Protein 3JTP (pdb70)

Solvent-accessible surface area: 18884 Å² total; per-residue (Å²): 129,109,35,17,0,70,0,54,64,42,94,37,0,18,1,0,0,25,2,12,10,28,0,46,98,0,15,0,15,30,35,124,142,100,56,7,0,47,0,20,1,65,107,43,48,122,67,47,15,95,84,21,28,41,10,0,63,18,8,7,87,93,22,119,58,50,49,127,124,0,91,130,156,22,144,84,63,47,60,95,104,0,0,33,43,4,12,171,133,108,23,131,171,67,102,14,15,0,93,0,50,68,40,111,34,0,16,7,0,4,31,2,30,10,59,40,15,82,2,13,0,17,30,39,128,140,105,58,9,0,44,0,30,0,65,71,16,62,116,107,21,9,110,60,15,27,47,6,1,66,14,12,6,82,75,16,118,60,55,35,117,117,0,102,122,148,20,140,84,65,38,52,94,81,0,11,46,26,3,69,87,124,108,23,138,176,77,75,25,12,0,52,0,56,67,39,106,47,0,34,43,0,0,103,81,100,14,24,3,58,54,1,9,0,12,23,6,68,139,46,55,0,0,22,0,12,0,51,139,38,78,121,113,73,20,121,78,37,17,68,72,0,74,137,64,9,79,84,14,56,1,32,28,14,8,2,38,56,52,24,134,75,71,26,55,100,101,0,1,82,29,2,73,168,125,107,22,136,155,79,75,28,17,0,52,2,62,71,45,108,48,0,16,38,0,0,84,82,93,16,28,15,43,72,0,1,0,2,26,8,44,116,48,56,0,0,12,0,15,0,47,153,43,64,125,91,82,1,100,80,32,23,68,63,0,63,143,64,8,85,93,19,54,4,31,7,14,33,2,51,68,42,21,147,92,71,30,45,62,99,0,0,64,31,4,78,163,132,107,23,140

Nearest PDB structures (foldseek):
  3jtp-assembly1_A  TM=1.011E+00  e=1.332E-16  Bacillus subtilis
  2y1r-assembly14_N  TM=9.772E-01  e=7.128E-13  Bacillus subtilis
  2y1r-assembly15_O  TM=9.683E-01  e=1.964E-12  Bacillus subtilis
  2y1r-assembly13_M  TM=9.655E-01  e=1.642E-12  Bacillus subtilis
  3j3r-assembly1_6  TM=8.863E-01  e=1.175E-11  Bacillus subtilis subsp. subtilis str. 168

Organism: Bacillus subtilis (strain 168) (NCBI:txid224308)

InterPro domains:
  IPR008681 Negative regulator of genetic competence, MecA [MF_01124] (1-216)
  IPR008681 Negative regulator of genetic competence, MecA [PF05389] (1-212)
  IPR008681 Negative regulator of genetic competence, MecA [PIRSF029008] (1-217)
  IPR008681 Negative regulator of genetic competence, MecA [PTHR39161] (1-217)
  IPR038471 MecA, C-terminal domain superfamily [G3DSA:3.30.70.1950] (121-218)

CATH classification: 3.30.70.1950

Sequence (371 aa):
LQFVLRFGDFEDVISLSKLNVNGSKTTLYSFENRYYLYVDFCDMTDEEVENQLSIMLEYANESSISIHRLEEYGKLIISEHALETIKKHFASKLQFVLRFGDFEDVISLSKLNVNGSKTTLYSFENRYYLYVDFCDMTDEEVENQLSIMLEYANESSISIHRLEEYGKLIISEHALETIKKHFASKLQFVLRFGDFEDVISLSKLNVNGSKTTLYSFENRYYLYVDFCDMTDEEVENQLSIMLEYANESSISIHRLEEYGKLIISEHALETIKKHFASKLQFVLRFGDFEDVISLSKLNVNGSKTTLYSFENRYYLYVDFCDMTDEEVENQLSIMLEYANESSISIHRLEEYGKLIISEHALETIKKHFAS

GO terms:
  GO:0005515 protein binding (F, IPI)

B-factor: mean 51.54, std 11.12, range [23.55, 122.08]

Structure (mmCIF, N/CA/C/O backbone):
data_3JTP
#
_entry.id   3JTP
#
_cell.length_a   69.518
_cell.length_b   107.270
_cell.length_c   109.607
_cell.angle_alpha   90.00
_cell.angle_beta   90.00
_cell.angle_gamma   90.00
#
_symmetry.space_group_name_H-M   'C 2 2 21'
#
loop_
_entity.id
_entity.type
_entity.pdbx_description
1 polymer 'Adapter protein mecA 1'
2 non-polymer 'IODIDE ION'
3 water water
#
loop_
_atom_site.group_PDB
_atom_site.id
_atom_site.type_symbol
_atom_site.label_atom_id
_atom_site.label_alt_id
_atom_site.label_comp_id
_atom_site.label_asym_id
_atom_site.label_entity_id
_atom_site.label_seq_id
_atom_site.pdbx_PDB_ins_code
_atom_site.Cartn_x
_atom_site.Cartn_y
_atom_site.Cartn_z
_atom_site.occupancy
_atom_site.B_iso_or_equiv
_atom_site.auth_seq_id
_atom_site.auth_comp_id
_atom_site.auth_asym_id
_atom_site.auth_atom_id
_atom_site.pdbx_PDB_model_num
ATOM 1 N N . LEU A 1 7 ? 22.939 7.529 104.221 1.00 69.95 8 LEU A N 1
ATOM 2 C CA . LEU A 1 7 ? 22.549 8.860 104.688 1.00 64.74 8 LEU A CA 1
ATOM 3 C C . LEU A 1 7 ? 21.094 9.206 104.335 1.00 66.08 8 LEU A C 1
ATOM 4 O O . LEU A 1 7 ? 20.415 8.464 103.612 1.00 63.13 8 LEU A O 1
ATOM 9 N N . GLN A 1 8 ? 20.628 10.338 104.853 1.00 61.08 9 GLN A N 1
ATOM 10 C CA . GLN A 1 8 ? 19.230 10.737 104.734 1.00 57.04 9 GLN A CA 1
ATOM 11 C C . GLN A 1 8 ? 18.990 11.864 103.722 1.00 56.01 9 GLN A C 1
ATOM 12 O O . GLN A 1 8 ? 19.866 12.694 103.464 1.00 54.92 9 GLN A O 1
ATOM 18 N N . PHE A 1 9 ? 17.807 11.859 103.119 1.00 52.35 10 PHE A N 1
ATOM 19 C CA . PHE A 1 9 ? 17.440 12.883 102.154 1.00 49.20 10 PHE A CA 1
ATOM 20 C C . PHE A 1 9 ? 15.974 13.241 102.268 1.00 46.90 10 PHE A C 1
ATOM 21 O O . PHE A 1 9 ? 15.127 12.377 102.521 1.00 44.91 10 PHE A O 1
ATOM 29 N N . VAL A 1 10 ? 15.673 14.522 102.093 1.00 46.12 11 VAL A N 1
ATOM 30 C CA . VAL A 1 10 ? 14.308 14.901 101.819 1.00 42.68 11 VAL A CA 1
ATOM 31 C C . VAL A 1 10 ? 14.250 15.378 100.389 1.00 42.94 11 VAL A C 1
ATOM 32 O O . VAL A 1 10 ? 14.963 16.309 100.015 1.00 42.64 11 VAL A O 1
ATOM 36 N N . LEU A 1 11 ? 13.390 14.742 99.599 1.00 40.76 12 LEU A N 1
ATOM 37 C CA . LEU A 1 11 ? 13.251 15.062 98.182 1.00 38.60 12 LEU A CA 1
ATOM 38 C C . LEU A 1 11 ? 11.879 15.674 97.947 1.00 38.54 12 LEU A C 1
ATOM 39 O O . LEU A 1 11 ? 10.880 15.214 98.515 1.00 37.73 12 LEU A O 1
ATOM 44 N N . ARG A 1 12 ? 11.810 16.717 97.125 1.00 37.07 13 ARG A N 1
ATOM 45 C CA . ARG A 1 12 ? 10.525 17.343 96.881 1.00 36.91 13 ARG A CA 1
ATOM 46 C C . ARG A 1 12 ? 10.021 17.057 95.485 1.00 39.35 13 ARG A C 1
ATOM 47 O O . ARG A 1 12 ? 10.787 17.098 94.501 1.00 38.86 13 ARG A O 1
ATOM 55 N N . PHE A 1 13 ? 8.726 16.773 95.408 1.00 39.49 14 PHE A N 1
ATOM 56 C CA . PHE A 1 13 ? 8.072 16.479 94.135 1.00 41.31 14 PHE A CA 1
ATOM 57 C C . PHE A 1 13 ? 7.077 17.570 93.799 1.00 37.94 14 PHE A C 1
ATOM 58 O O . PHE A 1 13 ? 6.275 17.954 94.636 1.00 38.52 14 PHE A O 1
ATOM 66 N N . GLY A 1 14 ? 7.115 18.042 92.559 1.00 41.61 15 GLY A N 1
ATOM 67 C CA . GLY A 1 14 ? 6.173 19.049 92.105 1.00 44.57 15 GLY A CA 1
ATOM 68 C C . GLY A 1 14 ? 4.734 18.557 92.043 1.00 44.79 15 GLY A C 1
ATOM 69 O O . GLY A 1 14 ? 3.807 19.344 92.164 1.00 45.05 15 GLY A O 1
ATOM 70 N N . ASP A 1 15 ? 4.531 17.258 91.846 1.00 41.39 16 ASP A N 1
ATOM 71 C CA . ASP A 1 15 ? 3.173 16.736 91.903 1.00 42.54 16 ASP A CA 1
ATOM 72 C C . ASP A 1 15 ? 3.101 15.236 92.175 1.00 40.06 16 ASP A C 1
ATOM 73 O O . ASP A 1 15 ? 4.077 14.513 92.031 1.00 40.49 16 ASP A O 1
ATOM 78 N N . PHE A 1 16 ? 1.928 14.783 92.579 1.00 38.72 17 PHE A N 1
ATOM 79 C CA . PHE A 1 16 ? 1.751 13.396 92.957 1.00 40.44 17 PHE A CA 1
ATOM 80 C C . PHE A 1 16 ? 2.091 12.388 91.847 1.00 41.75 17 PHE A C 1
ATOM 81 O O . PHE A 1 16 ? 2.576 11.302 92.146 1.00 39.70 17 PHE A O 1
ATOM 89 N N . GLU A 1 17 ? 1.850 12.728 90.582 1.00 39.08 18 GLU A N 1
ATOM 90 C CA . GLU A 1 17 ? 2.111 11.759 89.515 1.00 40.12 18 GLU A CA 1
ATOM 91 C C . GLU A 1 17 ? 3.579 11.373 89.508 1.00 40.36 18 GLU A C 1
ATOM 92 O O . GLU A 1 17 ? 3.918 10.226 89.239 1.00 42.33 18 GLU A O 1
ATOM 98 N N . ASP A 1 18 ? 4.455 12.320 89.817 1.00 37.22 19 ASP A N 1
ATOM 99 C CA . ASP A 1 18 ? 5.878 12.029 89.799 1.00 36.83 19 ASP A CA 1
ATOM 100 C C . ASP A 1 18 ? 6.260 11.103 90.945 1.00 38.75 19 ASP A C 1
ATOM 101 O O . ASP A 1 18 ? 7.175 10.310 90.802 1.00 38.40 19 ASP A O 1
ATOM 106 N N . VAL A 1 19 ? 5.567 11.208 92.076 1.00 37.46 20 VAL A N 1
ATOM 107 C CA . VAL A 1 19 ? 5.756 10.235 93.161 1.00 37.19 20 VAL A CA 1
ATOM 108 C C . VAL A 1 19 ? 5.358 8.824 92.700 1.00 37.50 20 VAL A C 1
ATOM 109 O O . VAL A 1 19 ? 6.134 7.889 92.838 1.00 38.42 20 VAL A O 1
ATOM 113 N N . ILE A 1 20 ? 4.162 8.685 92.126 1.00 38.65 21 ILE A N 1
ATOM 114 C CA . ILE A 1 20 ? 3.692 7.407 91.589 1.00 36.37 21 ILE A CA 1
ATOM 115 C C . ILE A 1 20 ? 4.696 6.835 90.568 1.00 41.30 21 ILE A C 1
ATOM 116 O O . ILE A 1 20 ? 5.086 5.673 90.679 1.00 39.81 21 ILE A O 1
ATOM 121 N N . SER A 1 21 ? 5.106 7.651 89.592 1.00 39.59 22 SER A N 1
ATOM 122 C CA . SER A 1 21 ? 6.150 7.267 88.629 1.00 42.96 22 SER A CA 1
ATOM 123 C C . SER A 1 21 ? 7.381 6.706 89.308 1.00 45.29 22 SER A C 1
ATOM 124 O O . SER A 1 21 ? 7.861 5.649 88.921 1.00 45.28 22 SER A O 1
ATOM 127 N N . LEU A 1 22 ? 7.903 7.414 90.313 1.00 43.48 23 LEU A N 1
ATOM 128 C CA . LEU A 1 22 ? 9.078 6.931 91.026 1.00 44.15 23 LEU A CA 1
ATOM 129 C C . LEU A 1 22 ? 8.803 5.572 91.641 1.00 45.03 23 LEU A C 1
ATOM 130 O O . LEU A 1 22 ? 9.637 4.672 91.579 1.00 45.46 23 LEU A O 1
ATOM 135 N N . SER A 1 23 ? 7.631 5.424 92.245 1.00 43.66 24 SER A N 1
ATOM 136 C CA . SER A 1 23 ? 7.321 4.184 92.940 1.00 46.31 24 SER A CA 1
ATOM 137 C C . SER A 1 23 ? 7.292 2.975 91.999 1.00 49.04 24 SER A C 1
ATOM 138 O O . SER A 1 23 ? 7.631 1.867 92.399 1.00 47.44 24 SER A O 1
ATOM 141 N N . LYS A 1 24 ? 6.877 3.181 90.756 1.00 49.95 25 LYS A N 1
ATOM 142 C CA . LYS A 1 24 ? 6.752 2.063 89.835 1.00 50.68 25 LYS A CA 1
ATOM 143 C C . LYS A 1 24 ? 8.134 1.482 89.536 1.00 58.35 25 LYS A C 1
ATOM 144 O O . LYS A 1 24 ? 8.260 0.308 89.164 1.00 57.83 25 LYS A O 1
ATOM 150 N N . LEU A 1 25 ? 9.168 2.301 89.725 1.00 54.61 26 LEU A N 1
ATOM 151 C CA . LEU A 1 25 ? 10.529 1.922 89.349 1.00 57.07 26 LEU A CA 1
ATOM 152 C C . LEU A 1 25 ? 11.192 0.892 90.273 1.00 62.09 26 LEU A C 1
ATOM 153 O O . LEU A 1 25 ? 12.316 0.444 90.021 1.00 63.84 26 LEU A O 1
ATOM 158 N N . ASN A 1 26 ? 10.494 0.503 91.332 1.00 60.61 27 ASN A N 1
ATOM 159 C CA . ASN A 1 26 ? 11.061 -0.425 92.303 1.00 60.98 27 ASN A CA 1
ATOM 160 C C . ASN A 1 26 ? 12.415 0.006 92.837 1.00 63.12 27 ASN A C 1
ATOM 161 O O . ASN A 1 26 ? 13.310 -0.818 93.014 1.00 64.11 27 ASN A O 1
ATOM 166 N N . VAL A 1 27 ? 12.555 1.304 93.086 1.00 63.80 28 VAL A N 1
ATOM 167 C CA . VAL A 1 27 ? 13.767 1.868 93.656 1.00 63.72 28 VAL A CA 1
ATOM 168 C C . VAL A 1 27 ? 13.459 2.318 95.076 1.00 67.23 28 VAL A C 1
ATOM 169 O O . VAL A 1 27 ? 14.222 3.069 95.689 1.00 66.29 28 VAL A O 1
ATOM 173 N N . ASN A 1 28 ? 12.313 1.879 95.584 1.00 65.78 29 ASN A N 1
ATOM 174 C CA . ASN A 1 28 ? 11.946 2.160 96.960 1.00 64.53 29 ASN A CA 1
ATOM 175 C C . ASN A 1 28 ? 13.119 1.849 97.876 1.00 67.15 29 ASN A C 1
ATOM 176 O O . ASN A 1 28 ? 13.285 0.713 98.346 1.00 70.27 29 ASN A O 1
ATOM 181 N N . GLY A 1 29 ? 13.927 2.884 98.105 1.00 67.40 30 GLY A N 1
ATOM 182 C CA . GLY A 1 29 ? 15.247 2.764 98.688 1.00 65.88 30 GLY A CA 1
ATOM 183 C C . GLY A 1 29 ? 15.205 2.598 100.177 1.00 66.25 30 GLY A C 1
ATOM 184 O O . GLY A 1 29 ? 15.326 3.572 100.914 1.00 69.93 30 GLY A O 1
ATOM 185 N N . SER A 1 30 ? 15.079 1.349 100.612 1.00 67.08 31 SER A N 1
ATOM 186 C CA . SER A 1 30 ? 14.739 1.059 101.989 1.00 67.46 31 SER A CA 1
ATOM 187 C C . SER A 1 30 ? 13.709 2.087 102.454 1.00 65.34 31 SER A C 1
ATOM 188 O O . SER A 1 30 ? 12.801 2.413 101.685 1.00 66.97 31 SER A O 1
ATOM 191 N N . LYS A 1 31 ? 13.845 2.619 103.669 1.00 64.06 32 LYS A N 1
ATOM 192 C CA . LYS A 1 31 ? 12.751 3.384 104.280 1.00 58.21 32 LYS A CA 1
ATOM 193 C C . LYS A 1 31 ? 12.431 4.719 103.588 1.00 51.96 32 LYS A C 1
ATOM 194 O O . LYS A 1 31 ? 13.311 5.541 103.335 1.00 49.59 32 LYS A O 1
ATOM 200 N N . THR A 1 32 ? 11.155 4.909 103.281 1.00 47.10 33 THR A N 1
ATOM 201 C CA . THR A 1 32 ? 10.680 6.162 102.732 1.00 42.95 33 THR A CA 1
ATOM 202 C C . THR A 1 32 ? 9.434 6.579 103.500 1.00 44.16 33 THR A C 1
ATOM 203 O O . THR A 1 32 ? 8.585 5.744 103.800 1.00 44.22 33 THR A O 1
ATOM 207 N N . THR A 1 33 ? 9.358 7.860 103.863 1.00 43.07 34 THR A N 1
ATOM 208 C CA . THR A 1 33 ? 8.142 8.428 104.439 1.00 42.25 34 THR A CA 1
ATOM 209 C C . THR A 1 33 ? 7.680 9.592 103.565 1.00 39.32 34 THR A C 1
ATOM 210 O O . THR A 1 33 ? 8.487 10.407 103.111 1.00 38.21 34 THR A O 1
ATOM 214 N N . LEU A 1 34 ? 6.380 9.648 103.305 1.00 39.18 35 LEU A N 1
ATOM 215 C CA . LEU A 1 34 ? 5.838 10.651 102.401 1.00 42.06 35 LEU A CA 1
ATOM 216 C C . LEU A 1 34 ? 4.973 11.672 103.137 1.00 39.86 35 LEU A C 1
ATOM 217 O O . LEU A 1 34 ? 4.114 11.295 103.933 1.00 40.69 35 LEU A O 1
ATOM 222 N N . TYR A 1 35 ? 5.213 12.957 102.865 1.00 39.62 36 TYR A N 1
ATOM 223 C CA . TYR A 1 35 ? 4.424 14.052 103.421 1.00 39.24 36 TYR A CA 1
ATOM 224 C C . TYR A 1 35 ? 3.903 14.940 102.283 1.00 42.03 36 TYR A C 1
ATOM 225 O O . TYR A 1 35 ? 4.467 14.926 101.186 1.00 42.46 36 TYR A O 1
ATOM 234 N N . SER A 1 36 ? 2.857 15.728 102.542 1.00 40.62 37 SER A N 1
ATOM 235 C CA . SER A 1 36 ? 2.574 16.897 101.694 1.00 41.88 37 SER A CA 1
ATOM 236 C C . SER A 1 36 ? 2.830 18.162 102.478 1.00 45.31 37 SER A C 1
ATOM 237 O O . SER A 1 36 ? 2.783 18.155 103.708 1.00 46.23 37 SER A O 1
ATOM 240 N N . PHE A 1 37 ? 3.078 19.250 101.757 1.00 45.75 38 PHE A N 1
ATOM 241 C CA . PHE A 1 37 ? 3.332 20.528 102.381 1.00 47.82 38 PHE A CA 1
ATOM 242 C C . PHE A 1 37 ? 3.279 21.627 101.319 1.00 50.28 38 PHE A C 1
ATOM 243 O O . PHE A 1 37 ? 4.019 21.598 100.333 1.00 46.69 38 PHE A O 1
ATOM 251 N N . GLU A 1 38 ? 2.369 22.578 101.507 1.00 53.21 39 GLU A N 1
ATOM 252 C CA . GLU A 1 38 ? 2.287 23.729 100.627 1.00 49.80 39 GLU A CA 1
ATOM 253 C C . GLU A 1 38 ? 2.231 23.330 99.157 1.00 50.91 39 GLU A C 1
ATOM 254 O O . GLU A 1 38 ? 2.983 23.865 98.345 1.00 52.45 39 GLU A O 1
ATOM 260 N N . ASN A 1 39 ? 1.360 22.393 98.811 1.00 50.07 40 ASN A N 1
ATOM 261 C CA . ASN A 1 39 ? 1.123 22.073 97.400 1.00 50.94 40 ASN A CA 1
ATOM 262 C C . ASN A 1 39 ? 2.143 21.122 96.807 1.00 44.33 40 ASN A C 1
ATOM 263 O O . ASN A 1 39 ? 1.995 20.698 95.676 1.00 49.16 40 ASN A O 1
ATOM 268 N N . ARG A 1 40 ? 3.181 20.779 97.556 1.00 41.10 41 ARG A N 1
ATOM 269 C CA . ARG A 1 40 ? 4.143 19.814 97.048 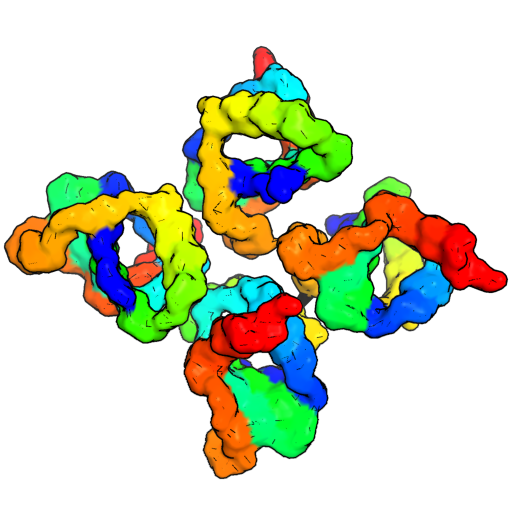1.00 41.22 41 ARG A CA 1
ATOM 270 C C . ARG A 1 40 ? 4.211 18.550 97.895 1.00 41.30 41 ARG A C 1
ATOM 271 O O . ARG A 1 40 ? 3.595 18.478 98.956 1.00 39.18 41 ARG A O 1
ATOM 279 N N . TYR A 1 41 ? 4.905 17.535 97.394 1.00 41.50 42 TYR A N 1
ATOM 280 C CA . TYR A 1 41 ? 5.060 16.278 98.133 1.00 36.37 42 TYR A CA 1
ATOM 281 C C . TYR A 1 41 ? 6.522 16.130 98.509 1.00 36.17 42 TYR A C 1
ATOM 282 O O . TYR A 1 41 ? 7.413 16.552 97.765 1.00 36.93 42 TYR A O 1
ATOM 291 N N . TYR A 1 42 ? 6.768 15.566 99.679 1.00 32.99 43 TYR A N 1
ATOM 292 C CA . TYR A 1 42 ? 8.118 15.417 100.176 1.00 35.99 43 TYR A CA 1
ATOM 293 C C . TYR A 1 42 ? 8.330 13.982 100.599 1.00 33.88 43 TYR A C 1
ATOM 294 O O . TYR A 1 42 ? 7.517 13.408 101.317 1.00 36.52 43 TYR A O 1
ATOM 303 N N . LEU A 1 43 ? 9.412 13.394 100.121 1.00 34.27 44 LEU A N 1
ATOM 304 C CA . LEU A 1 43 ? 9.697 12.011 100.432 1.00 39.48 44 LEU A CA 1
ATOM 305 C C . LEU A 1 43 ? 10.832 12.046 101.415 1.00 38.67 44 LEU A C 1
ATOM 306 O O . LEU A 1 43 ? 11.944 12.397 101.050 1.00 40.40 44 LEU A O 1
ATOM 311 N N . TYR A 1 44 ? 10.592 11.674 102.655 1.00 37.76 45 TYR A N 1
ATOM 312 C CA . TYR A 1 44 ? 11.754 11.445 103.493 1.00 45.41 45 TYR A CA 1
ATOM 313 C C . TYR A 1 44 ? 12.414 10.120 103.094 1.00 43.40 45 TYR A C 1
ATOM 314 O O . TYR A 1 44 ? 11.771 9.082 103.086 1.00 44.72 45 TYR A O 1
ATOM 323 N N . VAL A 1 45 ? 13.690 10.159 102.746 1.00 44.67 46 VAL A N 1
ATOM 324 C CA . VAL A 1 45 ? 14.349 8.962 102.229 1.00 46.45 46 VAL A CA 1
ATOM 325 C C . VAL A 1 45 ? 15.567 8.529 103.036 1.00 52.51 46 VAL A C 1
ATOM 326 O O . VAL A 1 45 ? 16.601 9.204 103.018 1.00 55.26 46 VAL A O 1
ATOM 330 N N . ASP A 1 46 ? 15.446 7.394 103.718 1.00 50.50 47 ASP A N 1
ATOM 331 C CA . ASP A 1 46 ? 16.532 6.866 104.532 1.00 57.28 47 ASP A CA 1
ATOM 332 C C . ASP A 1 46 ? 17.113 5.621 103.900 1.00 63.05 47 ASP A C 1
ATOM 333 O O . ASP A 1 46 ? 16.495 4.553 103.923 1.00 63.71 47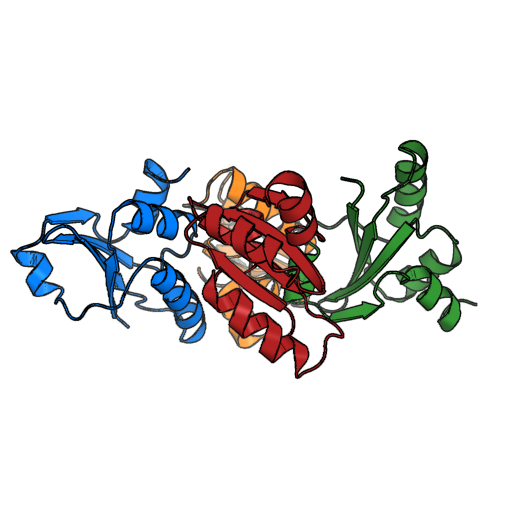 ASP A O 1
ATOM 338 N N . PHE A 1 47 ? 18.302 5.768 103.330 1.00 63.42 48 PHE A N 1
ATOM 339 C CA . PHE A 1 47 ? 19.019 4.644 102.753 1.00 67.72 48 PHE A CA 1
ATOM 340 C C . PHE A 1 47 ? 19.775 3.867 103.844 1.00 73.68 48 PHE A C 1
ATOM 341 O O . PHE A 1 47 ? 20.738 3.160 103.553 1.00 74.83 48 PHE A O 1
ATOM 349 N N . CYS A 1 48 ? 19.308 3.997 105.088 1.00 72.95 49 CYS A N 1
ATOM 350 C CA . CYS A 1 48 ? 20.045 3.581 106.289 1.00 76.40 49 CYS A CA 1
ATOM 351 C C . CYS A 1 48 ? 21.336 2.823 106.014 1.00 82.43 49 CYS A C 1
ATOM 352 O O . CYS A 1 48 ? 22.428 3.389 106.129 1.00 80.15 49 CYS A O 1
ATOM 355 N N . ASP A 1 49 ? 21.206 1.543 105.667 1.00 83.08 50 ASP A N 1
ATOM 356 C CA . ASP A 1 49 ? 22.359 0.727 105.299 1.00 84.69 50 ASP A CA 1
ATOM 357 C C . ASP A 1 49 ? 22.214 0.194 103.871 1.00 82.88 50 ASP A C 1
ATOM 358 O O . ASP A 1 49 ? 21.454 -0.736 103.595 1.00 84.65 50 ASP A O 1
ATOM 363 N N . MET A 1 50 ? 22.935 0.832 102.963 1.00 79.49 51 MET A N 1
ATOM 364 C CA . MET A 1 50 ? 23.029 0.406 101.585 1.00 76.84 51 MET A CA 1
ATOM 365 C C . MET A 1 50 ? 24.472 0.755 101.284 1.00 78.25 51 MET A C 1
ATOM 366 O O . MET A 1 50 ? 25.171 1.276 102.152 1.00 82.43 51 MET A O 1
ATOM 371 N N . THR A 1 51 ? 24.946 0.477 100.083 1.00 77.29 52 THR A N 1
ATOM 372 C CA . THR A 1 51 ? 26.324 0.827 99.775 1.00 79.24 52 THR A CA 1
ATOM 373 C C . THR A 1 51 ? 26.393 2.085 98.934 1.00 77.69 52 THR A C 1
ATOM 374 O O . THR A 1 51 ? 25.472 2.381 98.171 1.00 75.86 52 THR A O 1
ATOM 378 N N . ASP A 1 52 ? 27.495 2.815 99.084 1.00 81.89 53 ASP A N 1
ATOM 379 C CA . ASP A 1 52 ? 27.717 4.062 98.354 1.00 83.81 53 ASP A CA 1
ATOM 380 C C . ASP A 1 52 ? 27.534 3.877 96.853 1.00 79.89 53 ASP A C 1
ATOM 381 O O . ASP A 1 52 ? 27.592 4.836 96.088 1.00 81.47 53 ASP A O 1
ATOM 386 N N . GLU A 1 53 ? 27.316 2.641 96.429 1.00 78.83 54 GLU A N 1
ATOM 387 C CA . GLU A 1 53 ? 27.064 2.380 95.025 1.00 76.79 54 GLU A CA 1
ATOM 388 C C . GLU A 1 53 ? 25.567 2.259 94.775 1.00 76.41 54 GLU A C 1
ATOM 389 O O . GLU A 1 53 ? 25.023 2.914 93.885 1.00 76.56 54 GLU A O 1
ATOM 395 N N . GLU A 1 54 ? 24.902 1.417 95.560 1.00 75.12 55 GLU A N 1
ATOM 396 C CA . GLU A 1 54 ? 23.482 1.162 95.358 1.00 74.60 55 GLU A CA 1
ATOM 397 C C . GLU A 1 54 ? 22.770 2.499 95.529 1.00 72.55 55 GLU A C 1
ATOM 398 O O . GLU A 1 54 ? 21.855 2.843 94.774 1.00 68.44 55 GLU A O 1
ATOM 404 N N . VAL A 1 55 ? 23.244 3.263 96.508 1.00 73.92 56 VAL A N 1
ATOM 405 C CA . VAL A 1 55 ? 22.686 4.563 96.840 1.00 67.57 56 VAL A CA 1
ATOM 406 C C . VAL A 1 55 ? 22.816 5.571 95.706 1.00 68.92 56 VAL A C 1
ATOM 407 O O . VAL A 1 55 ? 21.877 6.308 95.421 1.00 66.33 56 VAL A O 1
ATOM 411 N N . GLU A 1 56 ? 23.978 5.599 95.062 1.00 70.60 57 GLU A N 1
ATOM 412 C CA . GLU A 1 56 ? 24.2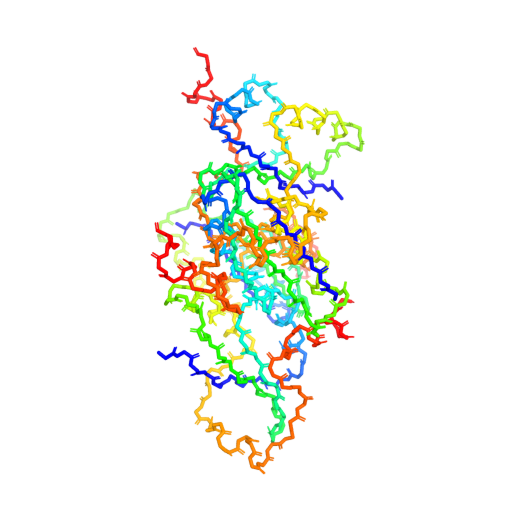50 6.569 94.005 1.00 70.29 57 GLU A CA 1
ATOM 413 C C . GLU A 1 56 ? 23.277 6.407 92.838 1.00 69.22 57 GLU A C 1
ATOM 414 O O . GLU A 1 56 ? 22.611 7.352 92.440 1.00 70.41 57 GLU A O 1
ATOM 420 N N . ASN A 1 57 ? 23.171 5.201 92.310 1.00 69.95 58 ASN A N 1
ATOM 421 C CA . ASN A 1 57 ? 22.284 4.946 91.192 1.00 67.30 58 ASN A CA 1
ATOM 422 C C . ASN A 1 57 ? 20.806 5.081 91.564 1.00 63.29 58 ASN A C 1
ATOM 423 O O . ASN A 1 57 ? 19.974 5.421 90.724 1.00 62.67 58 ASN A O 1
ATOM 428 N N . GLN A 1 58 ? 20.494 4.811 92.827 1.00 62.37 59 GLN A N 1
ATOM 429 C CA . GLN A 1 58 ? 19.137 4.911 93.361 1.00 60.39 59 GLN A CA 1
ATOM 430 C C . GLN A 1 58 ? 18.711 6.377 93.469 1.00 60.73 59 GLN A C 1
ATOM 431 O O . GLN A 1 58 ? 17.660 6.789 92.959 1.00 56.81 59 GLN A O 1
ATOM 437 N N . LEU A 1 59 ? 19.548 7.167 94.129 1.00 59.50 60 LEU A N 1
ATOM 438 C CA . LEU A 1 59 ? 19.304 8.593 94.264 1.00 58.19 60 LEU A CA 1
ATOM 439 C C . LEU A 1 59 ? 19.101 9.241 92.907 1.00 56.72 60 LEU A C 1
ATOM 440 O O . LEU A 1 59 ? 18.165 10.014 92.723 1.00 54.08 60 LEU A O 1
ATOM 445 N N . SER A 1 60 ? 19.984 8.917 91.963 1.00 57.41 61 SER A N 1
ATOM 446 C CA . SER A 1 60 ? 20.001 9.577 90.659 1.00 55.89 61 SER A CA 1
ATOM 447 C C . SER A 1 60 ? 18.712 9.362 89.859 1.00 55.88 61 SER A C 1
ATOM 448 O O . SER A 1 60 ? 18.327 10.219 89.065 1.00 52.34 61 SER A O 1
ATOM 451 N N . ILE A 1 61 ? 18.043 8.228 90.061 1.00 53.28 62 ILE A N 1
ATOM 452 C CA . ILE A 1 61 ? 16.737 8.046 89.434 1.00 53.10 62 ILE A CA 1
ATOM 453 C C . ILE A 1 61 ? 15.669 8.804 90.198 1.00 52.66 62 ILE A C 1
ATOM 454 O O . ILE A 1 61 ? 14.782 9.416 89.596 1.00 52.09 62 ILE A O 1
ATOM 459 N N . MET A 1 62 ? 15.759 8.783 91.526 1.00 53.29 63 MET A N 1
ATOM 460 C CA . MET A 1 62 ? 14.814 9.535 92.329 1.00 49.24 63 MET A CA 1
ATOM 461 C C . MET A 1 62 ? 14.843 10.983 91.875 1.00 49.10 63 MET A C 1
ATOM 462 O O . MET A 1 62 ? 13.804 11.630 91.802 1.00 50.22 63 MET A O 1
ATOM 467 N N . LEU A 1 63 ? 16.031 11.482 91.541 1.00 51.03 64 LEU A N 1
ATOM 468 C CA . LEU A 1 63 ? 16.191 12.887 91.173 1.00 47.28 64 LEU A CA 1
ATOM 469 C C . LEU A 1 63 ? 15.769 13.213 89.752 1.00 50.10 64 LEU A C 1
ATOM 470 O O . LEU A 1 63 ? 16.002 14.330 89.278 1.00 48.90 64 LEU A O 1
ATOM 475 N N . GLU A 1 64 ? 15.182 12.254 89.046 1.00 49.65 65 GLU A N 1
ATOM 476 C CA . GLU A 1 64 ? 14.561 12.600 87.769 1.00 49.92 65 GLU A CA 1
ATOM 477 C C . GLU A 1 64 ? 13.134 13.050 88.004 1.00 46.56 65 GLU A C 1
ATOM 478 O O . GLU A 1 64 ? 12.577 13.821 87.220 1.00 43.52 65 GLU A O 1
ATOM 484 N N . TYR A 1 65 ? 12.558 12.558 89.100 1.00 46.79 66 TYR A N 1
ATOM 485 C CA . TYR A 1 65 ? 11.196 12.884 89.471 1.00 43.37 66 TYR A CA 1
ATOM 486 C C . TYR A 1 65 ? 11.120 13.915 90.584 1.00 42.84 66 TYR A C 1
ATOM 487 O O . TYR A 1 65 ? 10.059 14.479 90.834 1.00 41.85 66 TYR A O 1
ATOM 496 N N . ALA A 1 66 ? 12.248 14.189 91.227 1.00 46.35 67 ALA A N 1
ATOM 497 C CA . ALA A 1 66 ? 12.265 15.125 92.355 1.00 42.67 67 ALA A CA 1
ATOM 498 C C . ALA A 1 66 ? 13.525 15.996 92.448 1.00 44.94 67 ALA A C 1
ATOM 499 O O . ALA A 1 66 ? 14.464 15.847 91.665 1.00 43.49 67 ALA A O 1
ATOM 501 N N . ASN A 1 67 ? 13.536 16.895 93.434 1.00 42.80 68 ASN A N 1
ATOM 502 C CA . ASN A 1 67 ? 14.683 17.750 93.702 1.00 42.00 68 ASN A CA 1
ATOM 503 C C . ASN A 1 67 ? 15.075 17.641 95.175 1.00 45.36 68 ASN A C 1
ATOM 504 O O . ASN A 1 67 ? 14.214 17.460 96.030 1.00 41.94 68 ASN A O 1
ATOM 509 N N . GLU A 1 68 ? 16.362 17.753 95.483 1.00 47.11 69 GLU A N 1
ATOM 510 C CA . GLU A 1 68 ? 16.780 17.749 96.877 1.00 48.66 69 GLU A CA 1
ATOM 511 C C . GLU A 1 68 ? 16.238 18.988 97.585 1.00 45.80 69 GLU A C 1
ATOM 512 O O . GLU A 1 68 ? 16.313 20.088 97.050 1.00 44.88 69 GLU A O 1
ATOM 518 N N . SER A 1 69 ? 15.649 18.808 98.762 1.00 42.25 70 SER A N 1
ATOM 519 C CA . SER A 1 69 ? 15.119 19.953 99.496 1.00 47.25 70 SER A CA 1
ATOM 520 C C . SER A 1 69 ? 15.878 20.199 100.796 1.00 47.27 70 SER A C 1
ATOM 521 O O . SER A 1 69 ? 16.427 19.269 101.396 1.00 46.07 70 SER A O 1
ATOM 524 N N . SER A 1 70 ? 15.892 21.454 101.235 1.00 45.31 71 SER A N 1
ATOM 525 C CA . SER A 1 70 ? 16.440 21.797 102.535 1.00 45.64 71 SER A CA 1
ATOM 526 C C . SER A 1 70 ? 15.316 21.883 103.551 1.00 51.07 71 SER A C 1
ATOM 527 O O . SER A 1 70 ? 15.563 22.100 104.741 1.00 49.15 71 SER A O 1
ATOM 530 N N . ILE A 1 71 ? 14.078 21.716 103.090 1.00 49.64 72 ILE A N 1
ATOM 531 C CA . ILE A 1 71 ? 12.949 21.679 104.019 1.00 51.23 72 ILE A CA 1
ATOM 532 C C . ILE A 1 71 ? 13.151 20.568 105.061 1.00 54.57 72 ILE A C 1
ATOM 533 O O . ILE A 1 71 ? 13.218 19.381 104.727 1.00 53.70 72 ILE A O 1
ATOM 538 N N . SER A 1 72 ? 13.231 20.963 106.324 1.00 55.47 73 SER A N 1
ATOM 539 C CA . SER A 1 72 ? 13.507 20.029 107.405 1.00 55.34 73 SER A CA 1
ATOM 540 C C . SER A 1 72 ? 12.382 19.045 107.713 1.00 52.98 73 SER A C 1
ATOM 541 O O . SER A 1 72 ? 11.189 19.367 107.665 1.00 51.53 73 SER A O 1
ATOM 544 N N . ILE A 1 73 ? 12.799 17.844 108.076 1.00 48.52 74 ILE A N 1
ATOM 545 C CA . ILE A 1 73 ? 11.879 16.807 108.494 1.00 52.75 74 ILE A CA 1
ATOM 546 C C . ILE A 1 73 ? 11.060 17.228 109.720 1.00 52.71 74 ILE A C 1
ATOM 547 O O . ILE A 1 73 ? 9.958 16.715 109.923 1.00 51.00 74 ILE A O 1
ATOM 552 N N . HIS A 1 74 ? 11.575 18.183 110.506 1.00 52.31 75 HIS A N 1
ATOM 553 C CA . HIS A 1 74 ? 10.835 18.718 111.666 1.00 54.53 75 HIS A CA 1
ATOM 554 C C . HIS A 1 74 ? 9.791 19.752 111.244 1.00 53.51 75 HIS A C 1
ATOM 555 O O . HIS A 1 74 ? 8.654 19.740 111.719 1.00 56.82 75 HIS A O 1
ATOM 562 N N . ARG A 1 75 ? 10.198 20.649 110.360 1.00 49.98 76 ARG A N 1
ATOM 563 C CA . ARG A 1 75 ? 9.265 21.487 109.625 1.00 54.13 76 ARG A CA 1
ATOM 564 C C . ARG A 1 75 ? 8.059 20.661 109.157 1.00 57.84 76 ARG A C 1
ATOM 565 O O . ARG A 1 75 ? 6.914 20.934 109.538 1.00 58.33 76 ARG A O 1
ATOM 573 N N . LEU A 1 76 ? 8.327 19.651 108.325 1.00 54.46 77 LEU A N 1
ATOM 574 C CA . LEU A 1 76 ? 7.280 18.785 107.791 1.00 52.18 77 LEU A CA 1
ATOM 575 C C . LEU A 1 76 ? 6.471 18.105 108.890 1.00 57.72 77 LEU A C 1
ATOM 576 O O . LEU A 1 76 ? 5.249 18.006 108.791 1.00 60.21 77 LEU A O 1
ATOM 581 N N . GLU A 1 77 ? 7.148 17.623 109.932 1.00 57.34 78 GLU A N 1
ATOM 582 C CA . GLU A 1 77 ? 6.472 16.862 110.990 1.00 61.81 78 GLU A CA 1
ATOM 583 C C . GLU A 1 77 ? 5.394 17.661 111.718 1.00 62.05 78 GLU A C 1
ATOM 584 O O . GLU A 1 77 ? 4.427 17.104 112.233 1.00 61.98 78 GLU A O 1
ATOM 590 N N . GLU A 1 78 ? 5.559 18.969 111.781 1.00 63.29 79 GLU A N 1
ATOM 591 C CA . GLU A 1 78 ? 4.639 19.753 112.593 1.00 65.07 79 GLU A CA 1
ATOM 592 C C . GLU A 1 78 ? 3.673 20.570 111.742 1.00 65.66 79 GLU A C 1
ATOM 593 O O . GLU A 1 78 ? 2.565 20.895 112.182 1.00 67.02 79 GLU A O 1
ATOM 599 N N . TYR A 1 79 ? 4.087 20.874 110.514 1.00 61.68 80 TYR A N 1
ATOM 600 C CA . TYR A 1 79 ? 3.276 21.677 109.606 1.00 61.11 80 TYR A CA 1
ATOM 601 C C . TYR A 1 79 ? 2.927 20.963 108.282 1.00 61.44 80 TYR A C 1
ATOM 602 O O . TYR A 1 79 ? 2.392 21.574 107.347 1.00 54.94 80 TYR A O 1
ATOM 611 N N . GLY A 1 80 ? 3.229 19.669 108.208 1.00 58.05 81 GLY A N 1
ATOM 612 C CA . GLY A 1 80 ? 2.899 18.889 107.032 1.00 52.55 81 GLY A CA 1
ATOM 613 C C . GLY A 1 80 ? 1.896 17.788 107.327 1.00 52.74 81 GLY A C 1
ATOM 614 O O . GLY A 1 80 ? 1.678 17.412 108.480 1.00 50.91 81 GLY A O 1
ATOM 615 N N . LYS A 1 81 ? 1.275 17.261 106.279 1.00 50.55 82 LYS A N 1
ATOM 616 C CA . LYS A 1 81 ? 0.392 16.118 106.445 1.00 48.17 82 LYS A CA 1
ATOM 617 C C . LYS A 1 81 ? 1.202 14.857 106.224 1.00 46.06 82 LYS A C 1
ATOM 618 O O . LYS A 1 81 ? 1.791 14.654 105.158 1.00 48.20 82 LYS A O 1
ATOM 624 N N . LEU A 1 82 ? 1.239 13.990 107.219 1.00 44.14 83 LEU A N 1
ATOM 625 C CA . LEU A 1 82 ? 1.912 12.722 107.053 1.00 39.74 83 LEU A CA 1
ATOM 626 C C . LEU A 1 82 ? 0.989 11.808 106.261 1.00 43.14 83 LEU A C 1
ATOM 627 O O . LEU A 1 82 ? -0.170 11.626 106.618 1.00 43.05 83 LEU A O 1
ATOM 632 N N . ILE A 1 83 ? 1.496 11.240 105.172 1.00 42.04 84 ILE A N 1
ATOM 633 C CA . ILE A 1 83 ? 0.629 10.482 104.263 1.00 41.22 84 ILE A CA 1
ATOM 634 C C . ILE A 1 83 ? 0.853 8.987 104.444 1.00 42.59 84 ILE A C 1
ATOM 635 O O . ILE A 1 83 ? -0.095 8.248 104.719 1.00 41.45 84 ILE A O 1
ATOM 640 N N . ILE A 1 84 ? 2.107 8.553 104.303 1.00 41.99 85 ILE A N 1
ATOM 641 C CA . ILE A 1 84 ? 2.510 7.180 104.618 1.00 45.42 85 ILE A CA 1
ATOM 642 C C . ILE A 1 84 ? 3.845 7.234 105.362 1.00 46.71 85 ILE A C 1
ATOM 643 O O . ILE A 1 84 ? 4.733 8.024 104.994 1.00 39.62 85 ILE A O 1
ATOM 648 N N . SER A 1 85 ? 4.008 6.407 106.395 1.00 43.72 86 SER A N 1
ATOM 649 C CA . SER A 1 85 ? 5.325 6.321 107.027 1.00 46.49 86 SER A CA 1
ATOM 650 C C . SER A 1 85 ? 6.062 5.025 106.712 1.00 45.54 86 SER A C 1
ATOM 651 O O . SER A 1 85 ? 5.455 3.966 106.577 1.00 49.64 86 SER A O 1
ATOM 654 N N . GLU A 1 86 ? 7.374 5.149 106.546 1.00 48.10 87 GLU A N 1
ATOM 655 C CA . GLU A 1 86 ? 8.288 4.009 106.517 1.00 52.52 87 GLU A CA 1
ATOM 656 C C . GLU A 1 86 ? 8.314 3.161 105.230 1.00 51.13 87 GLU A C 1
ATOM 657 O O . GLU A 1 86 ? 9.393 2.790 104.768 1.00 51.30 87 GLU A O 1
ATOM 663 N N . HIS A 1 87 ? 7.154 2.855 104.659 1.00 46.16 88 HIS A N 1
ATOM 664 C CA . HIS A 1 87 ? 7.140 2.089 103.427 1.00 47.15 88 HIS A CA 1
ATOM 665 C C . HIS A 1 87 ? 6.328 2.798 102.334 1.00 44.64 88 HIS A C 1
ATOM 666 O O . HIS A 1 87 ? 5.563 2.180 101.591 1.00 40.12 88 HIS A O 1
ATOM 673 N N . ALA A 1 88 ? 6.538 4.108 102.236 1.00 43.28 89 ALA A N 1
ATOM 674 C CA . ALA A 1 88 ? 5.732 4.959 101.368 1.00 43.87 89 ALA A CA 1
ATOM 675 C C . ALA A 1 88 ? 5.749 4.555 99.894 1.00 38.19 89 ALA A C 1
ATOM 676 O O . ALA A 1 88 ? 4.702 4.369 99.301 1.00 39.29 89 ALA A O 1
ATOM 678 N N . LEU A 1 89 ? 6.924 4.394 99.302 1.00 41.85 90 LEU A N 1
ATOM 679 C CA . LEU A 1 89 ? 6.984 4.131 97.861 1.00 42.94 90 LEU A CA 1
ATOM 680 C C . LEU A 1 89 ? 6.347 2.790 97.499 1.00 43.16 90 LEU A C 1
ATOM 681 O O . LEU A 1 89 ? 5.597 2.706 96.521 1.00 39.18 90 LEU A O 1
ATOM 686 N N . GLU A 1 90 ? 6.633 1.759 98.296 1.00 43.91 91 GLU A N 1
ATOM 687 C CA . GLU A 1 90 ? 5.984 0.451 98.142 1.00 43.73 91 GLU A CA 1
ATOM 688 C C . GLU A 1 90 ? 4.460 0.574 98.254 1.00 40.44 91 GLU A C 1
ATOM 689 O O . GLU A 1 90 ? 3.718 -0.053 97.513 1.00 39.14 91 GLU A O 1
ATOM 695 N N . THR A 1 91 ? 3.983 1.374 99.203 1.00 39.76 92 THR A N 1
ATOM 696 C CA . THR A 1 91 ? 2.543 1.497 99.367 1.00 41.39 92 THR A CA 1
ATOM 697 C C . THR A 1 91 ? 1.933 2.238 98.183 1.00 39.84 92 THR A C 1
ATOM 698 O O . THR A 1 91 ? 0.893 1.840 97.667 1.00 41.36 92 THR A O 1
ATOM 702 N N . ILE A 1 92 ? 2.587 3.314 97.749 1.00 38.98 93 ILE A N 1
ATOM 703 C CA . ILE A 1 92 ? 2.121 4.041 96.575 1.00 40.56 93 ILE A CA 1
ATOM 704 C C . ILE A 1 92 ? 2.125 3.129 95.312 1.00 38.15 93 ILE A C 1
ATOM 705 O O . ILE A 1 92 ? 1.157 3.089 94.549 1.00 36.10 93 ILE A O 1
ATOM 710 N N . LYS A 1 93 ? 3.210 2.397 95.093 1.00 38.55 94 LYS A N 1
ATOM 711 C CA . LYS A 1 93 ? 3.262 1.517 93.929 1.00 40.31 94 LYS A CA 1
ATOM 712 C C . LYS A 1 93 ? 2.056 0.573 93.929 1.00 39.49 94 LYS A C 1
ATOM 713 O O . LYS A 1 93 ? 1.358 0.450 92.928 1.00 39.74 94 LYS A O 1
ATOM 719 N N . LYS A 1 94 ? 1.789 -0.052 95.073 1.00 38.71 95 LYS A N 1
ATOM 720 C CA . LYS A 1 94 ? 0.705 -1.021 95.191 1.00 41.55 95 LYS A CA 1
ATOM 721 C C . LYS A 1 94 ? -0.688 -0.486 94.840 1.00 40.18 95 LYS A C 1
ATOM 722 O O . LYS A 1 94 ? -1.429 -1.124 94.112 1.00 39.45 95 LYS A O 1
ATOM 728 N N . HIS A 1 95 ? -1.057 0.675 95.369 1.00 43.24 96 HIS A N 1
ATOM 729 C CA . HIS A 1 95 ? -2.398 1.210 95.131 1.00 42.19 96 HIS A CA 1
ATOM 730 C C . HIS A 1 95 ? -2.488 2.154 93.940 1.00 43.28 96 HIS A C 1
ATOM 731 O O . HIS A 1 95 ? -3.561 2.313 93.362 1.00 42.32 96 HIS A O 1
ATOM 738 N N . PHE A 1 96 ? -1.382 2.799 93.586 1.00 41.78 97 PHE A N 1
ATOM 739 C CA . PHE A 1 96 ? -1.443 3.821 92.536 1.00 44.72 97 PHE A CA 1
ATOM 740 C C . PHE A 1 96 ? -0.785 3.439 91.209 1.00 44.64 97 PHE A C 1
ATOM 741 O O . PHE A 1 96 ? -1.163 3.963 90.167 1.00 45.91 97 PHE A O 1
ATOM 749 N N . ALA A 1 97 ? 0.201 2.545 91.239 1.00 45.08 98 ALA A N 1
ATOM 750 C CA . ALA A 1 97 ? 1.005 2.279 90.033 1.00 47.50 98 ALA A CA 1
ATOM 751 C C . ALA A 1 97 ? 0.319 1.406 88.970 1.00 48.94 98 ALA A C 1
ATOM 752 O O . ALA A 1 97 ? -0.146 0.307 89.263 1.00 48.40 98 ALA A O 1
ATOM 754 N N . SER A 1 98 ? 0.257 1.948 87.747 1.00 56.92 99 SER A N 1
ATOM 755 C CA . SER A 1 98 ? -0.216 1.278 86.511 1.00 57.11 99 SER A CA 1
ATOM 756 C C . SER A 1 98 ? -1.674 1.549 86.139 1.00 56.73 99 SER A C 1
ATOM 757 O O . SER A 1 98 ? -1.945 2.261 85.161 1.00 57.03 99 SER A O 1
ATOM 760 N N . LYS B 1 6 ? 3.313 -17.627 93.451 1.00 58.25 7 LYS B N 1
ATOM 761 C CA . LYS B 1 6 ? 4.494 -17.908 94.264 1.00 56.33 7 LYS B CA 1
ATOM 762 C C . LYS B 1 6 ? 5.463 -16.744 94.159 1.00 55.95 7 LYS B C 1
ATOM 763 O O . LYS B 1 6 ? 5.863 -16.357 93.054 1.00 57.09 7 LYS B O 1
ATOM 769 N N . LEU B 1 7 ? 5.826 -16.190 95.312 1.00 53.87 8 LEU B N 1
ATOM 770 C CA . LEU B 1 7 ? 6.672 -15.011 95.385 1.00 50.37 8 LEU B CA 1
ATOM 771 C C . LEU B 1 7 ? 7.978 -15.332 96.096 1.00 51.77 8 LEU B C 1
ATOM 772 O O . LEU B 1 7 ? 8.883 -14.491 96.179 1.00 51.32 8 LEU B O 1
ATOM 777 N N . GLN B 1 8 ? 8.068 -16.549 96.613 1.00 47.00 9 GLN B N 1
ATOM 778 C CA . GLN B 1 8 ? 9.275 -17.009 97.264 1.00 47.75 9 GLN B CA 1
ATOM 779 C C . GLN B 1 8 ? 9.832 -18.194 96.474 1.00 45.78 9 GLN B C 1
ATOM 780 O O . GLN B 1 8 ? 9.117 -19.140 96.175 1.00 46.31 9 GLN B O 1
ATOM 786 N N . PHE B 1 9 ? 11.107 -18.133 96.124 1.00 43.36 10 PHE B N 1
ATOM 787 C CA . PHE B 1 9 ? 11.715 -19.181 95.318 1.00 44.07 10 PHE B CA 1
ATOM 788 C C . PHE B 1 9 ? 13.075 -19.513 95.872 1.00 43.53 10 PHE B C 1
ATOM 789 O O . PHE B 1 9 ? 13.772 -18.640 96.405 1.00 39.35 10 PHE B O 1
ATOM 797 N N . VAL B 1 10 ? 13.468 -20.767 95.686 1.00 40.75 11 VAL B N 1
ATOM 798 C CA . VAL B 1 10 ? 14.839 -21.209 95.891 1.00 38.68 11 VAL B CA 1
ATOM 799 C C . VAL B 1 10 ? 15.443 -21.632 94.561 1.00 41.59 11 VAL B C 1
ATOM 800 O O . VAL B 1 10 ? 14.968 -22.582 93.921 1.00 44.95 11 VAL B O 1
ATOM 804 N N . LEU B 1 11 ? 16.501 -20.947 94.159 1.00 39.72 12 LEU B N 1
ATOM 805 C CA . LEU B 1 11 ? 17.130 -21.169 92.862 1.00 41.49 12 LEU B CA 1
ATOM 806 C C . LEU B 1 11 ? 18.506 -21.762 93.068 1.00 41.20 12 LEU B C 1
ATOM 807 O O . LEU B 1 11 ? 19.313 -21.199 93.819 1.00 40.74 12 LEU B O 1
ATOM 812 N N . ARG B 1 12 ? 18.784 -22.893 92.420 1.00 38.31 13 ARG B N 1
ATOM 813 C CA . ARG B 1 12 ? 20.121 -23.482 92.486 1.00 38.15 13 ARG B CA 1
ATOM 814 C C . ARG B 1 12 ? 21.022 -23.099 91.326 1.00 38.75 13 ARG B C 1
ATOM 815 O O . ARG B 1 12 ? 20.612 -23.105 90.164 1.00 41.41 13 ARG B O 1
ATOM 823 N N . PHE B 1 13 ? 22.270 -22.809 91.667 1.00 39.87 14 PHE B N 1
ATOM 824 C CA . PHE B 1 13 ? 23.306 -22.458 90.712 1.00 40.23 14 PHE B CA 1
ATOM 825 C C . PHE B 1 13 ? 24.369 -23.544 90.732 1.00 40.62 14 PHE B C 1
ATOM 826 O O . PHE B 1 13 ? 24.858 -23.931 91.797 1.00 42.11 14 PHE B O 1
ATOM 834 N N . GLY B 1 14 ? 24.729 -24.034 89.556 1.00 42.20 15 GLY B N 1
ATOM 835 C CA . GLY B 1 14 ? 25.763 -25.041 89.446 1.00 43.50 15 GLY B CA 1
ATOM 836 C C . GLY B 1 14 ? 27.137 -24.551 89.866 1.00 45.45 15 GLY B C 1
ATOM 837 O O . GLY B 1 14 ? 27.950 -25.340 90.336 1.00 45.36 15 GLY B O 1
ATOM 838 N N . ASP B 1 15 ? 27.419 -23.262 89.681 1.00 45.58 16 ASP B N 1
ATOM 839 C CA . ASP B 1 15 ? 28.708 -22.720 90.098 1.00 44.63 16 ASP B CA 1
ATOM 840 C C . ASP B 1 15 ? 28.661 -21.232 90.438 1.00 47.06 16 ASP B C 1
ATOM 841 O O . ASP B 1 15 ? 27.828 -20.481 89.923 1.00 44.20 16 ASP B O 1
ATOM 846 N N . PHE B 1 16 ? 29.577 -20.826 91.307 1.00 43.19 17 PHE B N 1
ATOM 847 C CA . PHE B 1 16 ? 29.642 -19.463 91.772 1.00 42.98 17 PHE B CA 1
ATOM 848 C C . PHE B 1 16 ? 29.616 -18.449 90.643 1.00 44.52 17 PHE B C 1
ATOM 849 O O . PHE B 1 16 ? 28.973 -17.395 90.775 1.00 38.53 17 PHE B O 1
ATOM 857 N N . GLU B 1 17 ? 30.294 -18.765 89.534 1.00 42.00 18 GLU B N 1
ATOM 858 C CA . GLU B 1 17 ? 30.435 -17.806 88.433 1.00 40.93 18 GLU B CA 1
ATOM 859 C C . GLU B 1 17 ? 29.078 -17.449 87.850 1.00 39.65 18 GLU B C 1
ATOM 860 O O . GLU B 1 17 ? 28.895 -16.365 87.332 1.00 38.80 18 GLU B O 1
ATOM 866 N N . ASP B 1 18 ? 28.128 -18.366 87.927 1.00 40.85 19 ASP B N 1
ATOM 867 C CA . ASP B 1 18 ? 26.783 -18.083 87.457 1.00 38.85 19 ASP B CA 1
ATOM 868 C C . ASP B 1 18 ? 26.053 -17.106 88.381 1.00 36.79 19 ASP B C 1
ATOM 869 O O . ASP B 1 18 ? 25.214 -16.340 87.925 1.00 36.41 19 ASP B O 1
ATOM 874 N N . VAL B 1 19 ? 26.353 -17.156 89.674 1.00 33.83 20 VAL B N 1
ATOM 875 C CA . VAL B 1 19 ? 25.762 -16.198 90.610 1.00 36.15 20 VAL B CA 1
ATOM 876 C C . VAL B 1 19 ? 26.281 -14.795 90.289 1.00 34.21 20 VAL B C 1
ATOM 877 O O . VAL B 1 19 ? 25.521 -13.840 90.202 1.00 32.60 20 VAL B O 1
ATOM 881 N N . ILE B 1 20 ? 27.587 -14.693 90.099 1.00 34.66 21 ILE B N 1
ATOM 882 C CA . ILE B 1 20 ? 28.216 -13.435 89.726 1.00 39.98 21 ILE B CA 1
ATOM 883 C C . ILE B 1 20 ? 27.618 -12.863 88.429 1.00 39.10 21 ILE B C 1
ATOM 884 O O . ILE B 1 20 ? 27.218 -11.707 88.387 1.00 35.79 21 ILE B O 1
ATOM 889 N N . SER B 1 21 ? 27.534 -13.696 87.394 1.00 36.11 22 SER B N 1
ATOM 890 C CA . SER B 1 21 ? 26.982 -13.262 86.118 1.00 39.56 22 SER B CA 1
ATOM 891 C C . SER B 1 21 ? 25.605 -12.664 86.314 1.00 37.08 22 SER B C 1
ATOM 892 O O . SER B 1 21 ? 25.300 -11.627 85.768 1.00 36.01 22 SER B O 1
ATOM 895 N N . LEU B 1 22 ? 24.768 -13.348 87.084 1.00 38.22 23 LEU B N 1
ATOM 896 C CA . LEU B 1 22 ? 23.423 -12.872 87.366 1.00 37.60 23 LEU B CA 1
ATOM 897 C C . LEU B 1 22 ? 23.472 -11.518 88.059 1.00 39.76 23 LEU B C 1
ATOM 898 O O . LEU B 1 22 ? 22.720 -10.589 87.699 1.00 39.09 23 LEU B O 1
ATOM 903 N N . SER B 1 23 ? 24.363 -11.392 89.038 1.00 36.15 24 SER B N 1
ATOM 904 C CA . SER B 1 23 ? 24.489 -10.116 89.747 1.00 39.88 24 SER B CA 1
ATOM 905 C C . SER B 1 23 ? 24.834 -8.970 88.791 1.00 43.24 24 SER B C 1
ATOM 906 O O . SER B 1 23 ? 24.356 -7.851 88.994 1.00 41.12 24 SER B O 1
ATOM 909 N N . LYS B 1 24 ? 25.634 -9.259 87.752 1.00 41.34 25 LYS B N 1
ATOM 910 C CA . LYS B 1 24 ? 26.060 -8.244 86.763 1.00 43.44 25 LYS B CA 1
ATOM 911 C C . LYS B 1 24 ? 24.909 -7.683 85.943 1.00 46.29 25 LYS B C 1
ATOM 912 O O . LYS B 1 24 ? 24.985 -6.567 85.438 1.00 49.85 25 LYS B O 1
ATOM 918 N N . LEU B 1 25 ? 23.865 -8.488 85.775 1.00 47.61 26 LEU B N 1
ATOM 919 C CA . LEU B 1 25 ? 22.734 -8.160 84.919 1.00 45.90 26 LEU B CA 1
ATOM 920 C C . LEU B 1 25 ? 21.831 -7.121 85.532 1.00 51.59 26 LEU B C 1
ATOM 921 O O . LEU B 1 25 ? 20.891 -6.656 84.881 1.00 52.47 26 LEU B O 1
ATOM 926 N N . ASN B 1 26 ? 22.087 -6.763 86.788 1.00 51.03 27 ASN B N 1
ATOM 927 C CA . ASN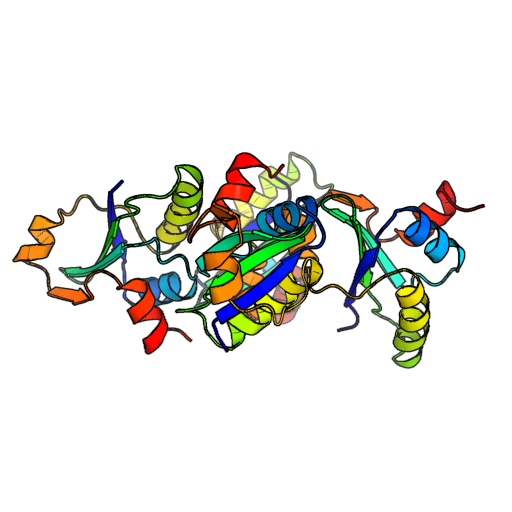 B 1 26 ? 21.279 -5.726 87.426 1.00 53.03 27 ASN B CA 1
ATOM 928 C C . ASN B 1 26 ? 19.790 -6.061 87.424 1.00 53.54 27 ASN B C 1
ATOM 929 O O . ASN B 1 26 ? 18.946 -5.238 87.068 1.00 51.40 27 ASN B O 1
ATOM 934 N N . VAL B 1 27 ? 19.473 -7.291 87.810 1.00 53.65 28 VAL B N 1
ATOM 935 C CA . VAL B 1 27 ? 18.083 -7.686 87.961 1.00 55.22 28 VAL B CA 1
ATOM 936 C C . VAL B 1 27 ? 17.645 -7.308 89.373 1.00 52.72 28 VAL B C 1
ATOM 937 O O . VAL B 1 27 ? 17.789 -8.096 90.312 1.00 53.52 28 VAL B O 1
ATOM 941 N N . ASN B 1 28 ? 17.093 -6.104 89.505 1.00 54.86 29 ASN B N 1
ATOM 942 C CA . ASN B 1 28 ? 16.921 -5.458 90.811 1.00 55.00 29 ASN B CA 1
ATOM 943 C C . ASN B 1 28 ? 15.485 -5.343 91.331 1.00 53.84 29 ASN B C 1
ATOM 944 O O . ASN B 1 28 ? 14.526 -5.326 90.558 1.00 51.69 29 ASN B O 1
ATOM 949 N N . GLY B 1 29 ? 15.355 -5.248 92.655 1.00 53.95 30 GLY B N 1
ATOM 950 C CA . GLY B 1 29 ? 14.068 -5.037 93.300 1.00 53.22 30 GLY B CA 1
ATOM 951 C C . GLY B 1 29 ? 13.704 -6.040 94.398 1.00 52.74 30 GLY B C 1
ATOM 952 O O . GLY B 1 29 ? 13.165 -5.653 95.435 1.00 50.94 30 GLY B O 1
ATOM 953 N N . SER B 1 30 ? 13.978 -7.325 94.160 1.00 51.94 31 SER B N 1
ATOM 954 C CA . SER B 1 30 ? 13.627 -8.396 95.098 1.00 49.89 31 SER B CA 1
ATOM 955 C C . SER B 1 30 ? 14.605 -8.492 96.264 1.00 45.68 31 SER B C 1
ATOM 956 O O . SER B 1 30 ? 15.653 -7.856 96.259 1.00 46.14 31 SER B O 1
ATOM 959 N N . LYS B 1 31 ? 14.262 -9.299 97.261 1.00 45.20 32 LYS B N 1
ATOM 960 C CA . LYS B 1 31 ? 15.203 -9.632 98.321 1.00 43.95 32 LYS B CA 1
ATOM 961 C C . LYS B 1 31 ? 15.873 -10.952 97.960 1.00 41.38 32 LYS B C 1
ATOM 962 O O . LYS B 1 31 ? 15.214 -11.888 97.513 1.00 42.51 32 LYS B O 1
ATOM 968 N N . THR B 1 32 ? 17.177 -11.029 98.157 1.00 38.92 33 THR B N 1
ATOM 969 C CA . THR B 1 32 ? 17.904 -12.233 97.821 1.00 41.16 33 THR B CA 1
ATOM 970 C C . THR B 1 32 ? 18.861 -12.604 98.934 1.00 38.02 33 THR B C 1
ATOM 971 O O . THR B 1 32 ? 19.589 -11.771 99.454 1.00 38.21 33 THR B O 1
ATOM 975 N N . THR B 1 33 ? 18.848 -13.882 99.277 1.00 39.47 34 THR B N 1
ATOM 976 C CA . THR B 1 33 ? 19.738 -14.447 100.273 1.00 38.84 34 THR B CA 1
ATOM 977 C C . THR B 1 33 ? 20.571 -15.562 99.613 1.00 38.60 34 THR B C 1
ATOM 978 O O . THR B 1 33 ? 20.018 -16.399 98.892 1.00 38.75 34 THR B O 1
ATOM 982 N N . LEU B 1 34 ? 21.887 -15.552 99.816 1.00 35.94 35 LEU B N 1
ATOM 983 C CA . LEU B 1 34 ? 22.760 -16.545 99.181 1.00 37.60 35 LEU B CA 1
ATOM 984 C C . LEU B 1 34 ? 23.304 -17.543 100.188 1.00 41.98 35 LEU B C 1
ATOM 985 O O . LEU B 1 34 ? 23.881 -17.138 101.212 1.00 41.26 35 LEU B O 1
ATOM 990 N N . TYR B 1 35 ? 23.085 -18.831 99.899 1.00 39.80 36 TYR B N 1
ATOM 991 C CA . TYR B 1 35 ? 23.663 -19.951 100.648 1.00 42.60 36 TYR B CA 1
ATOM 992 C C . TYR B 1 35 ? 24.538 -20.803 99.730 1.00 42.75 36 TYR B C 1
ATOM 993 O O . TYR B 1 35 ? 24.355 -20.807 98.511 1.00 39.88 36 TYR B O 1
ATOM 1002 N N . SER B 1 36 ? 25.476 -21.539 10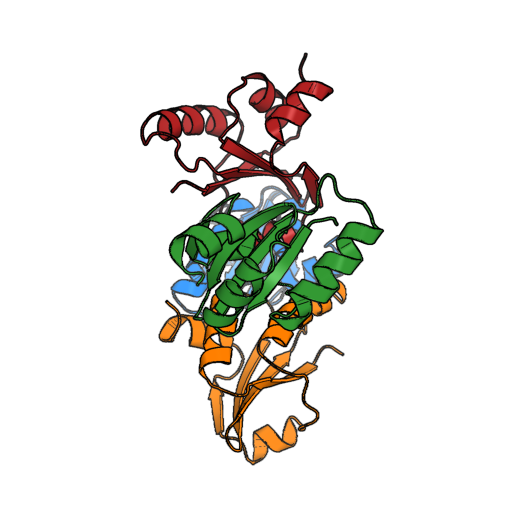0.322 1.00 41.59 37 SER B N 1
ATOM 1003 C CA . SER B 1 36 ? 26.124 -22.632 99.619 1.00 43.64 37 S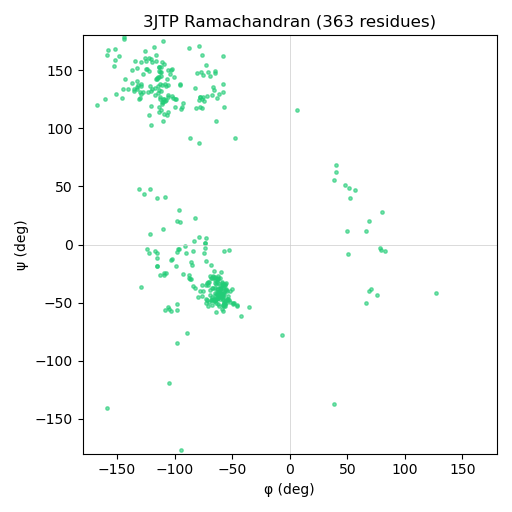ER B CA 1
ATOM 1004 C C . SER B 1 36 ? 25.674 -23.923 100.279 1.00 46.34 37 SER B C 1
ATOM 1005 O O . SER B 1 36 ? 25.450 -23.968 101.491 1.00 47.03 37 SER B O 1
ATOM 1008 N N . PHE B 1 37 ? 25.514 -24.964 99.480 1.00 46.96 38 PHE B N 1
ATOM 1009 C CA . PHE B 1 37 ? 25.075 -26.249 99.991 1.00 49.77 38 PHE B CA 1
ATOM 1010 C C . PHE B 1 37 ? 25.443 -27.343 98.985 1.00 48.30 38 PHE B C 1
ATOM 1011 O O . PHE B 1 37 ? 25.116 -27.245 97.799 1.00 46.81 38 PHE B O 1
ATOM 1019 N N . GLU B 1 38 ? 26.166 -28.353 99.474 1.00 53.75 39 GLU B N 1
ATOM 1020 C CA . GLU B 1 38 ? 26.577 -29.529 98.699 1.00 49.63 39 GLU B CA 1
ATOM 1021 C C . GLU B 1 38 ? 27.019 -29.241 97.260 1.00 51.29 39 GLU B C 1
ATOM 1022 O O . GLU B 1 38 ? 26.409 -29.728 96.304 1.00 50.71 39 GLU B O 1
ATOM 1028 N N . ASN B 1 39 ? 28.082 -28.465 97.116 1.00 47.50 40 ASN B N 1
ATOM 1029 C CA . ASN B 1 39 ? 28.689 -28.249 95.804 1.00 53.77 40 ASN B CA 1
ATOM 1030 C C . ASN B 1 39 ? 27.940 -27.248 94.927 1.00 48.96 40 ASN B C 1
ATOM 1031 O O . ASN B 1 39 ? 28.367 -26.957 93.813 1.00 53.18 40 ASN B O 1
ATOM 1036 N N . ARG B 1 40 ? 26.817 -26.748 95.423 1.00 45.43 41 ARG B N 1
ATOM 1037 C CA . ARG B 1 40 ? 26.017 -25.807 94.671 1.00 43.13 41 ARG B CA 1
ATOM 1038 C C . ARG B 1 40 ? 25.773 -24.545 95.486 1.00 44.07 41 ARG B C 1
ATOM 1039 O O . ARG B 1 40 ? 26.007 -24.524 96.700 1.00 43.29 41 ARG B O 1
ATOM 1047 N N . TYR B 1 41 ? 25.302 -23.503 94.811 1.00 39.28 42 TYR B N 1
ATOM 1048 C CA . TYR B 1 41 ? 24.926 -22.259 95.462 1.00 41.02 42 TYR B CA 1
ATOM 1049 C C . TYR B 1 41 ? 23.435 -22.053 95.293 1.00 38.93 42 TYR B C 1
ATOM 1050 O O . TYR B 1 41 ? 22.865 -22.393 94.261 1.00 40.89 42 TYR B O 1
ATOM 1059 N N . TYR B 1 42 ? 22.795 -21.510 96.315 1.00 39.19 43 TYR B N 1
ATOM 1060 C CA . TYR B 1 42 ? 21.354 -21.296 96.269 1.00 40.15 43 TYR B CA 1
ATOM 1061 C C . TYR B 1 42 ? 20.975 -19.854 96.596 1.00 38.20 43 TYR B C 1
ATOM 1062 O O . TYR B 1 42 ? 21.440 -19.295 97.590 1.00 38.68 43 TYR B O 1
ATOM 1071 N N . LEU B 1 43 ? 20.132 -19.254 95.763 1.00 34.91 44 LEU B N 1
ATOM 1072 C CA . LEU B 1 43 ? 19.585 -17.945 96.064 1.00 36.85 44 LEU B CA 1
ATOM 1073 C C . LEU B 1 43 ? 18.191 -18.130 96.565 1.00 34.59 44 LEU B C 1
ATOM 1074 O O . LEU B 1 43 ? 17.388 -18.736 95.897 1.00 36.16 44 LEU B O 1
ATOM 1079 N N . TYR B 1 44 ? 17.888 -17.585 97.731 1.00 35.05 45 TYR B N 1
ATOM 1080 C CA . TYR B 1 44 ? 16.509 -17.530 98.159 1.00 37.17 45 TYR B CA 1
ATOM 1081 C C . TYR B 1 44 ? 15.954 -16.168 97.759 1.00 37.87 45 TYR B C 1
ATOM 1082 O O . TYR B 1 44 ? 16.421 -15.141 98.237 1.00 38.02 45 TYR B O 1
ATOM 1091 N N . VAL B 1 45 ? 14.962 -16.168 96.879 1.00 36.51 46 VAL B N 1
ATOM 1092 C CA . VAL B 1 45 ? 14.448 -14.947 96.307 1.00 39.47 46 VAL B CA 1
ATOM 1093 C C . VAL B 1 45 ? 13.069 -14.616 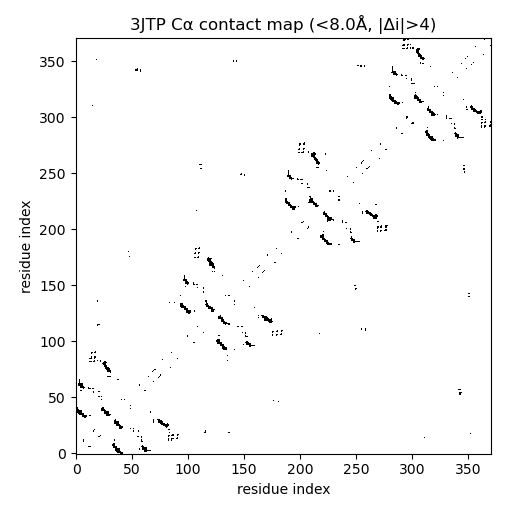96.851 1.00 41.88 46 VAL B C 1
ATOM 1094 O O . VAL B 1 45 ? 12.155 -15.407 96.742 1.00 43.81 46 VAL B O 1
ATOM 1098 N N . ASP B 1 46 ? 12.927 -13.432 97.430 1.00 41.55 47 ASP B N 1
ATOM 1099 C CA . ASP B 1 46 ? 11.639 -12.992 97.939 1.00 46.47 47 ASP B CA 1
ATOM 1100 C C . ASP B 1 46 ? 11.197 -11.809 97.081 1.00 45.06 47 ASP B C 1
ATOM 1101 O O . ASP B 1 46 ? 11.844 -10.769 97.072 1.00 47.99 47 ASP B O 1
ATOM 1106 N N . PHE B 1 47 ? 10.117 -11.985 96.333 1.00 48.26 48 PHE B N 1
ATOM 1107 C CA . PHE B 1 47 ? 9.652 -10.946 95.416 1.00 53.48 48 PHE B CA 1
ATOM 1108 C C . PHE B 1 47 ? 8.559 -10.095 96.068 1.00 56.06 48 PHE B C 1
ATOM 1109 O O . PHE B 1 47 ? 7.682 -9.569 95.378 1.00 57.21 48 PHE B O 1
ATOM 1117 N N . CYS B 1 48 ? 8.627 -9.967 97.390 1.00 55.75 49 CYS B N 1
ATOM 1118 C CA . CYS B 1 48 ? 7.534 -9.415 98.200 1.00 61.84 49 CYS B CA 1
ATOM 1119 C C . CYS B 1 48 ? 6.703 -8.281 97.570 1.00 64.39 49 CYS B C 1
ATOM 1120 O O . CYS B 1 48 ? 5.473 -8.375 97.500 1.00 66.73 49 CYS B O 1
ATOM 1123 N N . ASP B 1 49 ? 7.354 -7.221 97.112 1.00 58.79 50 ASP B N 1
ATOM 1124 C CA . ASP B 1 49 ? 6.602 -6.067 96.623 1.00 62.25 50 ASP B CA 1
ATOM 1125 C C . ASP B 1 49 ? 6.673 -5.925 95.099 1.00 60.76 50 ASP B C 1
ATOM 1126 O O . ASP B 1 49 ? 6.798 -4.816 94.579 1.00 58.82 50 ASP B O 1
ATOM 1131 N N . MET B 1 50 ? 6.586 -7.056 94.399 1.00 58.54 51 MET B N 1
ATOM 1132 C CA . MET B 1 50 ? 6.795 -7.127 92.951 1.00 55.47 51 MET B CA 1
ATOM 1133 C C . MET B 1 50 ? 5.467 -7.560 92.343 1.00 56.82 51 MET B C 1
ATOM 1134 O O . MET B 1 50 ? 4.764 -8.389 92.939 1.00 55.28 51 MET B O 1
ATOM 1139 N N . THR B 1 51 ? 5.105 -7.025 91.176 1.00 52.56 52 THR B N 1
ATOM 1140 C CA . THR B 1 51 ? 3.858 -7.454 90.530 1.00 55.44 52 THR B CA 1
ATOM 1141 C C . THR B 1 51 ? 4.036 -8.827 89.883 1.00 54.30 52 THR B C 1
ATOM 1142 O O . THR B 1 51 ? 5.161 -9.259 89.650 1.00 54.40 52 THR B O 1
ATOM 1146 N N . ASP B 1 52 ? 2.934 -9.504 89.572 1.00 56.12 53 ASP B N 1
ATOM 1147 C CA . ASP B 1 52 ? 3.027 -10.833 88.959 1.00 58.45 53 ASP B CA 1
ATOM 1148 C C . ASP B 1 52 ? 3.802 -10.749 87.651 1.00 57.23 53 ASP B C 1
ATOM 1149 O O . ASP B 1 52 ? 4.528 -11.669 87.281 1.00 58.40 53 ASP B O 1
ATOM 1154 N N . GLU B 1 53 ? 3.670 -9.615 86.977 1.00 55.86 54 GLU B N 1
ATOM 1155 C CA . GLU B 1 53 ? 4.358 -9.391 85.721 1.00 58.28 54 GLU B CA 1
ATOM 1156 C C . GLU B 1 53 ? 5.850 -9.238 85.936 1.00 54.55 54 GLU B C 1
ATOM 1157 O O . GLU B 1 53 ? 6.647 -9.863 85.252 1.00 54.93 54 GLU B O 1
ATOM 1163 N N . GLU B 1 54 ? 6.217 -8.388 86.885 1.00 52.13 55 GLU B N 1
ATOM 1164 C CA . GLU B 1 54 ? 7.613 -8.148 87.215 1.00 53.46 55 GLU B CA 1
ATOM 1165 C C . GLU B 1 54 ? 8.286 -9.442 87.672 1.00 50.03 55 GLU B C 1
ATOM 1166 O O . GLU B 1 54 ? 9.410 -9.733 87.276 1.00 49.02 55 GLU B O 1
ATOM 1172 N N . VAL B 1 55 ? 7.586 -10.225 88.486 1.00 50.58 56 VAL B N 1
ATOM 1173 C CA . VAL B 1 55 ? 8.096 -11.526 88.917 1.00 50.56 56 VAL B CA 1
ATOM 1174 C C . VAL B 1 55 ? 8.442 -12.428 87.724 1.00 50.27 56 VAL B C 1
ATOM 1175 O O . VAL B 1 55 ? 9.550 -12.968 87.643 1.00 47.35 56 VAL B O 1
ATOM 1179 N N . GLU B 1 56 ? 7.498 -12.580 86.798 1.00 49.31 57 GLU B N 1
ATOM 1180 C CA . GLU B 1 56 ? 7.706 -13.452 85.651 1.00 50.95 57 GLU B CA 1
ATOM 1181 C C . GLU B 1 56 ? 8.925 -13.016 84.852 1.00 47.95 57 GLU B C 1
ATOM 1182 O O . GLU B 1 56 ? 9.755 -13.840 84.475 1.00 46.08 57 GLU B O 1
ATOM 1188 N N . ASN B 1 57 ? 9.039 -11.715 84.621 1.00 46.31 58 ASN B N 1
ATOM 1189 C CA . ASN B 1 57 ? 10.148 -11.171 83.843 1.00 47.76 58 ASN B CA 1
ATOM 1190 C C . ASN B 1 57 ? 11.519 -11.318 84.505 1.00 47.49 58 ASN B C 1
ATOM 1191 O O . ASN B 1 57 ? 12.517 -11.570 83.839 1.00 48.28 58 ASN B O 1
ATOM 1196 N N . GLN B 1 58 ? 11.573 -11.158 85.817 1.00 46.81 59 GLN B N 1
ATOM 1197 C CA . GLN B 1 58 ? 12.836 -11.316 86.526 1.00 47.92 59 GLN B CA 1
ATOM 1198 C C . GLN B 1 58 ? 13.189 -12.786 86.680 1.00 44.99 59 GLN B C 1
ATOM 1199 O O . GLN B 1 58 ? 14.359 -13.153 86.647 1.00 43.80 59 GLN B O 1
ATOM 1205 N N . LEU B 1 59 ? 12.169 -13.622 86.852 1.00 45.46 60 LEU B N 1
ATOM 1206 C CA . LEU B 1 59 ? 12.390 -15.055 87.001 1.00 45.25 60 LEU B CA 1
ATOM 1207 C C . LEU B 1 59 ? 13.037 -15.622 85.742 1.00 44.66 60 LEU B C 1
ATOM 1208 O O . LEU B 1 59 ? 14.010 -16.374 85.827 1.00 44.29 60 LEU B O 1
ATOM 1213 N N . SER B 1 60 ? 12.521 -15.247 84.570 1.00 45.46 61 SER B N 1
ATOM 1214 C CA . SER B 1 60 ? 13.022 -15.825 83.320 1.00 44.27 61 SER B CA 1
ATOM 1215 C C . SER B 1 60 ? 14.493 -15.469 83.085 1.00 42.49 61 SER B C 1
ATOM 1216 O O . SER B 1 60 ? 15.240 -16.259 82.527 1.00 44.29 61 SER B O 1
ATOM 1219 N N . ILE B 1 61 ? 14.914 -14.288 83.533 1.00 48.66 62 ILE B N 1
ATOM 1220 C CA . ILE B 1 61 ? 16.326 -13.917 83.469 1.00 44.16 62 ILE B CA 1
ATOM 1221 C C . ILE B 1 61 ? 17.148 -14.711 84.480 1.00 42.99 62 ILE B C 1
ATOM 1222 O O . ILE B 1 61 ? 18.211 -15.256 84.153 1.00 42.21 62 ILE B O 1
ATOM 1227 N N . MET B 1 62 ? 16.654 -14.762 85.711 1.00 38.69 63 MET B N 1
ATOM 1228 C CA . MET B 1 62 ? 17.327 -15.509 86.766 1.00 40.11 63 MET B CA 1
ATOM 1229 C C . MET B 1 62 ? 17.478 -16.952 86.353 1.00 37.27 63 MET B C 1
ATOM 1230 O O . MET B 1 62 ? 18.499 -17.551 86.615 1.00 34.49 63 MET B O 1
ATOM 1235 N N . LEU B 1 63 ? 16.470 -17.500 85.674 1.00 39.99 64 LEU B N 1
ATOM 1236 C CA . LEU B 1 63 ? 16.498 -18.910 85.268 1.00 39.33 64 LEU B CA 1
ATOM 1237 C C . LEU B 1 63 ? 17.444 -19.274 84.109 1.00 40.66 64 LEU B C 1
ATOM 1238 O O . LEU B 1 63 ? 17.513 -20.429 83.698 1.00 42.06 64 LEU B O 1
ATOM 1243 N N . GLU B 1 64 ? 18.179 -18.306 83.582 1.00 41.71 65 GLU B N 1
ATOM 1244 C CA . GLU B 1 64 ? 19.212 -18.633 82.605 1.00 43.59 65 GLU B CA 1
ATOM 1245 C C . GLU B 1 64 ? 20.504 -19.004 83.300 1.00 44.76 65 GLU B C 1
ATOM 1246 O O . GLU B 1 64 ? 21.405 -19.562 82.679 1.00 41.63 65 GLU B O 1
ATOM 1252 N N . TYR B 1 65 ? 20.600 -18.687 84.592 1.00 41.78 66 TYR B N 1
ATOM 1253 C CA . TYR B 1 65 ? 21.807 -19.026 85.327 1.00 41.78 66 TYR B CA 1
ATOM 1254 C C . TYR B 1 65 ? 21.547 -20.028 86.422 1.00 40.30 66 TYR B C 1
ATOM 1255 O O . TYR B 1 65 ? 22.473 -20.542 87.035 1.00 41.60 66 TYR B O 1
ATOM 1264 N N . ALA B 1 66 ? 20.277 -20.327 86.636 1.00 40.53 67 ALA B N 1
ATOM 1265 C CA . ALA B 1 66 ? 19.891 -21.182 87.730 1.00 37.17 67 ALA B CA 1
ATOM 1266 C C . ALA B 1 66 ? 18.658 -21.980 87.374 1.00 39.53 67 ALA B C 1
ATOM 1267 O O . ALA B 1 66 ? 17.923 -21.629 86.465 1.00 39.57 67 ALA B O 1
ATOM 1269 N N . ASN B 1 67 ? 18.416 -23.041 88.123 1.00 38.81 68 ASN B N 1
ATOM 1270 C CA . ASN B 1 67 ? 17.186 -23.804 87.974 1.00 40.21 68 ASN B CA 1
ATOM 1271 C C . ASN B 1 67 ? 16.322 -23.700 89.227 1.00 42.87 68 ASN B C 1
ATOM 1272 O O . ASN B 1 67 ? 16.825 -23.640 90.355 1.00 37.31 68 ASN B O 1
ATOM 1277 N N . GLU B 1 68 ? 15.019 -23.665 89.033 1.00 41.18 69 GLU B N 1
ATOM 1278 C CA . GLU B 1 68 ? 14.145 -23.702 90.180 1.00 47.53 69 GLU B CA 1
ATOM 1279 C C . GLU B 1 68 ? 14.432 -24.983 90.966 1.00 46.72 69 GLU B C 1
ATOM 1280 O O . GLU B 1 68 ? 14.531 -26.065 90.404 1.00 48.08 69 GLU B O 1
ATOM 1286 N N . SER B 1 69 ? 14.604 -24.845 92.269 1.00 46.37 70 SER B N 1
ATOM 1287 C CA . SER B 1 69 ? 14.902 -25.992 93.103 1.00 47.88 70 SER B CA 1
ATOM 1288 C C . SER B 1 69 ? 13.757 -26.333 94.054 1.00 49.28 70 SER B C 1
ATOM 1289 O O . SER B 1 69 ? 12.958 -25.476 94.462 1.00 45.22 70 SER B O 1
ATOM 1292 N N . SER B 1 70 ? 13.694 -27.606 94.405 1.00 47.91 71 SER B N 1
ATOM 1293 C CA . SER B 1 70 ? 12.723 -28.092 95.349 1.00 49.58 71 SER B CA 1
ATOM 1294 C C . SER B 1 70 ? 13.343 -28.194 96.745 1.00 51.09 71 SER B C 1
ATOM 1295 O O . SER B 1 70 ? 12.654 -28.520 97.712 1.00 52.61 71 SER B O 1
ATOM 1298 N N . ILE B 1 71 ? 14.639 -27.916 96.861 1.00 47.25 72 ILE B N 1
ATOM 1299 C CA . ILE B 1 71 ? 15.250 -27.916 98.185 1.00 47.58 72 ILE B CA 1
ATOM 1300 C C . ILE B 1 71 ? 14.564 -26.854 99.044 1.00 50.55 72 ILE B C 1
ATOM 1301 O O . ILE B 1 71 ? 14.412 -25.709 98.629 1.00 47.80 72 ILE B O 1
ATOM 1306 N N . SER B 1 72 ? 14.147 -27.251 100.240 1.00 54.83 73 SER B N 1
ATOM 1307 C CA . SER B 1 72 ? 13.408 -26.386 101.152 1.00 50.50 73 SER B CA 1
ATOM 1308 C C . SER B 1 72 ? 14.288 -25.289 101.753 1.00 48.30 73 SER B C 1
ATOM 1309 O O . SER B 1 72 ? 15.483 -25.495 101.968 1.00 48.11 73 SER B O 1
ATOM 1312 N N . ILE B 1 73 ? 13.705 -24.124 102.040 1.00 53.22 74 ILE B N 1
ATOM 1313 C CA . ILE B 1 73 ? 14.471 -23.045 102.681 1.00 46.57 74 ILE B CA 1
ATOM 1314 C C . ILE B 1 73 ? 14.912 -23.456 104.078 1.00 48.38 74 ILE B C 1
ATOM 1315 O O . ILE B 1 73 ? 15.957 -23.025 104.561 1.00 47.94 74 ILE B O 1
ATOM 1320 N N . HIS B 1 74 ? 14.134 -24.327 104.716 1.00 50.49 75 HIS B N 1
ATOM 1321 C CA . HIS B 1 74 ? 14.474 -24.771 106.064 1.00 52.39 75 HIS B CA 1
ATOM 1322 C C . HIS B 1 74 ? 15.704 -25.696 106.050 1.00 54.21 75 HIS B C 1
ATOM 1323 O O . HIS B 1 74 ? 16.547 -25.656 106.954 1.00 56.81 75 HIS B O 1
ATOM 1330 N N . ARG B 1 75 ? 15.829 -26.490 104.995 1.00 52.78 76 ARG B N 1
ATOM 1331 C CA . ARG B 1 75 ? 17.033 -27.286 104.780 1.00 51.57 76 ARG B CA 1
ATOM 1332 C C . ARG B 1 75 ? 18.281 -26.416 104.577 1.00 56.01 76 ARG B C 1
ATOM 1333 O O . ARG B 1 75 ? 19.339 -26.701 105.147 1.00 55.87 76 ARG B O 1
ATOM 1341 N N . LEU B 1 76 ? 18.163 -25.356 103.777 1.00 51.26 77 LEU B N 1
ATOM 1342 C CA . LEU B 1 76 ? 19.270 -24.408 103.605 1.00 51.71 77 LEU B CA 1
ATOM 1343 C C . LEU B 1 76 ? 19.646 -23.694 104.913 1.00 50.93 77 LEU B C 1
ATOM 1344 O O . LEU B 1 76 ? 20.826 -23.500 105.223 1.00 47.56 77 LEU B O 1
ATOM 1349 N N . GLU B 1 77 ? 18.644 -23.279 105.677 1.00 51.53 78 GLU B N 1
ATOM 1350 C CA . GLU B 1 77 ? 18.923 -22.598 106.939 1.00 54.89 78 GLU B CA 1
ATOM 1351 C C . GLU B 1 77 ? 19.694 -23.485 107.910 1.00 55.91 78 GLU B C 1
ATOM 1352 O O . GLU B 1 77 ? 20.605 -23.031 108.614 1.00 56.47 78 GLU B O 1
ATOM 1358 N N . GLU B 1 78 ? 19.314 -24.752 107.954 1.00 55.02 79 GLU B N 1
ATOM 1359 C CA . GLU B 1 78 ? 19.836 -25.646 108.978 1.00 59.95 79 GLU B CA 1
ATOM 1360 C C . GLU B 1 78 ? 21.211 -26.204 108.617 1.00 59.40 79 GLU B C 1
ATOM 1361 O O . GLU B 1 78 ? 22.079 -26.331 109.484 1.00 62.84 79 GLU B O 1
ATOM 1367 N N . TYR B 1 79 ? 21.417 -26.494 107.336 1.00 55.63 80 TYR B N 1
ATOM 1368 C CA . TYR B 1 79 ? 22.618 -27.203 106.889 1.00 58.19 80 TYR B CA 1
ATOM 1369 C C . TYR B 1 79 ? 23.480 -26.486 105.841 1.00 56.50 80 TYR B C 1
ATOM 1370 O O . TYR B 1 79 ? 24.565 -26.946 105.500 1.00 58.57 80 TYR B O 1
ATOM 1379 N N . GLY B 1 80 ? 22.999 -25.362 105.327 1.00 53.23 81 GLY B N 1
ATOM 1380 C CA . GLY B 1 80 ? 23.789 -24.584 104.404 1.00 47.36 81 GLY B CA 1
ATOM 1381 C C . GLY B 1 80 ? 24.680 -23.612 105.139 1.00 47.51 81 GLY B C 1
ATOM 1382 O O . GLY B 1 80 ? 24.558 -23.416 106.342 1.00 48.24 81 GLY B O 1
ATOM 1383 N N . LYS B 1 81 ? 25.601 -23.016 104.405 1.00 46.33 82 LYS B N 1
ATOM 1384 C CA . LYS B 1 81 ? 26.415 -21.945 104.931 1.00 48.48 82 LYS B CA 1
ATOM 1385 C C . LYS B 1 81 ? 25.782 -20.658 104.418 1.00 47.56 82 LYS B C 1
ATOM 1386 O O . LYS B 1 81 ? 25.653 -20.461 103.207 1.00 42.72 82 LYS B O 1
ATOM 1392 N N . LEU B 1 82 ? 25.328 -19.810 105.332 1.00 45.62 83 LEU B N 1
ATOM 1393 C CA . LEU B 1 82 ? 24.722 -18.562 104.918 1.00 47.32 83 LEU B CA 1
ATOM 1394 C C . LEU B 1 82 ? 25.859 -17.640 104.481 1.00 46.75 83 LEU B C 1
ATOM 1395 O O . LEU B 1 82 ? 26.836 -17.465 105.214 1.00 47.56 83 LEU B O 1
ATOM 1400 N N . ILE B 1 83 ? 25.769 -17.086 103.278 1.00 43.58 84 ILE B N 1
ATOM 1401 C CA . ILE B 1 83 ? 26.870 -16.275 102.755 1.00 41.96 84 ILE B CA 1
ATOM 1402 C C . ILE B 1 83 ? 26.545 -14.794 102.852 1.00 43.63 84 ILE B C 1
ATOM 1403 O O . ILE B 1 83 ? 27.297 -14.037 103.461 1.00 46.25 84 ILE B O 1
ATOM 1408 N N . ILE B 1 84 ? 25.435 -14.384 102.240 1.00 41.49 85 ILE B N 1
ATOM 1409 C CA . ILE B 1 84 ? 24.906 -13.030 102.381 1.00 45.43 85 ILE B CA 1
ATOM 1410 C C . ILE B 1 84 ? 23.391 -13.093 102.602 1.00 44.66 85 ILE B C 1
ATOM 1411 O O . ILE B 1 84 ? 22.687 -13.769 101.865 1.00 39.24 85 ILE B O 1
ATOM 1416 N N . SER B 1 85 ? 22.858 -12.381 103.587 1.00 44.55 86 SER B N 1
ATOM 1417 C CA . SER B 1 85 ? 21.399 -12.346 103.687 1.00 44.55 86 SER B CA 1
ATOM 1418 C C . SER B 1 85 ? 20.800 -11.056 103.114 1.00 44.76 86 SER B C 1
ATOM 1419 O O . SER B 1 85 ? 21.424 -10.007 103.181 1.00 46.87 86 SER B O 1
ATOM 1422 N N . GLU B 1 86 ? 19.627 -11.189 102.481 1.00 46.95 87 GLU B N 1
ATOM 1423 C CA . GLU B 1 86 ? 18.753 -10.089 102.005 1.00 46.47 87 GLU B CA 1
ATOM 1424 C C . GLU B 1 86 ? 19.203 -9.206 100.835 1.00 43.99 87 GLU B C 1
ATOM 1425 O O . GLU B 1 86 ? 18.381 -8.840 99.992 1.00 46.97 87 GLU B O 1
ATOM 1431 N N . HIS B 1 87 ? 20.477 -8.838 100.779 1.00 41.64 88 HIS B N 1
ATOM 1432 C CA . HIS B 1 87 ? 20.962 -8.050 99.659 1.00 42.42 88 HIS B CA 1
ATOM 1433 C C . HIS B 1 87 ? 22.097 -8.778 98.940 1.00 42.65 88 HIS B C 1
ATOM 1434 O O . HIS B 1 87 ? 23.148 -8.193 98.663 1.00 38.11 88 HIS B O 1
ATOM 1441 N N . ALA B 1 88 ? 21.889 -10.060 98.650 1.00 38.33 89 ALA B N 1
ATOM 1442 C CA . ALA B 1 88 ? 22.980 -10.880 98.169 1.00 37.92 89 ALA B CA 1
ATOM 1443 C C . ALA B 1 88 ? 23.494 -10.483 96.776 1.00 37.43 89 ALA B C 1
ATOM 1444 O O . ALA B 1 88 ? 24.692 -10.355 96.572 1.00 37.78 89 ALA B O 1
ATOM 1446 N N . LEU B 1 89 ? 22.601 -10.264 95.819 1.00 38.98 90 LEU B N 1
ATOM 1447 C CA . LEU B 1 89 ? 23.055 -9.961 94.466 1.00 41.18 90 LEU B CA 1
ATOM 1448 C C . LEU B 1 89 ? 23.755 -8.593 94.403 1.00 41.06 90 LEU B C 1
ATOM 1449 O O . LEU B 1 89 ? 24.741 -8.429 93.694 1.00 37.98 90 LEU B O 1
ATOM 1454 N N . GLU B 1 90 ? 23.261 -7.619 95.163 1.00 41.62 91 GLU B N 1
ATOM 1455 C CA . GLU B 1 90 ? 23.910 -6.308 95.178 1.00 42.04 91 GLU B CA 1
ATOM 1456 C C . GLU B 1 90 ? 25.329 -6.405 95.731 1.00 39.20 91 GLU B C 1
ATOM 1457 O O . GLU B 1 90 ? 26.249 -5.750 95.247 1.00 40.72 91 GLU B O 1
ATOM 1463 N N . THR B 1 91 ? 25.514 -7.242 96.740 1.00 39.04 92 THR B N 1
ATOM 1464 C CA . THR B 1 91 ? 26.839 -7.410 97.324 1.00 38.62 92 THR B CA 1
ATOM 1465 C C . THR B 1 91 ? 27.799 -8.192 96.440 1.00 40.74 92 THR B C 1
ATOM 1466 O O . THR B 1 91 ? 28.950 -7.782 96.264 1.00 41.00 92 THR B O 1
ATOM 1470 N N . ILE B 1 92 ? 27.331 -9.323 95.903 1.00 39.59 93 ILE B N 1
ATOM 1471 C CA . ILE B 1 92 ? 28.097 -10.077 94.909 1.00 38.36 93 ILE B CA 1
ATOM 1472 C C . ILE B 1 92 ? 28.515 -9.177 93.752 1.00 39.27 93 ILE B C 1
ATOM 1473 O O . ILE B 1 92 ? 29.672 -9.171 93.334 1.00 40.65 93 ILE B O 1
ATOM 1478 N N . LYS B 1 93 ? 27.575 -8.406 93.227 1.00 40.63 94 LYS B N 1
ATOM 1479 C CA . LYS B 1 93 ? 27.930 -7.462 92.168 1.00 40.20 94 LYS B CA 1
ATOM 1480 C C . LYS B 1 93 ? 29.046 -6.526 92.661 1.00 41.92 94 LYS B C 1
ATOM 1481 O O . LYS B 1 93 ? 30.102 -6.418 92.033 1.00 43.34 94 LYS B O 1
ATOM 1487 N N . LYS B 1 94 ? 28.840 -5.892 93.809 1.00 41.88 95 LYS B N 1
ATOM 1488 C CA . LYS B 1 94 ? 29.844 -4.951 94.326 1.00 46.55 95 LYS B CA 1
ATOM 1489 C C . LYS B 1 94 ? 31.260 -5.544 94.391 1.00 48.24 95 LYS B C 1
ATOM 1490 O O . LYS B 1 94 ? 32.226 -4.945 93.912 1.00 47.03 95 LYS B O 1
ATOM 1496 N N . HIS B 1 95 ? 31.375 -6.733 94.972 1.00 46.71 96 HIS B N 1
ATOM 1497 C CA . HIS B 1 95 ? 32.673 -7.342 95.187 1.00 42.21 96 HIS B CA 1
ATOM 1498 C C . HIS B 1 95 ? 33.233 -8.106 93.985 1.00 45.08 96 HIS B C 1
ATOM 1499 O O . HIS B 1 95 ? 34.435 -8.060 93.748 1.00 48.74 96 HIS B O 1
ATOM 1506 N N . PHE B 1 96 ? 32.380 -8.772 93.208 1.00 45.05 97 PHE B N 1
ATOM 1507 C CA . PHE B 1 96 ? 32.866 -9.721 92.193 1.00 45.92 97 PHE B CA 1
ATOM 1508 C C . PHE B 1 96 ? 32.723 -9.326 90.738 1.00 47.06 97 PHE B C 1
ATOM 1509 O O . PHE B 1 96 ? 33.451 -9.840 89.883 1.00 43.80 97 PHE B O 1
ATOM 1517 N N . ALA B 1 97 ? 31.763 -8.455 90.451 1.00 46.93 98 ALA B N 1
ATOM 1518 C CA . ALA B 1 97 ? 31.427 -8.126 89.073 1.00 47.33 98 ALA B CA 1
ATOM 1519 C C . ALA B 1 97 ? 32.349 -7.080 88.439 1.00 52.47 98 ALA B C 1
ATOM 1520 O O . ALA B 1 97 ? 32.668 -6.053 89.054 1.00 50.70 98 ALA B O 1
ATOM 1522 N N . SER B 1 98 ? 32.765 -7.384 87.207 1.00 56.56 99 SER B N 1
ATOM 1523 C CA . SER B 1 98 ? 33.494 -6.484 86.290 1.00 57.80 99 SER B CA 1
ATOM 1524 C C . SER B 1 98 ? 35.005 -6.403 86.523 1.00 60.21 99 SER B C 1
ATOM 1525 O O . SER B 1 98 ? 35.790 -7.036 85.801 1.00 65.28 99 SER B O 1
ATOM 1528 N N . LYS C 1 6 ? 7.742 -10.954 66.342 1.00 72.94 7 LYS C N 1
ATOM 1529 C CA . LYS C 1 6 ? 9.089 -11.238 66.829 1.00 70.32 7 LYS C CA 1
ATOM 1530 C C . LYS C 1 6 ? 9.877 -12.079 65.828 1.00 68.07 7 LYS C C 1
ATOM 1531 O O . LYS C 1 6 ? 9.873 -13.302 65.899 1.00 67.98 7 LYS C O 1
ATOM 1537 N N . LEU C 1 7 ? 10.540 -11.415 64.889 1.00 69.94 8 LEU C N 1
ATOM 1538 C CA . LEU C 1 7 ? 11.457 -12.083 63.975 1.00 65.17 8 LEU C CA 1
ATOM 1539 C C . LEU C 1 7 ? 12.851 -11.890 64.534 1.00 61.50 8 LEU C C 1
ATOM 1540 O O . LEU C 1 7 ? 13.837 -11.973 63.806 1.00 57.62 8 LEU C O 1
ATOM 1545 N N . GLN C 1 8 ? 12.920 -11.593 65.828 1.00 62.48 9 GLN C N 1
ATOM 1546 C CA . GLN C 1 8 ? 14.182 -11.244 66.471 1.00 59.19 9 GLN C CA 1
ATOM 1547 C C . GLN C 1 8 ? 14.383 -12.067 67.736 1.00 56.92 9 GLN C C 1
ATOM 1548 O O . GLN C 1 8 ? 13.511 -12.110 68.597 1.00 61.57 9 GLN C O 1
ATOM 1554 N N . PHE C 1 9 ? 15.526 -12.739 67.827 1.00 53.42 10 PHE C N 1
ATOM 1555 C CA . PHE C 1 9 ? 15.817 -13.633 68.944 1.00 50.95 10 PHE C CA 1
ATOM 1556 C C . PHE C 1 9 ? 17.210 -13.359 69.471 1.00 47.91 10 PHE C C 1
ATOM 1557 O O . PHE C 1 9 ? 18.081 -12.904 68.733 1.00 46.97 10 PHE C O 1
ATOM 1565 N N . VAL C 1 10 ? 17.419 -13.623 70.754 1.00 46.62 11 VAL C N 1
ATOM 1566 C CA . VAL C 1 10 ? 18.769 -13.656 71.289 1.00 44.48 11 VAL C CA 1
ATOM 1567 C C . VAL C 1 10 ? 19.103 -15.078 71.656 1.00 41.66 11 VAL C C 1
ATOM 1568 O O . VAL C 1 10 ? 18.410 -15.700 72.475 1.00 44.90 11 VAL C O 1
ATOM 1572 N N . LEU C 1 11 ? 20.164 -15.589 71.042 1.00 38.38 12 LEU C N 1
ATOM 1573 C CA . LEU C 1 11 ? 20.595 -16.966 71.240 1.00 39.79 12 LEU C CA 1
ATOM 1574 C C . LEU C 1 11 ? 21.875 -16.997 72.087 1.00 39.28 12 LEU C C 1
ATOM 1575 O O . LEU C 1 11 ? 22.786 -16.214 71.865 1.00 38.30 12 LEU C O 1
ATOM 1580 N N . ARG C 1 12 ? 21.952 -17.899 73.059 1.00 42.97 13 ARG C N 1
ATOM 1581 C CA . ARG C 1 12 ? 23.137 -17.967 73.920 1.00 37.47 13 ARG C CA 1
ATOM 1582 C C . ARG C 1 12 ? 23.948 -19.242 73.672 1.00 38.21 13 ARG C C 1
ATOM 1583 O O . ARG C 1 12 ? 23.380 -20.304 73.526 1.00 40.60 13 ARG C O 1
ATOM 1591 N N . PHE C 1 13 ? 25.272 -19.114 73.614 1.00 41.79 14 PHE C N 1
ATOM 1592 C CA . PHE C 1 13 ? 26.178 -20.230 73.318 1.00 38.99 14 PHE C CA 1
ATOM 1593 C C . PHE C 1 13 ? 27.109 -20.424 74.503 1.00 44.09 14 PHE C C 1
ATOM 1594 O O . PHE C 1 13 ? 27.680 -19.450 75.002 1.00 41.46 14 PHE C O 1
ATOM 1602 N N . GLY C 1 14 ? 27.284 -21.674 74.925 1.00 39.93 15 GLY C N 1
ATOM 1603 C CA . GLY C 1 14 ? 28.188 -22.004 76.010 1.00 45.55 15 GLY C CA 1
ATOM 1604 C C . GLY C 1 14 ? 29.643 -21.717 75.689 1.00 49.81 15 GLY C C 1
ATOM 1605 O O . GLY C 1 14 ? 30.354 -21.103 76.509 1.00 45.54 15 GLY C O 1
ATOM 1606 N N . ASP C 1 15 ? 30.093 -22.145 74.505 1.00 46.09 16 ASP C N 1
ATOM 1607 C CA . ASP C 1 15 ? 31.463 -21.855 74.093 1.00 45.34 16 ASP C CA 1
ATOM 1608 C C . ASP C 1 15 ? 31.561 -21.356 72.657 1.00 46.79 16 ASP C C 1
ATOM 1609 O O . ASP C 1 15 ? 30.669 -21.589 71.829 1.00 40.33 16 ASP C O 1
ATOM 1614 N N . PHE C 1 16 ? 32.656 -20.657 72.383 1.00 46.12 17 PHE C N 1
ATOM 1615 C CA . PHE C 1 16 ? 32.906 -20.081 71.076 1.00 45.46 17 PHE C CA 1
ATOM 1616 C C . PHE C 1 16 ? 32.867 -21.115 69.950 1.00 45.41 17 PHE C C 1
ATOM 1617 O O . PHE C 1 16 ? 32.448 -20.795 68.838 1.00 43.13 17 PHE C O 1
ATOM 1625 N N . GLU C 1 17 ? 33.300 -22.344 70.229 1.00 42.16 18 GLU C N 1
ATOM 1626 C CA . GLU C 1 17 ? 33.391 -23.341 69.172 1.00 45.52 18 GLU C CA 1
ATOM 1627 C C . GLU C 1 17 ? 32.010 -23.657 68.568 1.00 44.54 18 GLU C C 1
ATOM 1628 O O . GLU C 1 17 ? 31.909 -24.008 67.399 1.00 46.24 18 GLU C O 1
ATOM 1634 N N . ASP C 1 18 ? 30.941 -23.493 69.341 1.00 42.43 19 ASP C N 1
ATOM 1635 C CA . ASP C 1 18 ? 29.592 -23.688 68.792 1.00 41.75 19 ASP C CA 1
ATOM 1636 C C . ASP C 1 18 ? 29.143 -22.556 67.848 1.00 40.65 19 ASP C C 1
ATOM 1637 O O . ASP C 1 18 ? 28.415 -22.787 66.878 1.00 37.93 19 ASP C O 1
ATOM 1642 N N . VAL C 1 19 ? 29.553 -21.327 68.143 1.00 39.69 20 VAL C N 1
ATOM 1643 C CA . VAL C 1 19 ? 29.296 -20.229 67.217 1.00 38.92 20 VAL C CA 1
ATOM 1644 C C . VAL C 1 19 ? 29.996 -20.512 65.876 1.00 39.51 20 VAL C C 1
ATOM 1645 O O . VAL C 1 19 ? 29.393 -20.372 64.822 1.00 36.60 20 VAL C O 1
ATOM 1649 N N . ILE C 1 20 ? 31.251 -20.950 65.929 1.00 40.20 21 ILE C N 1
ATOM 1650 C CA . ILE C 1 20 ? 31.985 -21.346 64.717 1.00 43.49 21 ILE C CA 1
ATOM 1651 C C . ILE C 1 20 ? 31.270 -22.510 63.989 1.00 45.69 21 ILE C C 1
ATOM 1652 O O . ILE C 1 20 ? 31.095 -22.488 62.768 1.00 46.43 21 ILE C O 1
ATOM 1657 N N . SER C 1 21 ? 30.842 -23.517 64.743 1.00 42.67 22 SER C N 1
ATOM 1658 C CA . SER C 1 21 ? 30.182 -24.671 64.138 1.00 46.41 22 SER C CA 1
ATOM 1659 C C . SER C 1 21 ? 28.923 -24.242 63.409 1.00 46.97 22 SER C C 1
ATOM 1660 O O . SER C 1 21 ? 28.671 -24.687 62.300 1.00 47.43 22 SER C O 1
ATOM 1663 N N . LEU C 1 22 ? 28.143 -23.368 64.040 1.00 43.45 23 LEU C N 1
ATOM 1664 C CA . LEU C 1 22 ? 26.922 -22.849 63.451 1.00 42.27 23 LEU C CA 1
ATOM 1665 C C . LEU C 1 22 ? 27.213 -22.077 62.163 1.00 49.30 23 LEU C C 1
ATOM 1666 O O . LEU C 1 22 ? 26.464 -22.194 61.175 1.00 51.23 23 LEU C O 1
ATOM 1671 N N . SER C 1 23 ? 28.266 -21.257 62.187 1.00 42.16 24 SER C N 1
ATOM 1672 C CA . SER C 1 23 ? 28.572 -20.397 61.050 1.00 46.01 24 SER C CA 1
ATOM 1673 C C . SER C 1 23 ? 28.898 -21.247 59.811 1.00 49.78 24 SER C C 1
ATOM 1674 O O . SER C 1 23 ? 28.642 -20.839 58.674 1.00 49.67 24 SER C O 1
ATOM 1677 N N . LYS C 1 24 ? 29.439 -22.438 60.055 1.00 50.41 25 LYS C N 1
ATOM 1678 C CA . LYS C 1 24 ? 29.857 -23.341 58.986 1.00 55.49 25 LYS C CA 1
ATOM 1679 C C . LYS C 1 24 ? 28.646 -23.883 58.230 1.00 57.39 25 LYS C C 1
ATOM 1680 O O . LYS C 1 24 ? 28.760 -24.375 57.109 1.00 60.98 25 LYS C O 1
ATOM 1686 N N . LEU C 1 25 ? 27.476 -23.769 58.847 1.00 58.22 26 LEU C N 1
ATOM 1687 C CA . LEU C 1 25 ? 26.262 -24.362 58.297 1.00 58.94 26 LEU C CA 1
ATOM 1688 C C . LEU C 1 25 ? 25.569 -23.492 57.250 1.00 61.17 26 LEU C C 1
ATOM 1689 O O . LEU C 1 25 ? 24.594 -23.918 56.623 1.00 62.16 26 LEU C O 1
ATOM 1694 N N . ASN C 1 26 ? 26.079 -22.282 57.054 1.00 62.22 27 ASN C N 1
ATOM 1695 C CA . ASN C 1 26 ? 25.419 -21.321 56.169 1.00 63.61 27 ASN C CA 1
ATOM 1696 C C . ASN C 1 26 ? 23.927 -21.219 56.448 1.00 65.50 27 ASN C C 1
ATOM 1697 O O . ASN C 1 26 ? 23.115 -21.354 55.531 1.00 67.55 27 ASN C O 1
ATOM 1702 N N . VAL C 1 27 ? 23.573 -21.010 57.717 1.00 66.53 28 VAL C N 1
ATOM 1703 C CA . VAL C 1 27 ? 22.194 -20.719 58.111 1.00 64.82 28 VAL C CA 1
ATOM 1704 C C . VAL C 1 27 ? 22.063 -19.206 58.256 1.00 63.65 28 VAL C C 1
ATOM 1705 O O . VAL C 1 27 ? 21.642 -18.524 57.325 1.00 68.97 28 VAL C O 1
ATOM 1709 N N . ASN C 1 28 ? 22.429 -18.692 59.425 1.00 62.31 29 ASN C N 1
ATOM 1710 C CA . ASN C 1 28 ? 22.623 -17.244 59.671 1.00 63.48 29 ASN C CA 1
ATOM 1711 C C . ASN C 1 28 ? 21.559 -16.218 59.259 1.00 61.53 29 ASN C C 1
ATOM 1712 O O . ASN C 1 28 ? 21.831 -15.016 59.281 1.00 58.70 29 ASN C O 1
ATOM 1717 N N . GLY C 1 29 ? 20.363 -16.667 58.897 1.00 61.84 30 GLY C N 1
ATOM 1718 C CA . GLY C 1 29 ? 19.374 -15.751 58.357 1.00 63.86 30 GLY C CA 1
ATOM 1719 C C . GLY C 1 29 ? 18.797 -14.830 59.419 1.00 63.83 30 GLY C C 1
ATOM 1720 O O . GLY C 1 29 ? 18.354 -15.303 60.463 1.00 62.77 30 GLY C O 1
ATOM 1721 N N . SER C 1 30 ? 18.814 -13.521 59.176 1.00 60.32 31 SER C N 1
ATOM 1722 C CA . SER C 1 30 ? 19.488 -12.945 58.024 1.00 62.15 31 SER C CA 1
ATOM 1723 C C . SER C 1 30 ? 20.394 -11.809 58.479 1.00 59.76 31 SER C C 1
ATOM 1724 O O . SER C 1 30 ? 21.476 -11.604 57.930 1.00 64.87 31 SER C O 1
ATOM 1727 N N . LYS C 1 31 ? 19.941 -11.068 59.480 1.00 55.87 32 LYS C N 1
ATOM 1728 C CA . LYS C 1 31 ? 20.825 -10.170 60.211 1.00 57.46 32 LYS C CA 1
ATOM 1729 C C . LYS C 1 31 ? 21.236 -10.872 61.509 1.00 51.43 32 LYS C C 1
ATOM 1730 O O . LYS C 1 31 ? 20.374 -11.321 62.265 1.00 49.82 32 LYS C O 1
ATOM 1736 N N . THR C 1 32 ? 22.543 -10.990 61.737 1.00 47.84 33 THR C N 1
ATOM 1737 C CA . THR C 1 32 ? 23.071 -11.545 62.976 1.00 45.41 33 THR C CA 1
ATOM 1738 C C . THR C 1 32 ? 24.107 -10.615 63.551 1.00 45.63 33 THR C C 1
ATOM 1739 O O . THR C 1 32 ? 24.924 -10.065 62.820 1.00 46.12 33 THR C O 1
ATOM 1743 N N . THR C 1 33 ? 24.068 -10.440 64.870 1.00 44.66 34 THR C N 1
ATOM 1744 C CA . THR C 1 33 ? 25.045 -9.627 65.584 1.00 40.68 34 THR C CA 1
ATOM 1745 C C . THR C 1 33 ? 25.593 -10.419 66.764 1.00 41.44 34 THR C C 1
ATOM 1746 O O . THR C 1 33 ? 24.814 -10.962 67.547 1.00 40.09 34 THR C O 1
ATOM 1750 N N . LEU C 1 34 ? 26.913 -10.458 66.922 1.00 38.61 35 LEU C N 1
ATOM 1751 C CA . LEU C 1 34 ? 27.512 -11.252 67.993 1.00 43.73 35 LEU C CA 1
ATOM 1752 C C . LEU C 1 34 ? 28.059 -10.441 69.189 1.00 43.90 35 LEU C C 1
ATOM 1753 O O . LEU C 1 34 ? 28.823 -9.499 69.025 1.00 46.16 35 LEU C O 1
ATOM 1758 N N . TYR C 1 35 ? 27.640 -10.842 70.384 1.00 44.62 36 TYR C N 1
ATOM 1759 C CA . TYR C 1 35 ? 28.077 -10.280 71.655 1.00 42.40 36 TYR C CA 1
ATOM 1760 C C . TYR C 1 35 ? 28.717 -11.356 72.522 1.00 46.02 36 TYR C C 1
ATOM 1761 O O . TYR C 1 35 ? 28.485 -12.549 72.308 1.00 43.84 36 TYR C O 1
ATOM 1770 N N . SER C 1 36 ? 29.517 -10.949 73.500 1.00 41.99 37 SER C N 1
ATOM 1771 C CA . SER C 1 36 ? 29.825 -11.839 74.607 1.00 43.19 37 SER C CA 1
ATOM 1772 C C . SER C 1 36 ? 29.412 -11.169 75.919 1.00 45.03 37 SER C C 1
ATOM 1773 O O . SER C 1 36 ? 29.405 -9.951 76.035 1.00 45.87 37 SER C O 1
ATOM 1776 N N . PHE C 1 37 ? 29.028 -11.980 76.889 1.00 43.25 38 PHE C N 1
ATOM 1777 C CA . PHE C 1 37 ? 28.810 -11.498 78.232 1.00 47.57 38 PHE C CA 1
ATOM 1778 C C . PHE C 1 37 ? 29.225 -12.589 79.194 1.00 47.77 38 PHE C C 1
ATOM 1779 O O . PHE C 1 37 ? 28.757 -13.720 79.085 1.00 44.99 38 PHE C O 1
ATOM 1787 N N . GLU C 1 38 ? 30.107 -12.244 80.128 1.00 46.49 39 GLU C N 1
ATOM 1788 C CA . GLU C 1 38 ? 30.612 -13.209 81.107 1.00 50.35 39 GLU C CA 1
ATOM 1789 C C . GLU C 1 38 ? 30.864 -14.603 80.537 1.00 51.57 39 GLU C C 1
ATOM 1790 O O . GLU C 1 38 ? 30.318 -15.584 81.037 1.00 55.71 39 GLU C O 1
ATOM 1796 N N . ASN C 1 39 ? 31.678 -14.703 79.492 1.00 52.45 40 ASN C N 1
ATOM 1797 C CA . ASN C 1 39 ? 32.113 -16.022 79.028 1.00 54.01 40 ASN C CA 1
ATOM 1798 C C . ASN C 1 39 ? 31.005 -16.893 78.399 1.00 51.78 40 ASN C C 1
ATOM 1799 O O . ASN C 1 39 ? 31.118 -18.125 78.348 1.00 53.22 40 ASN C O 1
ATOM 1804 N N . ARG C 1 40 ? 29.927 -16.256 77.960 1.00 47.23 41 ARG C N 1
ATOM 1805 C CA . ARG C 1 40 ? 29.001 -16.863 77.013 1.00 48.11 41 ARG C CA 1
ATOM 1806 C C . ARG C 1 40 ? 28.892 -15.913 75.834 1.00 44.47 41 ARG C C 1
ATOM 1807 O O . ARG C 1 40 ? 29.180 -14.732 75.976 1.00 41.34 41 ARG C O 1
ATOM 1815 N N . TYR C 1 41 ? 28.487 -16.430 74.677 1.00 42.89 42 TYR C N 1
ATOM 1816 C CA . TYR C 1 41 ? 28.349 -15.620 73.478 1.00 38.45 42 TYR C CA 1
ATOM 1817 C C . TYR C 1 41 ? 26.877 -15.529 73.093 1.00 41.47 42 TYR C C 1
ATOM 1818 O O . TYR C 1 41 ? 26.094 -16.452 73.320 1.00 44.09 42 TYR C O 1
ATOM 1827 N N . TYR C 1 42 ? 26.498 -14.414 72.498 1.00 39.65 43 TYR C N 1
ATOM 1828 C CA . TYR C 1 42 ? 25.108 -14.136 72.246 1.00 38.68 43 TYR C CA 1
ATOM 1829 C C . TYR C 1 42 ? 24.964 -13.716 70.797 1.00 39.56 43 TYR C C 1
ATOM 1830 O O . TYR C 1 42 ? 25.641 -12.811 70.335 1.00 39.61 43 TYR C O 1
ATOM 1839 N N . LEU C 1 43 ? 24.097 -14.398 70.070 1.00 39.66 44 LEU C N 1
ATOM 1840 C CA . LEU C 1 43 ? 23.828 -14.031 68.693 1.00 39.70 44 LEU C CA 1
ATOM 1841 C C . LEU C 1 43 ? 22.476 -13.384 68.696 1.00 38.42 44 LEU C C 1
ATOM 1842 O O . LEU C 1 43 ? 21.479 -14.028 68.976 1.00 38.84 44 LEU C O 1
ATOM 1847 N N . TYR C 1 44 ? 22.432 -12.103 68.387 1.00 40.18 45 TYR C N 1
ATOM 1848 C CA . TYR C 1 44 ? 21.165 -11.475 68.099 1.00 41.69 45 TYR C CA 1
ATOM 1849 C C . TYR C 1 44 ? 20.821 -11.797 66.635 1.00 42.42 45 TYR C C 1
ATOM 1850 O O . TYR C 1 44 ? 21.550 -11.420 65.704 1.00 43.00 45 TYR C O 1
ATOM 1859 N N . VAL C 1 45 ? 19.718 -12.504 66.439 1.00 42.85 46 VAL C N 1
ATOM 1860 C CA . VAL C 1 45 ? 19.287 -12.895 65.107 1.00 45.97 46 VAL C CA 1
ATOM 1861 C C . VAL C 1 45 ? 18.076 -12.086 64.686 1.00 49.04 46 VAL C C 1
ATOM 1862 O O . VAL C 1 45 ? 17.058 -12.070 65.372 1.00 50.41 46 VAL C O 1
ATOM 1866 N N . ASP C 1 46 ? 18.185 -11.419 63.551 1.00 46.81 47 ASP C N 1
ATOM 1867 C CA . ASP C 1 46 ? 17.043 -10.714 62.996 1.00 54.84 47 ASP C CA 1
ATOM 1868 C C . ASP C 1 46 ? 16.569 -11.458 61.752 1.00 54.65 47 ASP C C 1
ATOM 1869 O O . ASP C 1 46 ? 17.271 -11.506 60.747 1.00 53.95 47 ASP C O 1
ATOM 1874 N N . PHE C 1 47 ? 15.379 -12.040 61.833 1.00 54.87 48 PHE C N 1
ATOM 1875 C CA . PHE C 1 47 ? 14.837 -12.849 60.748 1.00 54.62 48 PHE C CA 1
ATOM 1876 C C . PHE C 1 47 ? 13.924 -12.041 59.837 1.00 59.98 48 PHE C C 1
ATOM 1877 O O . PHE C 1 47 ? 13.107 -12.616 59.125 1.00 60.55 48 PHE C O 1
ATOM 1885 N N . CYS C 1 48 ? 14.036 -10.714 59.878 1.00 63.17 49 CYS C N 1
ATOM 1886 C CA . CYS C 1 48 ? 13.200 -9.860 59.033 1.00 64.23 49 CYS C CA 1
ATOM 1887 C C . CYS C 1 48 ? 13.427 -10.244 57.580 1.00 63.79 49 CYS C C 1
ATOM 1888 O O . CYS C 1 48 ? 14.563 -10.500 57.179 1.00 67.91 49 CYS C O 1
ATOM 1891 N N . ASP C 1 49 ? 12.350 -10.311 56.806 1.00 63.24 50 ASP C N 1
ATOM 1892 C CA . ASP C 1 49 ? 12.444 -10.689 55.394 1.00 66.62 50 ASP C CA 1
ATOM 1893 C C . ASP C 1 49 ? 12.558 -12.211 55.234 1.00 66.28 50 ASP C C 1
ATOM 1894 O O . ASP C 1 49 ? 13.133 -12.709 54.259 1.00 62.68 50 ASP C O 1
ATOM 1899 N N . MET C 1 50 ? 11.995 -12.946 56.190 1.00 62.46 51 MET C N 1
ATOM 1900 C CA . MET C 1 50 ? 12.091 -14.404 56.186 1.00 61.30 51 MET C CA 1
ATOM 1901 C C . MET C 1 50 ? 10.720 -15.041 56.415 1.00 58.68 51 MET C C 1
ATOM 1902 O O . MET C 1 50 ? 9.943 -14.593 57.263 1.00 59.30 51 MET C O 1
ATOM 1907 N N . THR C 1 51 ? 10.426 -16.082 55.646 1.00 59.67 52 THR C N 1
ATOM 1908 C CA . THR C 1 51 ? 9.164 -16.809 55.752 1.00 58.82 52 THR C CA 1
ATOM 1909 C C . THR C 1 51 ? 9.002 -17.330 57.159 1.00 59.49 52 THR C C 1
ATOM 1910 O O . THR C 1 51 ? 9.985 -17.408 57.899 1.00 58.36 52 THR C O 1
ATOM 1914 N N . ASP C 1 52 ? 7.776 -17.692 57.537 1.00 60.32 53 ASP C N 1
ATOM 1915 C CA . ASP C 1 52 ? 7.557 -18.306 58.843 1.00 57.59 53 ASP C CA 1
ATOM 1916 C C . ASP C 1 52 ? 8.281 -19.655 58.881 1.00 60.71 53 ASP C C 1
ATOM 1917 O O . ASP C 1 52 ? 9.013 -19.947 59.824 1.00 57.83 53 ASP C O 1
ATOM 1922 N N . GLU C 1 53 ? 8.082 -20.460 57.836 1.00 61.35 54 GLU C N 1
ATOM 1923 C CA . GLU C 1 53 ? 8.776 -21.741 57.677 1.00 60.03 54 GLU C CA 1
ATOM 1924 C C . GLU C 1 53 ? 10.282 -21.558 57.778 1.00 57.43 54 GLU C C 1
ATOM 1925 O O . GLU C 1 53 ? 10.970 -22.336 58.429 1.00 56.27 54 GLU C O 1
ATOM 1931 N N . GLU C 1 54 ? 10.797 -20.533 57.113 1.00 55.84 55 GLU C N 1
ATOM 1932 C CA . GLU C 1 54 ? 12.224 -20.287 57.140 1.00 55.45 55 GLU C CA 1
ATOM 1933 C C . GLU C 1 54 ? 12.707 -20.036 58.562 1.00 55.77 55 GLU C C 1
ATOM 1934 O O . GLU C 1 54 ? 13.739 -20.568 58.970 1.00 52.78 55 GLU C O 1
ATOM 1940 N N . VAL C 1 55 ? 11.966 -19.220 59.312 1.00 56.83 56 VAL C N 1
ATOM 1941 C CA . VAL C 1 55 ? 12.321 -18.954 60.701 1.00 53.71 56 VAL C CA 1
ATOM 1942 C C . VAL C 1 55 ? 12.382 -20.252 61.487 1.00 50.48 56 VAL C C 1
ATOM 1943 O O . VAL C 1 55 ? 13.386 -20.540 62.126 1.00 49.18 56 VAL C O 1
ATOM 1947 N N . GLU C 1 56 ? 11.328 -21.057 61.422 1.00 51.73 57 GLU C N 1
ATOM 1948 C CA . GLU C 1 56 ? 11.293 -22.258 62.256 1.00 54.08 57 GLU C CA 1
ATOM 1949 C C . GLU C 1 56 ? 12.310 -23.358 61.849 1.00 51.98 57 GLU C C 1
ATOM 1950 O O . GLU C 1 56 ? 12.779 -24.117 62.696 1.00 49.83 57 GLU C O 1
ATOM 1956 N N . ASN C 1 57 ? 12.700 -23.415 60.583 1.00 51.05 58 ASN C N 1
ATOM 1957 C CA . ASN C 1 57 ? 13.746 -24.367 60.199 1.00 53.23 58 ASN C CA 1
ATOM 1958 C C . ASN C 1 57 ? 15.144 -23.890 60.612 1.00 48.61 58 ASN C C 1
ATOM 1959 O O . ASN C 1 57 ? 15.957 -24.667 61.106 1.00 48.25 58 ASN C O 1
ATOM 1964 N N . GLN C 1 58 ? 15.425 -22.617 60.383 1.00 45.73 59 GLN C N 1
ATOM 1965 C CA . GLN C 1 58 ? 16.713 -22.060 60.757 1.00 48.98 59 GLN C CA 1
ATOM 1966 C C . GLN C 1 58 ? 16.906 -22.067 62.278 1.00 47.06 59 GLN C C 1
ATOM 1967 O O . GLN C 1 58 ? 18.005 -22.326 62.753 1.00 44.15 59 GLN C O 1
ATOM 1973 N N . LEU C 1 59 ? 15.839 -21.799 63.028 1.00 43.14 60 LEU C N 1
ATOM 1974 C CA . LEU C 1 59 ? 15.913 -21.788 64.478 1.00 46.49 60 LEU C CA 1
ATOM 1975 C C . LEU C 1 59 ? 16.160 -23.206 65.012 1.00 47.56 60 LEU C C 1
ATOM 1976 O O . LEU C 1 59 ? 17.008 -23.411 65.881 1.00 47.64 60 LEU C O 1
ATOM 1981 N N . SER C 1 60 ? 15.434 -24.186 64.479 1.00 44.54 61 SER C N 1
ATOM 1982 C CA . SER C 1 60 ? 15.667 -25.581 64.849 1.00 49.33 61 SER C CA 1
ATOM 1983 C C . SER C 1 60 ? 17.121 -25.980 64.599 1.00 47.18 61 SER C C 1
ATOM 1984 O O . SER C 1 60 ? 17.688 -26.763 65.342 1.00 45.68 61 SER C O 1
ATOM 1987 N N . ILE C 1 61 ? 17.731 -25.438 63.555 1.00 45.13 62 ILE C N 1
ATOM 1988 C CA . ILE C 1 61 ? 19.142 -25.708 63.324 1.00 43.50 62 ILE C CA 1
ATOM 1989 C C . ILE C 1 61 ? 20.007 -24.962 64.359 1.00 44.21 62 ILE C C 1
ATOM 1990 O O . ILE C 1 61 ? 20.852 -25.575 65.038 1.00 43.71 62 ILE C O 1
ATOM 1995 N N . MET C 1 62 ? 19.768 -23.660 64.517 1.00 39.77 63 MET C N 1
ATOM 1996 C CA . MET C 1 62 ? 20.519 -22.862 65.491 1.00 40.92 63 MET C CA 1
ATOM 1997 C C . MET C 1 62 ? 20.419 -23.434 66.915 1.00 40.44 63 MET C C 1
ATOM 1998 O O . MET C 1 62 ? 21.394 -23.436 67.670 1.00 37.27 63 MET C O 1
ATOM 2003 N N . LEU C 1 63 ? 19.241 -23.925 67.281 1.00 39.39 64 LEU C N 1
ATOM 2004 C CA . LEU C 1 63 ? 19.038 -24.415 68.649 1.00 42.46 64 LEU C CA 1
ATOM 2005 C C . LEU C 1 63 ? 19.722 -25.746 68.953 1.00 40.18 64 LEU C C 1
ATOM 2006 O O . LEU C 1 63 ? 19.545 -26.315 70.029 1.00 42.43 64 LEU C O 1
ATOM 2011 N N . GLU C 1 64 ? 20.505 -26.242 68.006 1.00 40.16 65 GLU C N 1
ATOM 2012 C CA . GLU C 1 64 ? 21.347 -27.386 68.270 1.00 41.82 65 GLU C CA 1
ATOM 2013 C C . GLU C 1 64 ? 22.701 -26.931 68.774 1.00 43.01 65 GLU C C 1
ATOM 2014 O O . GLU C 1 64 ? 23.515 -27.737 69.207 1.00 49.13 65 GLU C O 1
ATOM 2020 N N . TYR C 1 65 ? 22.943 -25.633 68.748 1.00 41.80 66 TYR C N 1
ATOM 2021 C CA . TYR C 1 65 ? 24.229 -25.133 69.185 1.00 40.70 66 TYR C CA 1
ATOM 2022 C C . TYR C 1 65 ? 24.053 -24.112 70.287 1.00 39.48 66 TYR C C 1
ATOM 2023 O O . TYR C 1 65 ? 25.025 -23.605 70.834 1.00 39.50 66 TYR C O 1
ATOM 2032 N N . ALA C 1 66 ? 22.807 -23.799 70.599 1.00 39.45 67 ALA C N 1
ATOM 2033 C CA . ALA C 1 66 ? 22.545 -22.678 71.476 1.00 39.89 67 ALA C CA 1
ATOM 2034 C C . ALA C 1 66 ? 21.194 -22.823 72.114 1.00 41.62 67 ALA C C 1
ATOM 2035 O O . ALA C 1 66 ? 20.388 -23.640 71.680 1.00 42.87 67 ALA C O 1
ATOM 2037 N N . ASN C 1 67 ? 20.955 -22.005 73.134 1.00 42.67 68 ASN C N 1
ATOM 2038 C CA . ASN C 1 67 ? 19.674 -21.929 73.812 1.00 42.43 68 ASN C CA 1
ATOM 2039 C C . ASN C 1 67 ? 19.030 -20.582 73.568 1.00 42.07 68 ASN C C 1
ATOM 2040 O O . ASN C 1 67 ? 19.726 -19.576 73.372 1.00 40.93 68 ASN C O 1
ATOM 2045 N N . GLU C 1 68 ? 17.706 -20.547 73.617 1.00 40.33 69 GLU C N 1
ATOM 2046 C CA . GLU C 1 68 ? 17.018 -19.274 73.577 1.00 43.67 69 GLU C CA 1
ATOM 2047 C C . GLU C 1 68 ? 17.364 -18.487 74.837 1.00 45.62 69 GLU C C 1
ATOM 2048 O O . GLU C 1 68 ? 17.633 -19.077 75.891 1.00 49.65 69 GLU C O 1
ATOM 2054 N N . SER C 1 69 ? 17.389 -17.161 74.728 1.00 46.35 70 SER C N 1
ATOM 2055 C CA . SER C 1 69 ? 17.728 -16.326 75.869 1.00 44.74 70 SER C CA 1
ATOM 2056 C C . SER C 1 69 ? 16.781 -15.147 76.098 1.00 52.93 70 SER C C 1
ATOM 2057 O O . SER C 1 69 ? 16.331 -14.476 75.155 1.00 52.01 70 SER C O 1
ATOM 2060 N N . SER C 1 70 ? 16.506 -14.889 77.373 1.00 51.77 71 SER C N 1
ATOM 2061 C CA . SER C 1 70 ? 15.623 -13.806 77.783 1.00 54.94 71 SER C CA 1
ATOM 2062 C C . SER C 1 70 ? 16.388 -12.510 78.020 1.00 53.13 71 SER C C 1
ATOM 2063 O O . SER C 1 70 ? 15.799 -11.484 78.340 1.00 54.58 71 SER C O 1
ATOM 2066 N N . ILE C 1 71 ? 17.703 -12.556 77.851 1.00 51.43 72 ILE C N 1
ATOM 2067 C CA . ILE C 1 71 ? 18.507 -11.351 77.913 1.00 49.80 72 ILE C CA 1
ATOM 2068 C C . ILE C 1 71 ? 18.319 -10.576 76.623 1.00 52.28 72 ILE C C 1
ATOM 2069 O O . ILE C 1 71 ? 18.663 -11.071 75.547 1.00 52.35 72 ILE C O 1
ATOM 2074 N N . SER C 1 72 ? 17.778 -9.365 76.746 1.00 51.76 73 SER C N 1
ATOM 2075 C CA . SER C 1 72 ? 17.470 -8.497 75.615 1.00 53.42 73 SER C CA 1
ATOM 2076 C C . SER C 1 72 ? 18.726 -7.917 75.002 1.00 53.20 73 SER C C 1
ATOM 2077 O O . SER C 1 72 ? 19.741 -7.739 75.674 1.00 54.20 73 SER C O 1
ATOM 2080 N N . ILE C 1 73 ? 18.646 -7.568 73.733 1.00 49.12 74 ILE C N 1
ATOM 2081 C CA . ILE C 1 73 ? 19.806 -7.016 73.061 1.00 52.20 74 ILE C CA 1
ATOM 2082 C C . ILE C 1 73 ? 20.283 -5.733 73.762 1.00 54.42 74 ILE C C 1
ATOM 2083 O O . ILE C 1 73 ? 21.486 -5.494 73.898 1.00 54.17 74 ILE C O 1
ATOM 2088 N N . HIS C 1 74 ? 19.350 -4.915 74.233 1.00 53.61 75 HIS C N 1
ATOM 2089 C CA . HIS C 1 74 ? 19.756 -3.688 74.921 1.00 55.07 75 HIS C CA 1
ATOM 2090 C C . HIS C 1 74 ? 20.581 -3.990 76.170 1.00 51.85 75 HIS C C 1
ATOM 2091 O O . HIS C 1 74 ? 21.626 -3.382 76.387 1.00 54.94 75 HIS C O 1
ATOM 2098 N N . ARG C 1 75 ? 20.138 -4.955 76.966 1.00 48.89 76 ARG C N 1
ATOM 2099 C CA . ARG C 1 75 ? 20.934 -5.417 78.102 1.00 52.34 76 ARG C CA 1
ATOM 2100 C C . ARG C 1 75 ? 22.346 -5.860 77.721 1.00 52.65 76 ARG C C 1
ATOM 2101 O O . ARG C 1 75 ? 23.301 -5.630 78.472 1.00 50.37 76 ARG C O 1
ATOM 2109 N N . LEU C 1 76 ? 22.470 -6.554 76.590 1.00 52.14 77 LEU C N 1
ATOM 2110 C CA . LEU C 1 76 ? 23.792 -6.906 76.070 1.00 53.34 77 LEU C CA 1
ATOM 2111 C C . LEU C 1 76 ? 24.567 -5.639 75.720 1.00 50.32 77 LEU C C 1
ATOM 2112 O O . LEU C 1 76 ? 25.762 -5.542 75.986 1.00 49.10 77 LEU C O 1
ATOM 2117 N N . GLU C 1 77 ? 23.884 -4.666 75.127 1.00 52.10 78 GLU C N 1
ATOM 2118 C CA . GLU C 1 77 ? 24.523 -3.386 74.832 1.00 53.56 78 GLU C CA 1
ATOM 2119 C C . GLU C 1 77 ? 25.012 -2.748 76.132 1.00 55.62 78 GLU C C 1
ATOM 2120 O O . GLU C 1 77 ? 26.094 -2.153 76.188 1.00 54.33 78 GLU C O 1
ATOM 2126 N N . GLU C 1 78 ? 24.223 -2.912 77.189 1.00 55.88 79 GLU C N 1
ATOM 2127 C CA . GLU C 1 78 ? 24.572 -2.360 78.497 1.00 55.95 79 GLU C CA 1
ATOM 2128 C C . GLU C 1 78 ? 25.789 -3.021 79.126 1.00 55.98 79 GLU C C 1
ATOM 2129 O O . GLU C 1 78 ? 26.709 -2.333 79.569 1.00 56.87 79 GLU C O 1
ATOM 2135 N N . TYR C 1 79 ? 25.772 -4.352 79.200 1.00 51.84 80 TYR C N 1
ATOM 2136 C CA . TYR C 1 79 ? 26.726 -5.071 80.048 1.00 51.62 80 TYR C CA 1
ATOM 2137 C C . TYR C 1 79 ? 27.707 -5.972 79.284 1.00 49.99 80 TYR C C 1
ATOM 2138 O O . TYR C 1 79 ? 28.755 -6.334 79.806 1.00 49.41 80 TYR C O 1
ATOM 2147 N N . GLY C 1 80 ? 27.374 -6.315 78.044 1.00 48.31 81 GLY C N 1
ATOM 2148 C CA . GLY C 1 80 ? 28.222 -7.177 77.246 1.00 50.06 81 GLY C CA 1
ATOM 2149 C C . GLY C 1 80 ? 29.205 -6.477 76.324 1.00 51.78 81 GLY C C 1
ATOM 2150 O O . GLY C 1 80 ? 29.319 -5.255 76.318 1.00 46.74 81 GLY C O 1
ATOM 2151 N N . LYS C 1 81 ? 29.928 -7.272 75.540 1.00 48.79 82 LYS C N 1
ATOM 2152 C CA . LYS C 1 81 ? 30.915 -6.737 74.614 1.00 48.00 82 LYS C CA 1
ATOM 2153 C C . LYS C 1 81 ? 30.430 -6.995 73.211 1.00 46.21 82 LYS C C 1
ATOM 2154 O O . LYS C 1 81 ? 30.127 -8.141 72.871 1.00 47.66 82 LYS C O 1
ATOM 2160 N N . LEU C 1 82 ? 30.340 -5.947 72.399 1.00 45.12 83 LEU C N 1
ATOM 2161 C CA . LEU C 1 82 ? 29.965 -6.098 71.001 1.00 43.22 83 LEU C CA 1
ATOM 2162 C C . LEU C 1 82 ? 31.179 -6.597 70.233 1.00 43.39 83 LEU C C 1
ATOM 2163 O O . LEU C 1 82 ? 32.248 -6.024 70.334 1.00 42.75 83 LEU C O 1
ATOM 2168 N N . ILE C 1 83 ? 31.011 -7.694 69.501 1.00 43.62 84 ILE C N 1
ATOM 2169 C CA . ILE C 1 83 ? 32.116 -8.337 68.797 1.00 43.21 84 ILE C CA 1
ATOM 2170 C C . ILE C 1 83 ? 32.055 -8.074 67.295 1.00 41.96 84 ILE C C 1
ATOM 2171 O O . ILE C 1 83 ? 33.021 -7.614 66.713 1.00 42.18 84 ILE C O 1
ATOM 2176 N N . ILE C 1 84 ? 30.915 -8.372 66.680 1.00 43.71 85 ILE C N 1
ATOM 2177 C CA . ILE C 1 84 ? 30.688 -8.109 65.256 1.00 43.63 85 ILE C CA 1
ATOM 2178 C C . ILE C 1 84 ? 29.236 -7.723 65.052 1.00 44.95 85 ILE C C 1
ATOM 2179 O O . ILE C 1 84 ? 28.347 -8.382 65.588 1.00 42.17 85 ILE C O 1
ATOM 2184 N N . SER C 1 85 ? 28.979 -6.668 64.279 1.00 47.28 86 SER C N 1
ATOM 2185 C CA . SER C 1 85 ? 27.595 -6.264 64.000 1.00 43.54 86 SER C CA 1
ATOM 2186 C C . SER C 1 85 ? 27.114 -6.657 62.603 1.00 48.08 86 SER C C 1
ATOM 2187 O O . SER C 1 85 ? 27.898 -6.767 61.661 1.00 49.89 86 SER C O 1
ATOM 2190 N N . GLU C 1 86 ? 25.816 -6.895 62.485 1.00 49.77 87 GLU C N 1
ATOM 2191 C CA . GLU C 1 86 ? 25.190 -7.157 61.185 1.00 55.47 87 GLU C CA 1
ATOM 2192 C C . GLU C 1 86 ? 25.581 -8.441 60.436 1.00 50.03 87 GLU C C 1
ATOM 2193 O O . GLU C 1 86 ? 24.702 -9.170 59.972 1.00 52.63 87 GLU C O 1
ATOM 2199 N N . HIS C 1 87 ? 26.875 -8.696 60.273 1.00 45.06 88 HIS C N 1
ATOM 2200 C CA . HIS C 1 87 ? 27.310 -9.821 59.442 1.00 48.87 88 HIS C CA 1
ATOM 2201 C C . HIS C 1 87 ? 28.033 -10.901 60.260 1.00 45.65 88 HIS C C 1
ATOM 2202 O O . HIS C 1 87 ? 29.025 -11.473 59.812 1.00 43.41 88 HIS C O 1
ATOM 2209 N N . ALA C 1 88 ? 27.526 -11.177 61.459 1.00 42.82 89 ALA C N 1
ATOM 2210 C CA . ALA C 1 88 ? 28.284 -11.946 62.445 1.00 43.73 89 ALA C CA 1
ATOM 2211 C C . ALA C 1 88 ? 28.699 -13.339 61.964 1.00 40.23 89 ALA C C 1
ATOM 2212 O O . ALA C 1 88 ? 29.879 -13.656 61.925 1.00 38.64 89 ALA C O 1
ATOM 2214 N N . LEU C 1 89 ? 27.739 -14.164 61.571 1.00 42.04 90 LEU C N 1
ATOM 2215 C CA . LEU C 1 89 ? 28.070 -15.531 61.148 1.00 43.81 90 LEU C CA 1
ATOM 2216 C C . LEU C 1 89 ? 28.957 -15.607 59.890 1.00 42.68 90 LEU C C 1
ATOM 2217 O O . LEU C 1 89 ? 29.799 -16.490 59.778 1.00 42.65 90 LEU C O 1
ATOM 2222 N N . GLU C 1 90 ? 28.791 -14.674 58.957 1.00 47.36 91 GLU C N 1
ATOM 2223 C CA . GLU C 1 90 ? 29.654 -14.659 57.768 1.00 48.22 91 GLU C CA 1
ATOM 2224 C C . GLU C 1 90 ? 31.094 -14.349 58.132 1.00 44.71 91 GLU C C 1
ATOM 2225 O O . GLU C 1 90 ? 32.007 -15.051 57.714 1.00 44.35 91 GLU C O 1
ATOM 2231 N N . THR C 1 91 ? 31.288 -13.305 58.927 1.00 43.79 92 THR C N 1
ATOM 2232 C CA . THR C 1 91 ? 32.613 -12.966 59.414 1.00 44.70 92 THR C CA 1
ATOM 2233 C C . THR C 1 91 ? 33.230 -14.130 60.182 1.00 43.78 92 THR C C 1
ATOM 2234 O O . THR C 1 91 ? 34.403 -14.466 59.992 1.00 43.11 92 THR C O 1
ATOM 2238 N N . ILE C 1 92 ? 32.440 -14.758 61.047 1.00 41.84 93 ILE C N 1
ATOM 2239 C CA . ILE C 1 92 ? 32.980 -15.832 61.856 1.00 40.25 93 ILE C CA 1
ATOM 2240 C C . ILE C 1 92 ? 33.409 -16.934 60.914 1.00 43.85 93 ILE C C 1
ATOM 2241 O O . ILE C 1 92 ? 34.515 -17.451 61.034 1.00 45.83 93 ILE C O 1
ATOM 2246 N N . LYS C 1 93 ? 32.533 -17.279 59.970 1.00 43.87 94 LYS C N 1
ATOM 2247 C CA . LYS C 1 93 ? 32.825 -18.305 58.972 1.00 44.86 94 LYS C CA 1
ATOM 2248 C C . LYS C 1 93 ? 34.065 -17.907 58.179 1.00 47.49 94 LYS C C 1
ATOM 2249 O O . LYS C 1 93 ? 35.033 -18.640 58.124 1.00 48.43 94 LYS C O 1
ATOM 2255 N N . LYS C 1 94 ? 34.045 -16.725 57.585 1.00 46.89 95 LYS C N 1
ATOM 2256 C CA . LYS C 1 94 ? 35.212 -16.245 56.854 1.00 49.71 95 LYS C CA 1
ATOM 2257 C C . LYS C 1 94 ? 36.520 -16.448 57.642 1.00 49.86 95 LYS C C 1
ATOM 2258 O O . LYS C 1 94 ? 37.469 -17.034 57.122 1.00 46.58 95 LYS C O 1
ATOM 2264 N N . HIS C 1 95 ? 36.568 -15.991 58.899 1.00 50.71 96 HIS C N 1
ATOM 2265 C CA . HIS C 1 95 ? 37.813 -16.053 59.677 1.00 47.69 96 HIS C CA 1
ATOM 2266 C C . HIS C 1 95 ? 38.100 -17.336 60.470 1.00 48.25 96 HIS C C 1
ATOM 2267 O O . HIS C 1 95 ? 39.254 -17.688 60.691 1.00 46.24 96 HIS C O 1
ATOM 2274 N N . PHE C 1 96 ? 37.072 -18.048 60.900 1.00 50.74 97 PHE C N 1
ATOM 2275 C CA . PHE C 1 96 ? 37.307 -19.133 61.847 1.00 46.85 97 PHE C CA 1
ATOM 2276 C C . PHE C 1 96 ? 36.989 -20.516 61.315 1.00 51.60 97 PHE C C 1
ATOM 2277 O O . PHE C 1 96 ? 37.436 -21.532 61.885 1.00 49.65 97 PHE C O 1
ATOM 2285 N N . ALA C 1 97 ? 36.198 -20.571 60.249 1.00 49.02 98 ALA C N 1
ATOM 2286 C CA . ALA C 1 97 ? 35.727 -21.865 59.755 1.00 54.44 98 ALA C CA 1
ATOM 2287 C C . ALA C 1 97 ? 36.770 -22.596 58.893 1.00 59.83 98 ALA C C 1
ATOM 2288 O O . ALA C 1 97 ? 37.574 -21.969 58.191 1.00 59.89 98 ALA C O 1
ATOM 2290 N N . SER C 1 98 ? 36.750 -23.926 58.966 1.00 62.55 99 SER C N 1
ATOM 2291 C CA . SER C 1 98 ? 37.594 -24.782 58.132 1.00 65.41 99 SER C CA 1
ATOM 2292 C C . SER C 1 98 ? 39.086 -24.493 58.311 1.00 66.24 99 SER C C 1
ATOM 2293 O O . SER C 1 98 ? 39.891 -24.703 57.395 1.00 69.17 99 SER C O 1
ATOM 2296 N N . LYS D 1 6 ? 30.775 6.631 75.470 1.00 67.70 7 LYS D N 1
ATOM 2297 C CA . LYS D 1 6 ? 29.629 7.538 75.496 1.00 70.13 7 LYS D CA 1
ATOM 2298 C C . LYS D 1 6 ? 28.932 7.632 74.136 1.00 66.78 7 LYS D C 1
ATOM 2299 O O . LYS D 1 6 ? 28.635 8.721 73.660 1.00 68.03 7 LYS D O 1
ATOM 2305 N N . LEU D 1 7 ? 28.669 6.484 73.523 1.00 63.15 8 LEU D N 1
ATOM 2306 C CA . LEU D 1 7 ? 28.022 6.436 72.220 1.00 65.43 8 LEU D CA 1
ATOM 2307 C C . LEU D 1 7 ? 26.530 6.160 72.350 1.00 65.94 8 LEU D C 1
ATOM 2308 O O . LEU D 1 7 ? 25.761 6.407 71.415 1.00 65.89 8 LEU D O 1
ATOM 2313 N N . GLN D 1 8 ? 26.122 5.634 73.501 1.00 64.30 9 GLN D N 1
ATOM 2314 C CA . GLN D 1 8 ? 24.735 5.238 73.693 1.00 61.70 9 GLN D CA 1
ATOM 2315 C C . GLN D 1 8 ? 24.079 5.973 74.860 1.00 60.47 9 GLN D C 1
ATOM 2316 O O . GLN D 1 8 ? 24.515 5.851 75.998 1.00 60.97 9 GLN D O 1
ATOM 2322 N N . PHE D 1 9 ? 23.026 6.730 74.556 1.00 58.04 10 PHE D N 1
ATOM 2323 C CA . PHE D 1 9 ? 22.358 7.601 75.525 1.00 55.00 10 PHE D CA 1
ATOM 2324 C C . PHE D 1 9 ? 20.877 7.250 75.614 1.00 48.22 10 PHE D C 1
ATOM 2325 O O . PHE D 1 9 ? 20.283 6.787 74.640 1.00 46.83 10 PHE D O 1
ATOM 2333 N N . VAL D 1 10 ? 20.286 7.484 76.778 1.00 42.63 11 VAL D N 1
ATOM 2334 C CA . VAL D 1 10 ? 18.842 7.513 76.915 1.00 42.18 11 VAL D CA 1
ATOM 2335 C C . VAL D 1 10 ? 18.465 8.965 77.179 1.00 43.14 11 VAL D C 1
ATOM 2336 O O . VAL D 1 10 ? 18.992 9.575 78.104 1.00 46.39 11 VAL D O 1
ATOM 2340 N N . LEU D 1 11 ? 17.566 9.511 76.365 1.00 36.89 12 LEU D N 1
ATOM 2341 C CA . LEU D 1 11 ? 17.083 10.886 76.516 1.00 38.94 12 LEU D CA 1
ATOM 2342 C C . LEU D 1 11 ? 15.601 10.899 76.845 1.00 38.84 12 LEU D C 1
ATOM 2343 O O . LEU D 1 11 ? 14.838 10.090 76.313 1.00 40.68 12 LEU D O 1
ATOM 2348 N N . ARG D 1 12 ? 15.190 11.817 77.710 1.00 38.05 13 ARG D N 1
ATOM 2349 C CA . ARG D 1 12 ? 13.793 11.903 78.137 1.00 38.89 13 ARG D CA 1
ATOM 2350 C C . ARG D 1 12 ? 13.123 13.193 77.681 1.00 39.18 13 ARG D C 1
ATOM 2351 O O . ARG D 1 12 ? 13.702 14.268 77.780 1.00 42.45 13 ARG D O 1
ATOM 2359 N N . PHE D 1 13 ? 11.900 13.074 77.187 1.00 36.26 14 PHE D N 1
ATOM 2360 C CA . PHE D 1 13 ? 11.122 14.220 76.755 1.00 38.93 14 PHE D CA 1
ATOM 2361 C C . PHE D 1 13 ? 9.878 14.319 77.615 1.00 39.34 14 PHE D C 1
ATOM 2362 O O . PHE D 1 13 ? 9.178 13.323 77.833 1.00 42.02 14 PHE D O 1
ATOM 2370 N N . GLY D 1 14 ? 9.580 15.526 78.068 1.00 42.70 15 GLY D N 1
ATOM 2371 C CA . GLY D 1 14 ? 8.337 15.796 78.780 1.00 48.21 15 GLY D CA 1
ATOM 2372 C C . GLY D 1 14 ? 7.069 15.655 77.940 1.00 49.48 15 GLY D C 1
ATOM 2373 O O . GLY D 1 14 ? 5.992 15.359 78.464 1.00 48.63 15 GLY D O 1
ATOM 2374 N N . ASP D 1 15 ? 7.164 15.874 76.635 1.00 46.99 16 ASP D N 1
ATOM 2375 C CA . ASP D 1 15 ? 5.989 15.607 75.809 1.00 46.07 16 ASP D CA 1
ATOM 2376 C C . ASP D 1 15 ? 6.261 15.217 74.367 1.00 43.73 16 ASP D C 1
ATOM 2377 O O . ASP D 1 15 ? 7.331 15.479 73.790 1.00 41.47 16 ASP D O 1
ATOM 2382 N N . PHE D 1 16 ? 5.260 14.570 73.797 1.00 40.48 17 PHE D N 1
ATOM 2383 C CA . PHE D 1 16 ? 5.388 14.031 72.478 1.00 39.06 17 PHE D CA 1
ATOM 2384 C C . PHE D 1 16 ? 5.798 15.083 71.450 1.00 39.62 17 PHE D C 1
ATOM 2385 O O . PHE D 1 16 ? 6.606 14.784 70.575 1.00 34.05 17 PHE D O 1
ATOM 2393 N N . GLU D 1 17 ? 5.261 16.304 71.563 1.00 40.34 18 GLU D N 1
ATOM 2394 C CA . GLU D 1 17 ? 5.529 17.328 70.545 1.00 43.56 18 GLU D CA 1
ATOM 2395 C C . GLU D 1 17 ? 7.032 17.581 70.403 1.00 41.69 18 GLU D C 1
ATOM 2396 O O . GLU D 1 17 ? 7.508 17.842 69.302 1.00 37.20 18 GLU D O 1
ATOM 2402 N N . ASP D 1 18 ? 7.780 17.475 71.504 1.00 37.84 19 ASP D N 1
ATOM 2403 C CA . ASP D 1 18 ? 9.232 17.654 71.439 1.00 37.01 19 ASP D CA 1
ATOM 2404 C C . ASP D 1 18 ? 9.912 16.519 70.682 1.00 39.70 19 ASP D C 1
ATOM 2405 O O . ASP D 1 18 ? 10.970 16.712 70.069 1.00 39.83 19 ASP D O 1
ATOM 2410 N N . VAL D 1 19 ? 9.318 15.331 70.720 1.00 35.64 20 VAL D N 1
ATOM 2411 C CA . VAL D 1 19 ? 9.862 14.246 69.906 1.00 37.76 20 VAL D CA 1
ATOM 2412 C C . VAL D 1 19 ? 9.649 14.585 68.423 1.00 36.95 20 VAL D C 1
ATOM 2413 O O . VAL D 1 19 ? 10.567 14.475 67.624 1.00 37.96 20 VAL D O 1
ATOM 2417 N N . ILE D 1 20 ? 8.441 15.004 68.063 1.00 36.54 21 ILE D N 1
ATOM 2418 C CA . ILE D 1 20 ? 8.171 15.354 66.669 1.00 40.97 21 ILE D CA 1
ATOM 2419 C C . ILE D 1 20 ? 9.135 16.455 66.228 1.00 43.10 21 ILE D C 1
ATOM 2420 O O . ILE D 1 20 ? 9.766 16.369 65.161 1.00 42.85 21 ILE D O 1
ATOM 2425 N N . SER D 1 21 ? 9.271 17.476 67.063 1.00 40.62 22 SER D N 1
ATOM 2426 C CA . SER D 1 21 ? 10.151 18.589 66.720 1.00 45.04 22 SER D CA 1
ATOM 2427 C C . SER D 1 21 ? 11.583 18.127 66.455 1.00 46.17 22 SER D C 1
ATOM 2428 O O . SER D 1 21 ? 12.224 18.606 65.525 1.00 50.53 22 SER D O 1
ATOM 2431 N N . LEU D 1 22 ? 12.070 17.190 67.260 1.00 41.82 23 LEU D N 1
ATOM 2432 C CA . LEU D 1 22 ? 13.437 16.713 67.137 1.00 44.65 23 LEU D CA 1
ATOM 2433 C C . LEU D 1 22 ? 13.577 15.953 65.843 1.00 47.53 23 LEU D C 1
ATOM 2434 O O . LEU D 1 22 ? 14.535 16.173 65.102 1.00 50.29 23 LEU D O 1
ATOM 2439 N N . SER D 1 23 ? 12.631 15.044 65.587 1.00 45.39 24 SER D N 1
ATOM 2440 C CA . SER D 1 23 ? 12.640 14.207 64.381 1.00 47.57 24 SER D CA 1
ATOM 2441 C C . SER D 1 23 ? 12.695 15.050 63.105 1.00 48.09 24 SER D C 1
ATOM 2442 O O . SER D 1 23 ? 13.295 14.642 62.110 1.00 47.83 24 SER D O 1
ATOM 2445 N N . LYS D 1 24 ? 12.068 16.226 63.166 1.00 51.13 25 LYS D N 1
ATOM 2446 C CA . LYS D 1 24 ? 11.903 17.121 62.020 1.00 53.44 25 LYS D CA 1
ATOM 2447 C C . LYS D 1 24 ? 13.208 17.794 61.659 1.00 57.42 25 LYS D C 1
ATOM 2448 O O . LYS D 1 24 ? 13.334 18.377 60.588 1.00 63.75 25 LYS D O 1
ATOM 2454 N N . LEU D 1 25 ? 14.181 17.718 62.558 1.00 56.31 26 LEU D N 1
ATOM 2455 C CA . LEU D 1 25 ? 15.462 18.374 62.333 1.00 58.99 26 LEU D CA 1
ATOM 2456 C C . LEU D 1 25 ? 16.382 17.506 61.469 1.00 62.64 26 LEU D C 1
ATOM 2457 O O . LEU D 1 25 ? 17.529 17.873 61.188 1.00 62.86 26 LEU D O 1
ATOM 2462 N N . ASN D 1 26 ? 15.850 16.370 61.024 1.00 62.24 27 ASN D N 1
ATOM 2463 C CA . ASN D 1 26 ? 16.648 15.315 60.398 1.00 64.17 27 ASN D CA 1
ATOM 2464 C C . ASN D 1 26 ? 17.850 14.953 61.250 1.00 66.18 27 ASN D C 1
ATOM 2465 O O . ASN D 1 26 ? 18.557 13.996 60.951 1.00 70.74 27 ASN D O 1
ATOM 2470 N N . VAL D 1 27 ? 18.089 15.726 62.307 1.00 67.16 28 VAL D N 1
ATOM 2471 C CA . VAL D 1 27 ? 19.050 15.304 63.301 1.00 65.97 28 VAL D CA 1
ATOM 2472 C C . VAL D 1 27 ? 18.427 14.046 63.861 1.00 67.13 28 VAL D C 1
ATOM 2473 O O . VAL D 1 27 ? 17.414 14.085 64.564 1.00 66.85 28 VAL D O 1
ATOM 2477 N N . ASN D 1 28 ? 19.000 12.916 63.484 1.00 64.92 29 ASN D N 1
ATOM 2478 C CA . ASN D 1 28 ? 18.538 11.645 63.999 1.00 65.26 29 ASN D CA 1
ATOM 2479 C C . ASN D 1 28 ? 19.569 11.204 65.018 1.00 61.20 29 ASN D C 1
ATOM 2480 O O . ASN D 1 28 ? 19.806 11.890 66.002 1.00 49.18 29 ASN D O 1
ATOM 2485 N N . GLY D 1 29 ? 20.182 10.061 64.751 1.00 62.97 30 GLY D N 1
ATOM 2486 C CA . GLY D 1 29 ? 21.374 9.621 65.446 1.00 64.58 30 GLY D CA 1
ATOM 2487 C C . GLY D 1 29 ? 21.941 8.640 64.454 1.00 66.32 30 GLY D C 1
ATOM 2488 O O . GLY D 1 29 ? 21.881 8.874 63.246 1.00 72.56 30 GLY D O 1
ATOM 2489 N N . SER D 1 30 ? 22.476 7.531 64.926 1.00 64.60 31 SER D N 1
ATOM 2490 C CA . SER D 1 30 ? 22.596 6.411 64.021 1.00 67.26 31 SER D CA 1
ATOM 2491 C C . SER D 1 30 ? 21.289 5.657 64.180 1.00 63.80 31 SER D C 1
ATOM 2492 O O . SER D 1 30 ? 20.380 5.777 63.348 1.00 64.12 31 SER D O 1
ATOM 2495 N N . LYS D 1 31 ? 21.180 4.923 65.278 1.00 57.41 32 LYS D N 1
ATOM 2496 C CA . LYS D 1 31 ? 19.950 4.218 65.583 1.00 55.73 32 LYS D CA 1
ATOM 2497 C C . LYS D 1 31 ? 19.200 4.930 66.709 1.00 52.43 32 LYS D C 1
ATOM 2498 O O . LYS D 1 31 ? 19.791 5.394 67.684 1.00 50.17 32 LYS D O 1
ATOM 2504 N N . THR D 1 32 ? 17.892 5.042 66.545 1.00 47.47 33 THR D N 1
ATOM 2505 C CA . THR D 1 32 ? 17.066 5.591 67.595 1.00 49.02 33 THR D CA 1
ATOM 2506 C C . THR D 1 32 ? 15.900 4.638 67.866 1.00 46.81 33 THR D C 1
ATOM 2507 O O . THR D 1 32 ? 15.310 4.092 66.931 1.00 47.14 33 THR D O 1
ATOM 2511 N N . THR D 1 33 ? 15.610 4.422 69.148 1.00 40.64 34 THR D N 1
ATOM 2512 C CA . THR D 1 33 ? 14.438 3.674 69.592 1.00 40.41 34 THR D CA 1
ATOM 2513 C C . THR D 1 33 ? 13.600 4.555 70.524 1.00 38.49 34 THR D C 1
ATOM 2514 O O . THR D 1 33 ? 14.137 5.153 71.453 1.00 39.18 34 THR D O 1
ATOM 2518 N N . LEU D 1 34 ? 12.292 4.625 70.277 1.00 36.24 35 LEU D N 1
ATOM 2519 C CA . LEU D 1 34 ? 11.372 5.416 71.089 1.00 37.33 35 LEU D CA 1
ATOM 2520 C C . LEU D 1 34 ? 10.584 4.529 72.053 1.00 40.94 35 LEU D C 1
ATOM 2521 O O . LEU D 1 34 ? 9.990 3.529 71.637 1.00 40.44 35 LEU D O 1
ATOM 2526 N N . TYR D 1 35 ? 10.611 4.887 73.335 1.00 38.85 36 TYR D N 1
ATOM 2527 C CA . TYR D 1 35 ? 9.787 4.260 74.356 1.00 40.43 36 TYR D CA 1
ATOM 2528 C C . TYR D 1 35 ? 8.967 5.354 74.992 1.00 39.43 36 TYR D C 1
ATOM 2529 O O . TYR D 1 35 ? 9.328 6.526 74.914 1.00 41.02 36 TYR D O 1
ATOM 2538 N N . SER D 1 36 ? 7.887 4.973 75.656 1.00 38.76 37 SER D N 1
ATOM 2539 C CA . SER D 1 36 ? 7.279 5.852 76.636 1.00 40.10 37 SER D CA 1
ATOM 2540 C C . SER D 1 36 ? 7.193 5.114 77.960 1.00 43.33 37 SER D C 1
ATOM 2541 O O . SER D 1 36 ? 7.112 3.887 77.979 1.00 43.83 37 SER D O 1
ATOM 2544 N N . PHE D 1 37 ? 7.232 5.856 79.063 1.00 40.08 38 PHE D N 1
ATOM 2545 C CA . PHE D 1 37 ? 6.974 5.295 80.382 1.00 43.80 38 PHE D CA 1
ATOM 2546 C C . PHE D 1 37 ? 6.393 6.393 81.263 1.00 45.60 38 PHE D C 1
ATOM 2547 O O . PHE D 1 37 ? 6.943 7.496 81.322 1.00 42.57 38 PHE D O 1
ATOM 2555 N N . GLU D 1 38 ? 5.275 6.100 81.920 1.00 45.82 39 GLU D N 1
ATOM 2556 C CA . GLU D 1 38 ? 4.617 7.071 82.804 1.00 48.00 39 GLU D CA 1
ATOM 2557 C C . GLU D 1 38 ? 4.611 8.497 82.259 1.00 50.09 39 GLU D C 1
ATOM 2558 O O . GLU D 1 38 ? 5.282 9.367 82.804 1.00 53.53 39 GLU D O 1
ATOM 2564 N N . ASN D 1 39 ? 3.865 8.739 81.185 1.00 50.20 40 ASN D N 1
ATOM 2565 C CA . ASN D 1 39 ? 3.680 10.105 80.664 1.00 50.96 40 ASN D CA 1
ATOM 2566 C C . ASN D 1 39 ? 4.933 10.788 80.105 1.00 47.78 40 ASN D C 1
ATOM 2567 O O . ASN D 1 39 ? 4.934 11.997 79.887 1.00 46.82 40 ASN D O 1
ATOM 2572 N N . ARG D 1 40 ? 6.013 10.051 79.916 1.00 43.01 41 ARG D N 1
ATOM 2573 C CA . ARG D 1 40 ? 7.204 10.656 79.341 1.00 40.46 41 ARG D CA 1
ATOM 2574 C C . ARG D 1 40 ? 7.653 9.786 78.196 1.00 40.83 41 ARG D C 1
ATOM 2575 O O . ARG D 1 40 ? 7.344 8.614 78.160 1.00 36.93 41 ARG D O 1
ATOM 2583 N N . TYR D 1 41 ? 8.395 10.378 77.276 1.00 36.77 42 TYR D N 1
ATOM 2584 C CA . TYR D 1 41 ? 8.943 9.648 76.169 1.00 38.49 42 TYR D CA 1
ATOM 2585 C C . TYR D 1 41 ? 10.439 9.591 76.344 1.00 38.55 42 TYR D C 1
ATOM 2586 O O . TYR D 1 41 ? 11.033 10.488 76.922 1.00 38.08 42 TYR D O 1
ATOM 2595 N N . TYR D 1 42 ? 11.037 8.501 75.874 1.00 40.61 43 TYR D N 1
ATOM 2596 C CA . TYR D 1 42 ? 12.464 8.284 75.992 1.00 37.65 43 TYR D CA 1
ATOM 2597 C C . TYR D 1 42 ? 12.983 7.840 74.653 1.00 37.60 43 TYR D C 1
ATOM 2598 O O . TYR D 1 42 ? 12.408 6.965 74.011 1.00 39.93 43 TYR D O 1
ATOM 2607 N N . LEU D 1 43 ? 14.085 8.440 74.239 1.00 39.72 44 LEU D N 1
ATOM 2608 C CA . LEU D 1 43 ? 14.807 7.986 73.060 1.00 40.59 44 LEU D CA 1
ATOM 2609 C C . LEU D 1 43 ? 16.051 7.281 73.519 1.00 41.15 44 LEU D C 1
ATOM 2610 O O . LEU D 1 43 ? 16.856 7.843 74.256 1.00 39.55 44 LEU D O 1
ATOM 2615 N N . TYR D 1 44 ? 16.236 6.063 73.044 1.00 39.14 45 TYR D N 1
ATOM 2616 C CA . TYR D 1 44 ? 17.502 5.415 73.227 1.00 43.79 45 TYR D CA 1
ATOM 2617 C C . TYR D 1 44 ? 18.304 5.717 71.968 1.00 44.68 45 TYR D C 1
ATOM 2618 O O . TYR D 1 44 ? 17.896 5.348 70.859 1.00 45.28 45 TYR D O 1
ATOM 2627 N N . VAL D 1 45 ? 19.430 6.401 72.136 1.00 44.98 46 VAL D N 1
ATOM 2628 C CA . VAL D 1 45 ? 20.238 6.822 70.991 1.00 51.42 46 VAL D CA 1
ATOM 2629 C C . VAL D 1 45 ? 21.565 6.085 70.906 1.00 52.03 46 VAL D C 1
ATOM 2630 O O . VAL D 1 45 ? 22.366 6.152 71.830 1.00 54.04 46 VAL D O 1
ATOM 2634 N N . ASP D 1 46 ? 21.814 5.418 69.785 1.00 55.43 47 ASP D N 1
ATOM 2635 C CA . ASP D 1 46 ? 23.121 4.812 69.539 1.00 59.54 47 ASP D CA 1
ATOM 2636 C C . ASP D 1 46 ? 23.836 5.535 68.406 1.00 62.19 47 ASP D C 1
ATOM 2637 O O . ASP D 1 46 ? 23.368 5.514 67.271 1.00 63.25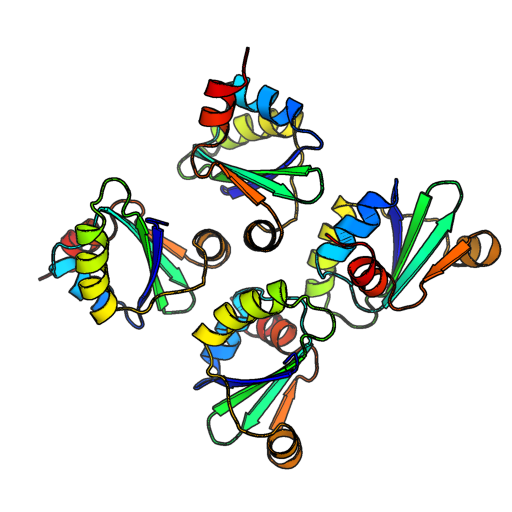 47 ASP D O 1
ATOM 2642 N N . PHE D 1 47 ? 24.966 6.168 68.715 1.00 64.61 48 PHE D N 1
ATOM 2643 C CA . PHE D 1 47 ? 25.736 6.916 67.715 1.00 68.34 48 PHE D CA 1
ATOM 2644 C C . PHE D 1 47 ? 26.719 6.034 66.924 1.00 73.23 48 PHE D C 1
ATOM 2645 O O . PHE D 1 47 ? 27.016 6.322 65.762 1.00 72.72 48 PHE D O 1
ATOM 2653 N N . CYS D 1 48 ? 27.205 4.969 67.564 1.00 74.04 49 CYS D N 1
ATOM 2654 C CA . CYS D 1 48 ? 28.187 4.023 66.994 1.00 77.44 49 CYS D CA 1
ATOM 2655 C C . CYS D 1 48 ? 28.800 4.361 65.621 1.00 81.05 49 CYS D C 1
ATOM 2656 O O . CYS D 1 48 ? 28.105 4.392 64.601 1.00 82.06 49 CYS D O 1
ATOM 2659 N N . ASP D 1 49 ? 30.115 4.586 65.621 1.00 82.08 50 ASP D N 1
ATOM 2660 C CA . ASP D 1 49 ? 30.892 4.917 64.419 1.00 82.25 50 ASP D CA 1
ATOM 2661 C C . ASP D 1 49 ? 30.764 6.384 64.003 1.00 82.09 50 ASP D C 1
ATOM 2662 O O . ASP D 1 49 ? 31.432 6.835 63.076 1.00 80.86 50 ASP D O 1
ATOM 2667 N N . MET D 1 50 ? 29.914 7.118 64.715 1.00 81.32 51 MET D N 1
ATOM 2668 C CA . MET D 1 50 ? 29.752 8.557 64.522 1.00 81.70 51 MET D CA 1
ATOM 2669 C C . MET D 1 50 ? 30.948 9.307 65.128 1.00 83.24 51 MET D C 1
ATOM 2670 O O . MET D 1 50 ? 31.510 8.882 66.136 1.00 85.82 51 MET D O 1
ATOM 2675 N N . THR D 1 51 ? 31.341 10.415 64.509 1.00 84.00 52 THR D N 1
ATOM 2676 C CA . THR D 1 51 ? 32.552 11.128 64.919 1.00 86.41 52 THR D CA 1
ATOM 2677 C C . THR D 1 51 ? 32.463 11.719 66.318 1.00 87.06 52 THR D C 1
ATOM 2678 O O . THR D 1 51 ? 31.396 12.143 66.766 1.00 84.89 52 THR D O 1
ATOM 2682 N N . ASP D 1 52 ? 33.608 11.763 66.988 1.00 89.03 53 ASP D N 1
ATOM 2683 C CA . ASP D 1 52 ? 33.730 12.398 68.293 1.00 88.84 53 ASP D CA 1
ATOM 2684 C C . ASP D 1 52 ? 33.296 13.864 68.240 1.00 88.48 53 ASP D C 1
ATOM 2685 O O . ASP D 1 52 ? 33.215 14.540 69.268 1.00 90.09 53 ASP D O 1
ATOM 2690 N N . GLU D 1 53 ? 33.006 14.343 67.033 1.00 89.07 54 GLU D N 1
ATOM 2691 C CA . GLU D 1 53 ? 32.624 15.733 66.812 1.00 88.72 54 GLU D CA 1
ATOM 2692 C C . GLU D 1 53 ? 31.141 15.862 66.479 1.00 85.32 54 GLU D C 1
ATOM 2693 O O . GLU D 1 53 ? 30.404 16.604 67.133 1.00 83.19 54 GLU D O 1
ATOM 2699 N N . GLU D 1 54 ? 30.722 15.150 65.437 1.00 85.19 55 GLU D N 1
ATOM 2700 C CA . GLU D 1 54 ? 29.316 15.070 65.070 1.00 85.25 55 GLU D CA 1
ATOM 2701 C C . GLU D 1 54 ? 28.493 14.752 66.312 1.00 81.13 55 GLU D C 1
ATOM 2702 O O . GLU D 1 54 ? 27.510 15.426 66.605 1.00 79.19 55 GLU D O 1
ATOM 2708 N N . VAL D 1 55 ? 28.910 13.719 67.038 1.00 81.16 56 VAL D N 1
ATOM 2709 C CA . VAL D 1 55 ? 28.242 13.321 68.270 1.00 77.06 56 VAL D CA 1
ATOM 2710 C C . VAL D 1 55 ? 28.028 14.504 69.207 1.00 76.14 56 VAL D C 1
ATOM 2711 O O . VAL D 1 55 ? 26.912 14.726 69.677 1.00 72.67 56 VAL D O 1
ATOM 2715 N N . GLU D 1 56 ? 29.093 15.258 69.477 1.00 79.66 57 GLU D N 1
ATOM 2716 C CA . GLU D 1 56 ? 28.993 16.455 70.319 1.00 79.50 57 GLU D CA 1
ATOM 2717 C C . GLU D 1 56 ? 27.976 17.439 69.740 1.00 76.01 57 GLU D C 1
ATOM 2718 O O . GLU D 1 56 ? 27.259 18.107 70.479 1.00 73.79 57 GLU D O 1
ATOM 2724 N N . ASN D 1 57 ? 27.913 17.518 68.415 1.00 75.98 58 ASN D N 1
ATOM 2725 C CA . ASN D 1 57 ? 27.001 18.443 67.753 1.00 74.65 58 ASN D CA 1
ATOM 2726 C C . ASN D 1 57 ? 25.539 17.995 67.785 1.00 69.23 58 ASN D C 1
ATOM 2727 O O . ASN D 1 57 ? 24.629 18.798 67.977 1.00 65.16 58 ASN D O 1
ATOM 2732 N N . GLN D 1 58 ? 25.320 16.704 67.595 1.00 70.38 59 GLN D N 1
ATOM 2733 C CA . GLN D 1 58 ? 23.977 16.156 67.551 1.00 66.13 59 GLN D CA 1
ATOM 2734 C C . GLN D 1 58 ? 23.352 16.153 68.943 1.00 62.42 59 GLN D C 1
ATOM 2735 O O . GLN D 1 58 ? 22.145 16.344 69.096 1.00 57.96 59 GLN D O 1
ATOM 2741 N N . LEU D 1 59 ? 24.191 15.949 69.952 1.00 62.18 60 LEU D N 1
ATOM 2742 C CA . LEU D 1 59 ? 23.745 15.902 71.333 1.00 60.60 60 LEU D CA 1
ATOM 2743 C C . LEU D 1 59 ? 23.173 17.239 71.792 1.00 58.08 60 LEU D C 1
ATOM 2744 O O . LEU D 1 59 ? 22.108 17.286 72.403 1.00 55.91 60 LEU D O 1
ATOM 2749 N N . SER D 1 60 ? 23.881 18.325 71.505 1.00 60.27 61 SER D N 1
ATOM 2750 C CA . SER D 1 60 ? 23.465 19.652 71.980 1.00 59.66 61 SER D CA 1
ATOM 2751 C C . SER D 1 60 ? 22.136 20.080 71.356 1.00 56.05 61 SER D C 1
ATOM 2752 O O . SER D 1 60 ? 21.334 20.758 71.996 1.00 52.31 61 SER D O 1
ATOM 2755 N N . ILE D 1 61 ? 21.913 19.668 70.110 1.00 55.88 62 ILE D N 1
ATOM 2756 C CA . ILE D 1 61 ? 20.605 19.789 69.474 1.00 56.88 62 ILE D CA 1
ATOM 2757 C C . ILE D 1 61 ? 19.552 18.937 70.187 1.00 54.34 62 ILE D C 1
ATOM 2758 O O . ILE D 1 61 ? 18.541 19.461 70.641 1.00 51.34 62 ILE D O 1
ATOM 2763 N N . MET D 1 62 ? 19.788 17.627 70.280 1.00 56.79 63 MET D N 1
ATOM 2764 C CA . MET D 1 62 ? 18.858 16.737 70.976 1.00 51.84 63 MET D CA 1
ATOM 2765 C C . MET D 1 62 ? 18.552 17.272 72.379 1.00 50.55 63 MET D C 1
ATOM 2766 O O . MET D 1 62 ? 17.405 17.228 72.843 1.00 49.68 63 MET D O 1
ATOM 2771 N N . LEU D 1 63 ? 19.570 17.802 73.053 1.00 51.39 64 LEU D N 1
ATOM 2772 C CA . LEU D 1 63 ? 19.378 18.303 74.415 1.00 52.02 64 LEU D CA 1
ATOM 2773 C C . LEU D 1 63 ? 18.600 19.637 74.500 1.00 50.06 64 LEU D C 1
ATOM 2774 O O . LEU D 1 63 ? 18.363 20.172 75.588 1.00 53.20 64 LEU D O 1
ATOM 2779 N N . GLU D 1 64 ? 18.179 20.153 73.357 1.00 47.16 65 GLU D N 1
ATOM 2780 C CA . GLU D 1 64 ? 17.263 21.288 73.340 1.00 52.12 65 GLU D CA 1
ATOM 2781 C C . GLU D 1 64 ? 15.809 20.842 73.471 1.00 50.68 65 GLU D C 1
ATOM 2782 O O . GLU D 1 64 ? 14.931 21.645 73.792 1.00 51.97 65 GLU D O 1
ATOM 2788 N N . TYR D 1 65 ? 15.562 19.563 73.214 1.00 48.51 66 TYR D N 1
ATOM 2789 C CA . TYR D 1 65 ? 14.215 19.030 73.230 1.00 45.12 66 TYR D CA 1
ATOM 2790 C C . TYR D 1 65 ? 14.038 18.007 74.327 1.00 47.96 66 TYR D C 1
ATOM 2791 O O . TYR D 1 65 ? 12.919 17.618 74.652 1.00 46.36 66 TYR D O 1
ATOM 2800 N N . ALA D 1 66 ? 15.152 17.597 74.914 1.00 48.06 67 ALA D N 1
ATOM 2801 C CA . ALA D 1 66 ? 15.151 16.494 75.864 1.00 47.97 67 ALA D CA 1
ATOM 2802 C C . ALA D 1 66 ? 16.282 16.657 76.855 1.00 47.11 67 ALA D C 1
ATOM 2803 O O . ALA D 1 66 ? 17.177 17.468 76.650 1.00 48.25 67 ALA D O 1
ATOM 2805 N N . ASN D 1 67 ? 16.238 15.861 77.915 1.00 46.62 68 ASN D N 1
ATOM 2806 C CA . ASN D 1 67 ? 17.289 15.829 78.915 1.00 47.71 68 ASN D CA 1
ATOM 2807 C C . ASN D 1 67 ? 17.970 14.468 78.938 1.00 48.90 68 ASN D C 1
ATOM 2808 O O . ASN D 1 67 ? 17.398 13.470 78.484 1.00 46.09 68 ASN D O 1
ATOM 2813 N N . GLU D 1 68 ? 19.194 14.425 79.449 1.00 47.51 69 GLU D N 1
ATOM 2814 C CA . GLU D 1 68 ? 19.837 13.152 79.700 1.00 53.30 69 GLU D CA 1
ATOM 2815 C C . GLU D 1 68 ? 19.060 12.469 80.818 1.00 48.12 69 GLU D C 1
ATOM 2816 O O . GLU D 1 68 ? 18.669 13.109 81.784 1.00 51.14 69 GLU D O 1
ATOM 2822 N N . SER D 1 69 ? 18.787 11.184 80.653 1.00 45.14 70 SER D N 1
ATOM 2823 C CA . SER D 1 69 ? 18.070 10.437 81.668 1.00 47.86 70 SER D CA 1
ATOM 2824 C C . SER D 1 69 ? 18.982 9.384 82.286 1.00 50.15 70 SER D C 1
ATOM 2825 O O . SER D 1 69 ? 19.889 8.867 81.638 1.00 51.66 70 SER D O 1
ATOM 2828 N N . SER D 1 70 ? 18.740 9.081 83.548 1.00 47.46 71 SER D N 1
ATOM 2829 C CA . SER D 1 70 ? 19.534 8.102 84.252 1.00 54.49 71 SER D CA 1
ATOM 2830 C C . SER D 1 70 ? 18.811 6.761 84.256 1.00 54.13 71 SER D C 1
ATOM 2831 O O . SER D 1 70 ? 19.364 5.757 84.700 1.00 56.45 71 SER D O 1
ATOM 2834 N N . ILE D 1 71 ? 17.573 6.748 83.756 1.00 51.66 72 ILE D N 1
ATOM 2835 C CA . ILE D 1 71 ? 16.817 5.507 83.650 1.00 50.76 72 ILE D CA 1
ATOM 2836 C C . ILE D 1 71 ? 17.563 4.596 82.690 1.00 53.99 72 ILE D C 1
ATOM 2837 O O . ILE D 1 71 ? 17.853 4.980 81.555 1.00 53.48 72 ILE D O 1
ATOM 2842 N N . SER D 1 72 ? 17.874 3.385 83.128 1.00 52.40 73 SER D N 1
ATOM 2843 C CA . SER D 1 72 ? 18.621 2.486 82.271 1.00 52.64 73 SER D CA 1
ATOM 2844 C C . SER D 1 72 ? 17.702 1.881 81.199 1.00 51.06 73 SER D C 1
ATOM 2845 O O . SER D 1 72 ? 16.506 1.681 81.419 1.00 47.38 73 SER D O 1
ATOM 2848 N N . ILE D 1 73 ? 18.277 1.597 80.038 1.00 51.40 74 ILE D N 1
ATOM 2849 C CA . ILE D 1 73 ? 17.532 1.053 78.911 1.00 51.41 74 ILE D CA 1
ATOM 2850 C C . ILE D 1 73 ? 16.866 -0.304 79.201 1.00 50.42 74 ILE D C 1
ATOM 2851 O O . ILE D 1 73 ? 15.752 -0.572 78.735 1.00 50.48 74 ILE D O 1
ATOM 2856 N N . HIS D 1 74 ? 17.524 -1.171 79.958 1.00 51.56 75 HIS D N 1
ATOM 2857 C CA . HIS D 1 74 ? 16.877 -2.445 80.263 1.00 52.13 75 HIS D CA 1
ATOM 2858 C C . HIS D 1 74 ? 15.626 -2.183 81.106 1.00 51.67 75 HIS D C 1
ATOM 2859 O O . HIS D 1 74 ? 14.560 -2.760 80.862 1.00 49.32 75 HIS D O 1
ATOM 2866 N N . ARG D 1 75 ? 15.752 -1.268 82.064 1.00 48.52 76 ARG D N 1
ATOM 2867 C CA . ARG D 1 75 ? 14.626 -0.896 82.908 1.00 51.21 76 ARG D CA 1
ATOM 2868 C C . ARG D 1 75 ? 13.481 -0.281 82.093 1.00 51.87 76 ARG D C 1
ATOM 2869 O O . ARG D 1 75 ? 12.308 -0.535 82.366 1.00 50.35 76 ARG D O 1
ATOM 2877 N N . LEU D 1 76 ? 13.836 0.528 81.092 1.00 51.13 77 LEU D N 1
ATOM 2878 C CA . LEU D 1 76 ? 12.861 1.133 80.182 1.00 50.90 77 LEU D CA 1
ATOM 2879 C C . LEU D 1 76 ? 12.104 0.081 79.423 1.00 50.23 77 LEU D C 1
ATOM 2880 O O . LEU D 1 76 ? 10.906 0.215 79.193 1.00 53.43 77 LEU D O 1
ATOM 2885 N N . GLU D 1 77 ? 12.829 -0.947 78.993 1.00 50.72 78 GLU D N 1
ATOM 2886 C CA . GLU D 1 77 ? 12.228 -2.099 78.339 1.00 54.24 78 GLU D CA 1
ATOM 2887 C C . GLU D 1 77 ? 11.239 -2.839 79.257 1.00 56.99 78 GLU D C 1
ATOM 2888 O O . GLU D 1 77 ? 10.155 -3.252 78.822 1.00 57.10 78 GLU D O 1
ATOM 2894 N N . GLU D 1 78 ? 11.617 -3.024 80.521 1.00 54.62 79 GLU D N 1
ATOM 2895 C CA . GLU D 1 78 ? 10.769 -3.783 81.442 1.00 57.66 79 GLU D CA 1
ATOM 2896 C C . GLU D 1 78 ? 9.431 -3.086 81.702 1.00 56.37 79 GLU D C 1
ATOM 2897 O O . GLU D 1 78 ? 8.374 -3.699 81.581 1.00 56.57 79 GLU D O 1
ATOM 2903 N N . TYR D 1 79 ? 9.491 -1.792 82.012 1.00 54.42 80 TYR D N 1
ATOM 2904 C CA . TYR D 1 79 ? 8.356 -1.062 82.567 1.00 50.29 80 TYR D CA 1
ATOM 2905 C C . TYR D 1 79 ? 7.622 -0.154 81.560 1.00 53.50 80 TYR D C 1
ATOM 2906 O O . TYR D 1 79 ? 6.524 0.335 81.841 1.00 53.36 80 TYR D O 1
ATOM 2915 N N . GLY D 1 80 ? 8.231 0.088 80.403 1.00 49.15 81 GLY D N 1
ATOM 2916 C CA . GLY D 1 80 ? 7.683 1.037 79.449 1.00 46.67 81 GLY D CA 1
ATOM 2917 C C . GLY D 1 80 ? 7.138 0.409 78.182 1.00 47.02 81 GLY D C 1
ATOM 2918 O O . GLY D 1 80 ? 7.253 -0.793 77.973 1.00 49.07 81 GLY D O 1
ATOM 2919 N N . LYS D 1 81 ? 6.533 1.224 77.331 1.00 41.89 82 LYS D N 1
ATOM 2920 C CA . LYS D 1 81 ? 5.986 0.727 76.080 1.00 45.85 82 LYS D CA 1
ATOM 2921 C C . LYS D 1 81 ? 6.971 0.997 74.934 1.00 47.37 82 LYS D C 1
ATOM 2922 O O . LYS D 1 81 ? 7.417 2.142 74.727 1.00 41.85 82 LYS D O 1
ATOM 2928 N N . LEU D 1 82 ? 7.332 -0.061 74.213 1.00 44.01 83 LEU D N 1
ATOM 2929 C CA . LEU D 1 82 ? 8.228 0.064 73.068 1.00 43.54 83 LEU D CA 1
ATOM 2930 C C . LEU D 1 82 ? 7.421 0.587 71.905 1.00 43.22 83 LEU D C 1
ATOM 2931 O O . LEU D 1 82 ? 6.470 -0.069 71.474 1.00 45.22 83 LEU D O 1
ATOM 2936 N N . ILE D 1 83 ? 7.772 1.765 71.393 1.00 41.79 84 ILE D N 1
ATOM 2937 C CA . ILE D 1 83 ? 6.925 2.377 70.379 1.00 39.93 84 ILE D CA 1
ATOM 2938 C C . ILE D 1 83 ? 7.410 2.131 68.956 1.00 43.19 84 ILE D C 1
ATOM 2939 O O . ILE D 1 83 ? 6.660 1.623 68.115 1.00 44.13 84 ILE D O 1
ATOM 2944 N N . ILE D 1 84 ? 8.653 2.506 68.682 1.00 44.35 85 ILE D N 1
ATOM 2945 C CA . ILE D 1 84 ? 9.282 2.217 67.389 1.00 44.90 85 ILE D CA 1
ATOM 2946 C C . ILE D 1 84 ? 10.720 1.844 67.654 1.00 45.38 85 ILE D C 1
ATOM 2947 O O . ILE D 1 84 ? 11.399 2.522 68.434 1.00 42.54 85 ILE D O 1
ATOM 2952 N N . SER D 1 85 ? 11.199 0.768 67.037 1.00 43.59 86 SER D N 1
ATOM 2953 C CA . SER D 1 85 ? 12.592 0.384 67.267 1.00 46.20 86 SER D CA 1
ATOM 2954 C C . SER D 1 85 ? 13.535 0.723 66.109 1.00 46.05 86 SER D C 1
ATOM 2955 O O . SER D 1 85 ? 13.147 0.696 64.948 1.00 47.69 86 SER D O 1
ATOM 2958 N N . GLU D 1 86 ? 14.776 1.045 66.461 1.00 48.18 87 GLU D N 1
ATOM 2959 C CA . GLU D 1 86 ? 15.885 1.190 65.517 1.00 50.41 87 GLU D CA 1
ATOM 2960 C C . GLU D 1 86 ? 15.878 2.404 64.575 1.00 49.93 87 GLU D C 1
ATOM 2961 O O . GLU D 1 86 ? 16.934 2.988 64.310 1.00 50.78 87 GLU D O 1
ATOM 2967 N N . HIS D 1 87 ? 14.716 2.797 64.071 1.00 45.93 88 HIS D N 1
ATOM 2968 C CA . HIS D 1 87 ? 14.661 4.005 63.240 1.00 49.99 88 HIS D CA 1
ATOM 2969 C C . HIS D 1 87 ? 13.540 4.945 63.693 1.00 48.80 88 HIS D C 1
ATOM 2970 O O . HIS D 1 87 ? 12.756 5.430 62.867 1.00 48.14 88 HIS D O 1
ATOM 2977 N N . ALA D 1 88 ? 13.458 5.199 65.000 1.00 42.92 89 ALA D N 1
ATOM 2978 C CA . ALA D 1 88 ? 12.304 5.907 65.542 1.00 40.75 89 ALA D CA 1
ATOM 2979 C C . ALA D 1 88 ? 12.175 7.336 65.020 1.00 39.95 89 ALA D C 1
ATOM 2980 O O . ALA D 1 88 ? 11.125 7.724 64.535 1.00 39.82 89 ALA D O 1
ATOM 2982 N N . LEU D 1 89 ? 13.242 8.117 65.074 1.00 43.15 90 LEU D N 1
ATOM 2983 C CA . LEU D 1 89 ? 13.133 9.509 64.622 1.00 42.98 90 LEU D CA 1
ATOM 2984 C C . LEU D 1 89 ? 12.686 9.626 63.155 1.00 43.35 90 LEU D C 1
ATOM 2985 O O . LEU D 1 89 ? 11.821 10.436 62.817 1.00 39.95 90 LEU D O 1
ATOM 2990 N N . GLU D 1 90 ? 13.249 8.778 62.302 1.00 47.12 91 GLU D N 1
ATOM 2991 C CA . GLU D 1 90 ? 12.846 8.684 60.905 1.00 45.24 91 GLU D CA 1
ATOM 2992 C C . GLU D 1 90 ? 11.356 8.385 60.791 1.00 43.27 91 GLU D C 1
ATOM 2993 O O . GLU D 1 90 ? 10.642 9.036 60.040 1.00 41.55 91 GLU D O 1
ATOM 2999 N N . THR D 1 91 ? 10.876 7.396 61.540 1.00 42.73 92 THR D N 1
ATOM 3000 C CA . THR D 1 91 ? 9.471 7.024 61.416 1.00 43.63 92 THR D CA 1
ATOM 3001 C C . THR D 1 91 ? 8.534 8.091 61.971 1.00 41.56 92 THR D C 1
ATOM 3002 O O . THR D 1 91 ? 7.476 8.370 61.389 1.00 41.80 92 THR D O 1
ATOM 3006 N N . ILE D 1 92 ? 8.920 8.695 63.090 1.00 40.87 93 ILE D N 1
ATOM 3007 C CA . ILE D 1 92 ? 8.171 9.838 63.611 1.00 40.47 93 ILE D CA 1
ATOM 3008 C C . ILE D 1 92 ? 8.088 10.958 62.576 1.00 39.39 93 ILE D C 1
ATOM 3009 O O . ILE D 1 92 ? 7.010 11.496 62.316 1.00 40.01 93 ILE D O 1
ATOM 3014 N N . LYS D 1 93 ? 9.233 11.327 62.009 1.00 40.70 94 LYS D N 1
ATOM 3015 C CA . LYS D 1 93 ? 9.270 12.450 61.066 1.00 44.82 94 LYS D CA 1
ATOM 3016 C C . LYS D 1 93 ? 8.304 12.193 59.913 1.00 45.87 94 LYS D C 1
ATOM 3017 O O . LYS D 1 93 ? 7.435 13.014 59.619 1.00 46.59 94 LYS D O 1
ATOM 3023 N N . LYS D 1 94 ? 8.462 11.025 59.298 1.00 42.78 95 LYS D N 1
ATOM 3024 C CA . LYS D 1 94 ? 7.607 10.530 58.224 1.00 47.31 95 LYS D CA 1
ATOM 3025 C C . LYS D 1 94 ? 6.105 10.707 58.502 1.00 50.72 95 LYS D C 1
ATOM 3026 O O . LYS D 1 94 ? 5.374 11.275 57.686 1.00 46.43 95 LYS D O 1
ATOM 3032 N N . HIS D 1 95 ? 5.638 10.233 59.659 1.00 47.03 96 HIS D N 1
ATOM 3033 C CA . HIS D 1 95 ? 4.202 10.283 59.944 1.00 43.78 96 HIS D CA 1
ATOM 3034 C C . HIS D 1 95 ? 3.692 11.583 60.583 1.00 42.77 96 HIS D C 1
ATOM 3035 O O . HIS D 1 95 ? 2.528 11.957 60.384 1.00 43.58 96 HIS D O 1
ATOM 3042 N N . PHE D 1 96 ? 4.544 12.261 61.351 1.00 41.69 97 PHE D N 1
ATOM 3043 C CA . PHE D 1 96 ? 4.079 13.390 62.179 1.00 43.48 97 PHE D CA 1
ATOM 3044 C C . PHE D 1 96 ? 4.593 14.776 61.777 1.00 45.66 97 PHE D C 1
ATOM 3045 O O . PHE D 1 96 ? 3.947 15.779 62.081 1.00 43.21 97 PHE D O 1
ATOM 3053 N N . ALA D 1 97 ? 5.757 14.847 61.136 1.00 49.68 98 ALA D N 1
ATOM 3054 C CA . ALA D 1 97 ? 6.374 16.161 60.888 1.00 51.25 98 ALA D CA 1
ATOM 3055 C C . ALA D 1 97 ? 5.737 16.885 59.712 1.00 54.75 98 ALA D C 1
ATOM 3056 O O . ALA D 1 97 ? 5.656 16.337 58.605 1.00 58.66 98 ALA D O 1
ATOM 3058 N N . SER D 1 98 ? 5.267 18.103 59.985 1.00 60.74 99 SER D N 1
ATOM 3059 C CA . SER D 1 98 ? 4.829 19.072 58.968 1.00 58.87 99 SER D CA 1
ATOM 3060 C C . SER D 1 98 ? 3.533 18.719 58.254 1.00 59.88 99 SER D C 1
ATOM 3061 O O . SER D 1 98 ? 2.689 19.591 58.025 1.00 65.75 99 SER D O 1
#

Foldseek 3Di:
DKFKWKAQDDVLLLVLLLVVLQQQWWWWKDADNIIIIIHPNPDDDPVSVVVSVVSNVVRTGTDPCDPVNCVVHIGTDGGTRVSPVSNVPPND/DQKFKWKAQDPVLLLVLLQVCLDDWWWWWWDDDNIIIIITGNPPPDPVSSVVSVVSNCVRTPTDPDDVVNCVVGIHTDGGGHVSPVSNVPPND/DQKFKWKAQAPVLLLVLLQVPLQADFWWWKDAPRIIIIIGRNPPHDPVSSVVSVVSSCVGTDTDPQDVVNCVVGIGTDGGGCPSVVSCVPPYD/DQKFKWKAQDDVLLLVLLQVVLFAQWWWWKDADNMIIIIHGRPPPDPPVVVVSVVSNCVGTPTDPQDPVNRVVGIGGDGGGRVSPVSNVPPND

Radius of gyration: 22.91 Å; Cα contacts (8 Å, |Δi|>4): 705; chains: 4; bounding box: 40×53×57 Å

Secondary structure (DSSP, 8-state):
-EEEEEESSHHHHHHHHHTT---SEEEEEEETTEEEEEEE--S--TTHHHHHHHHHHHH-EE----HHHHHHHSEEEE-SBHHHHHHHHH--/--EEEEEESSHHHHHHHHHTT--SSEEEEEEETTEEEEEEE-TT--HHHHHHHHHHHTTT-EE----HHHHHHHSEEEE-SBHHHHHHHHH--/--EEEEEESSHHHHHHHHTTT---SEEEEEEETTEEEEEEE-TT--HHHHHHHHHHHTTT-EE----HHHHHHHSEEEE-SBHHHHHHHHH--/--EEEEEESSHHHHHHHHTTS---SEEEEEEETTEEEEEEE-TT--TTHHHHHHHHHTTT-EE--S-HHHHHHHSEEEE-SBHHHHHHHHH--